Protein 2CZV (pdb70)

Solvent-accessible surface area: 27867 Å² total; per-residue (Å²): 114,66,34,86,60,89,92,36,4,1,0,0,0,46,43,102,101,0,29,84,24,0,86,114,21,2,27,60,5,0,4,5,12,109,9,82,92,128,15,68,131,104,121,1,122,119,6,90,172,102,37,40,83,9,0,0,0,0,14,97,5,104,60,73,15,0,131,51,1,17,117,135,15,134,89,29,18,8,0,0,39,7,53,49,10,179,13,4,64,34,0,1,78,67,37,2,8,0,2,3,7,1,1,46,122,55,192,34,18,0,4,2,39,35,1,0,136,18,2,65,166,76,90,1,0,0,0,0,3,0,46,32,0,13,108,19,75,55,104,79,13,2,22,20,0,52,17,1,30,32,0,0,91,1,0,59,104,62,162,0,60,15,0,1,0,0,4,0,87,62,60,23,0,0,1,37,1,51,2,0,0,0,0,0,22,6,4,35,4,113,59,99,48,0,78,18,0,0,8,119,46,0,76,73,3,40,145,139,98,103,102,46,1,0,0,0,0,49,37,102,97,0,28,99,35,0,86,129,29,2,66,56,6,0,4,3,17,104,14,84,133,144,18,68,110,102,110,0,148,122,8,100,175,95,41,39,81,6,0,0,0,0,13,86,4,122,60,33,13,0,95,41,0,21,124,120,17,89,74,15,0,0,0,0,34,9,53,61,17,176,12,3,93,56,0,0,72,72,15,0,8,0,2,4,7,1,1,44,127,53,194,34,16,0,4,5,19,34,8,0,104,31,2,54,165,81,88,1,0,0,0,0,3,0,61,34,0,5,94,22,71,56,88,76,14,1,20,19,1,55,14,1,31,30,0,0,98,0,0,70,115,48,160,0,71,14,0,0,0,0,5,0,83,72,73,25,0,0,0,58,6,58,2,0,1,0,0,0,26,6,3,36,5,110,65,93,47,0,86,20,0,0,16,97,36,0,89,70,5,25,147,88,69,124,206,161,37,116,101,27,39,82,114,18,100,46,79,29,71,33,0,0,2,27,2,51,15,128,19,106,4,76,79,111,29,0,74,80,3,2,17,116,11,0,28,69,0,8,0,1,5,15,2,2,47,4,28,1,87,15,54,86,1,21,59,135,47,38,0,0,2,0,45,0,20,96,124,85,13,19,59,0,9,0,0,4,2,10,14,19,102,26,98,67,53,65,0,0,2,44,3,35,12,46,9,25,49,56,137,118,0,29,155,103,56,0,56,166,49,64,34,184,152,90,74,36,75,104,14,32,107,107,20,115,59,90,44,97,27,0,0,2,33,3,51,18,122,21,109,4,75,112,110,27,1,70,107,3,5,28,119,10,0,33,63,0,7,0,1,5,14,2,2,50,4,33,4,89,23,60,111,2,34,48,136,48,32,0,0,0,0,60,1,25,80,117,81,12,22,57,0,8,0,1,3,1,5,13,20,98,9,98,70,53,75,0,1,4,44,3,27,10,47,13,47,62,53,154,131,0,61,130,129,50,0,52,171,44,62,33,122

Nearest PDB structures (foldseek):
  1v77-assembly1_A  TM=9.992E-01  e=1.287E-39  Pyrococcus horikoshii
  3wz0-assembly1_F  TM=9.705E-01  e=1.548E-27  Thermococcus kodakarensis KOD1
  6k0b-assembly1_C  TM=7.855E-01  e=2.022E-11  Methanocaldococcus jannaschii DSM 2661
  3qh2-assembly1_B  TM=4.804E-01  e=1.471E-01  Bacillus subtilis
  3o63-assembly1_A-2  TM=3.742E-01  e=1.664E-01  Mycobacterium tuberculosis

B-factor: mean 32.53, std 17.4, range [8.37, 101.0]

InterPro domains:
  IPR002738 RNase P subunit p30 [PF01876] (18-201)
  IPR016195 Polymerase/histidinol phosphatase-like [SSF89550] (8-208)
  IPR023539 Ribonuclease P, protein component 3, archaeal [MF_00756] (7-212)

Structure (mmCIF, N/CA/C/O backbone):
data_2CZV
#
_entry.id   2CZV
#
_cell.length_a   63.332
_cell.length_b   76.118
_cell.length_c   151.276
_cell.angle_alpha   90.00
_cell.angle_beta   90.00
_cell.angle_gamma   90.00
#
_symmetry.space_group_name_H-M   'P 21 21 21'
#
loop_
_entity.id
_entity.type
_entity.pdbx_description
1 polymer 'Ribonuclease P protein component 3'
2 polymer 'Ribonuclease P protein component 2'
3 non-polymer 'octyl beta-D-glucopyranoside'
4 non-polymer 'ACETIC ACID'
5 water water
#
loop_
_atom_site.group_PDB
_atom_site.id
_atom_site.type_symbol
_atom_site.label_atom_id
_atom_site.label_alt_id
_atom_site.label_comp_id
_atom_site.label_asym_id
_atom_site.label_entity_id
_atom_site.label_seq_id
_atom_site.pdbx_PDB_ins_code
_atom_site.Cartn_x
_atom_site.Cartn_y
_atom_site.Cartn_z
_atom_site.occupancy
_atom_site.B_iso_or_equiv
_atom_site.auth_seq_id
_atom_site.auth_comp_id
_atom_site.auth_asym_id
_atom_site.auth_atom_id
_atom_site.pdbx_PDB_model_num
ATOM 1 N N . VAL A 1 2 ? -11.693 25.611 -9.815 1.00 72.98 2 VAL A N 1
ATOM 2 C CA . VAL A 1 2 ? -12.967 25.445 -10.572 1.00 72.84 2 VAL A CA 1
ATOM 3 C C . VAL A 1 2 ? -12.717 25.638 -12.068 1.00 72.16 2 VAL A C 1
ATOM 4 O O . VAL A 1 2 ? -13.610 25.434 -12.894 1.00 71.70 2 VAL A O 1
ATOM 8 N N . GLY A 1 3 ? -11.492 26.026 -12.412 1.00 71.50 3 GLY A N 1
ATOM 9 C CA . GLY A 1 3 ? -11.151 26.238 -13.807 1.00 70.19 3 GLY A CA 1
ATOM 10 C C . GLY A 1 3 ? -9.660 26.239 -14.101 1.00 69.29 3 GLY A C 1
ATOM 11 O O . GLY A 1 3 ? -9.152 27.176 -14.720 1.00 68.62 3 GLY A O 1
ATOM 12 N N . GLY A 1 4 ? -8.956 25.196 -13.661 1.00 68.46 4 GLY A N 1
ATOM 13 C CA . GLY A 1 4 ? -7.528 25.118 -13.917 1.00 66.75 4 GLY A CA 1
ATOM 14 C C . GLY A 1 4 ? -6.690 24.383 -12.885 1.00 65.46 4 GLY A C 1
ATOM 15 O O . GLY A 1 4 ? -5.902 23.498 -13.233 1.00 66.00 4 GLY A O 1
ATOM 16 N N . GLY A 1 5 ? -6.850 24.751 -11.616 1.00 63.85 5 GLY A N 1
ATOM 17 C CA . GLY A 1 5 ? -6.086 24.121 -10.550 1.00 61.00 5 GLY A CA 1
ATOM 18 C C . GLY A 1 5 ? -6.198 22.610 -10.490 1.00 59.22 5 GLY A C 1
ATOM 19 O O . GLY A 1 5 ? -5.188 21.905 -10.463 1.00 58.29 5 GLY A O 1
ATOM 20 N N . GLY A 1 6 ? -7.429 22.109 -10.461 1.00 57.66 6 GLY A N 1
ATOM 21 C CA . GLY A 1 6 ? -7.641 20.676 -10.403 1.00 55.65 6 GLY A CA 1
ATOM 22 C C . GLY A 1 6 ? -7.640 20.019 -11.770 1.00 54.71 6 GLY A C 1
ATOM 23 O O . GLY A 1 6 ? -6.952 20.466 -12.690 1.00 54.25 6 GLY A O 1
ATOM 24 N N . VAL A 1 7 ? -8.418 18.949 -11.899 1.00 53.66 7 VAL A N 1
ATOM 25 C CA . VAL A 1 7 ? -8.527 18.204 -13.149 1.00 51.28 7 VAL A CA 1
ATOM 26 C C . VAL A 1 7 ? -9.583 18.819 -14.064 1.00 49.13 7 VAL A C 1
ATOM 27 O O . VAL A 1 7 ? -10.634 19.268 -13.599 1.00 49.15 7 VAL A O 1
ATOM 31 N N . LYS A 1 8 ? -9.305 18.839 -15.364 1.00 46.05 8 LYS A N 1
ATOM 32 C CA . LYS A 1 8 ? -10.254 19.386 -16.326 1.00 44.10 8 LYS A CA 1
ATOM 33 C C . LYS A 1 8 ? -11.495 18.499 -16.412 1.00 41.59 8 LYS A C 1
ATOM 34 O O . LYS A 1 8 ? -11.426 17.358 -16.866 1.00 40.57 8 LYS A O 1
ATOM 40 N N . PHE A 1 9 ? -12.625 19.031 -15.958 1.00 38.24 9 PHE A N 1
ATOM 41 C CA . PHE A 1 9 ? -13.883 18.299 -15.988 1.00 35.96 9 PHE A CA 1
ATOM 42 C C . PHE A 1 9 ? -14.696 18.707 -17.202 1.00 34.04 9 PHE A C 1
ATOM 43 O O . PHE A 1 9 ? -14.794 19.888 -17.526 1.00 33.67 9 PHE A O 1
ATOM 51 N N . ILE A 1 10 ? -15.277 17.725 -17.877 1.00 32.48 10 ILE A N 1
ATOM 52 C CA . ILE A 1 10 ? -16.069 18.002 -19.060 1.00 31.44 10 ILE A CA 1
ATOM 53 C C . ILE A 1 10 ? -17.475 17.434 -18.941 1.00 31.80 10 ILE A C 1
ATOM 54 O O . ILE A 1 10 ? -17.659 16.315 -18.467 1.00 32.20 10 ILE A O 1
ATOM 59 N N . GLU A 1 11 ? -18.458 18.221 -19.372 1.00 31.50 11 GLU A N 1
ATOM 60 C CA . GLU A 1 11 ? -19.858 17.806 -19.361 1.00 31.01 11 GLU A CA 1
ATOM 61 C C . GLU A 1 11 ? -20.208 17.504 -20.813 1.00 31.08 11 GLU A C 1
ATOM 62 O O . GLU A 1 11 ? -20.429 18.415 -21.611 1.00 32.55 11 GLU A O 1
ATOM 68 N N . MET A 1 12 ? -20.253 16.221 -21.152 1.00 29.71 12 MET A N 1
ATOM 69 C CA . MET A 1 12 ? -20.534 15.785 -22.515 1.00 31.09 12 MET A CA 1
ATOM 70 C C . MET A 1 12 ? -21.985 15.899 -22.967 1.00 31.66 12 MET A C 1
ATOM 71 O O . MET A 1 12 ? -22.274 15.760 -24.157 1.00 32.10 12 MET A O 1
ATOM 76 N N . ASP A 1 13 ? -22.905 16.168 -22.049 1.00 31.10 13 ASP A N 1
ATOM 77 C CA . ASP A 1 13 ? -24.298 16.204 -22.460 1.00 31.39 13 ASP A CA 1
ATOM 78 C C . ASP A 1 13 ? -25.229 17.216 -21.798 1.00 32.01 13 ASP A C 1
ATOM 79 O O . ASP A 1 13 ? -26.023 16.862 -20.930 1.00 31.33 13 ASP A O 1
ATOM 84 N N . ILE A 1 14 ? -25.130 18.475 -22.221 1.00 31.94 14 ILE A N 1
ATOM 85 C CA . ILE A 1 14 ? -25.997 19.534 -21.716 1.00 29.90 14 ILE A CA 1
ATOM 86 C C . ILE A 1 14 ? -26.949 19.836 -22.869 1.00 30.16 14 ILE A C 1
ATOM 87 O O . ILE A 1 14 ? -26.510 20.005 -24.006 1.00 29.63 14 ILE A O 1
ATOM 92 N N . ARG A 1 15 ? -28.244 19.904 -22.579 1.00 28.92 15 ARG A N 1
ATOM 93 C CA . ARG A 1 15 ? -29.244 20.137 -23.619 1.00 30.54 15 ARG A CA 1
ATOM 94 C C . ARG A 1 15 ? -30.099 21.379 -23.419 1.00 30.25 15 ARG A C 1
ATOM 95 O O . ARG A 1 15 ? -31.252 21.414 -23.851 1.00 31.62 15 ARG A O 1
ATOM 103 N N . ASP A 1 16 ? -29.548 22.391 -22.765 1.00 29.37 16 ASP A N 1
ATOM 104 C CA . ASP A 1 16 ? -30.299 23.614 -22.529 1.00 29.26 16 ASP A CA 1
ATOM 105 C C . ASP A 1 16 ? -29.377 24.815 -22.410 1.00 29.49 16 ASP A C 1
ATOM 106 O O . ASP A 1 16 ? -28.261 24.704 -21.909 1.00 27.30 16 ASP A O 1
ATOM 111 N N . LYS A 1 17 ? -29.856 25.970 -22.861 1.00 30.76 17 LYS A N 1
ATOM 112 C CA . LYS A 1 17 ? -29.052 27.180 -22.807 1.00 31.86 17 LYS A CA 1
ATOM 113 C C . LYS A 1 17 ? -28.643 27.538 -21.386 1.00 30.94 17 LYS A C 1
ATOM 114 O O . LYS A 1 17 ? -27.453 27.669 -21.093 1.00 32.34 17 LYS A O 1
ATOM 120 N N . GLU A 1 18 ? -29.622 27.708 -20.505 1.00 31.05 18 GLU A N 1
ATOM 121 C CA . GLU A 1 18 ? -29.320 28.057 -19.123 1.00 32.18 18 GLU A CA 1
ATOM 122 C C . GLU A 1 18 ? -28.501 26.970 -18.438 1.00 31.09 18 GLU A C 1
ATOM 123 O O . GLU A 1 18 ? -27.610 27.265 -17.646 1.00 30.85 18 GLU A O 1
ATOM 129 N N . ALA A 1 19 ? -28.809 25.713 -18.741 1.00 31.39 19 ALA A N 1
ATOM 130 C CA . ALA A 1 19 ? -28.067 24.603 -18.160 1.00 31.12 19 ALA A CA 1
ATOM 131 C C . ALA A 1 19 ? -26.600 24.829 -18.505 1.00 30.49 19 ALA A C 1
ATOM 132 O O . ALA A 1 19 ? -25.726 24.757 -17.643 1.00 29.70 19 ALA A O 1
ATOM 134 N N . TYR A 1 20 ? -26.350 25.119 -19.779 1.00 31.68 20 TYR A N 1
ATOM 135 C CA . TYR A 1 20 ? -25.002 25.379 -20.284 1.00 31.86 20 TYR A CA 1
ATOM 136 C C . TYR A 1 20 ? -24.291 26.462 -19.477 1.00 32.37 20 TYR A C 1
ATOM 137 O O . TYR A 1 20 ? -23.154 26.280 -19.027 1.00 31.78 20 TYR A O 1
ATOM 146 N N . GLU A 1 21 ? -24.969 27.594 -19.307 1.00 32.50 21 GLU A N 1
ATOM 147 C CA . GLU A 1 21 ? -24.422 28.725 -18.569 1.00 31.57 21 GLU A CA 1
ATOM 148 C C . GLU A 1 21 ? -24.014 28.293 -17.167 1.00 31.02 21 GLU A C 1
ATOM 149 O O . GLU A 1 21 ? -22.970 28.710 -16.654 1.00 30.18 21 GLU A O 1
ATOM 155 N N . LEU A 1 22 ? -24.838 27.457 -16.543 1.00 29.26 22 LEU A N 1
ATOM 156 C CA . LEU A 1 22 ? -24.532 26.979 -15.201 1.00 26.43 22 LEU A CA 1
ATOM 157 C C . LEU A 1 22 ? -23.392 25.972 -15.268 1.00 25.68 22 LEU A C 1
ATOM 158 O O . LEU A 1 22 ? -22.437 26.051 -14.500 1.00 25.78 22 LEU A O 1
ATOM 163 N N . ALA A 1 23 ? -23.493 25.032 -16.202 1.00 25.51 23 ALA A N 1
ATOM 164 C CA . ALA A 1 23 ? -22.466 24.012 -16.358 1.00 26.95 23 ALA A CA 1
ATOM 165 C C . ALA A 1 23 ? -21.101 24.647 -16.650 1.00 28.84 23 ALA A C 1
ATOM 166 O O . ALA A 1 23 ? -20.076 24.162 -16.172 1.00 28.47 23 ALA A O 1
ATOM 168 N N . LYS A 1 24 ? -21.090 25.738 -17.417 1.00 29.71 24 LYS A N 1
ATOM 169 C CA . LYS A 1 24 ? -19.837 26.420 -17.751 1.00 31.09 24 LYS A CA 1
ATOM 170 C C . LYS A 1 24 ? -19.152 27.025 -16.541 1.00 32.58 24 LYS A C 1
ATOM 171 O O . LYS A 1 24 ? -17.982 27.400 -16.608 1.00 35.70 24 LYS A O 1
ATOM 177 N N . GLU A 1 25 ? -19.882 27.122 -15.436 1.00 33.03 25 GLU A N 1
ATOM 178 C CA . GLU A 1 25 ? -19.335 27.674 -14.206 1.00 32.59 25 GLU A CA 1
ATOM 179 C C . GLU A 1 25 ? -18.718 26.582 -13.345 1.00 32.72 25 GLU A C 1
ATOM 180 O O . GLU A 1 25 ? -17.912 26.862 -12.461 1.00 32.78 25 GLU A O 1
ATOM 186 N N . TRP A 1 26 ? -19.108 25.337 -13.596 1.00 32.41 26 TRP A N 1
ATOM 187 C CA . TRP A 1 26 ? -18.590 24.222 -12.812 1.00 32.11 26 TRP A CA 1
ATOM 188 C C . TRP A 1 26 ? -17.691 23.267 -13.585 1.00 31.27 26 TRP A C 1
ATOM 189 O O . TRP A 1 26 ? -16.862 22.581 -12.994 1.00 34.99 26 TRP A O 1
ATOM 200 N N . PHE A 1 27 ? -17.863 23.205 -14.898 1.00 30.20 27 PHE A N 1
ATOM 201 C CA . PHE A 1 27 ? -17.046 22.326 -15.716 1.00 30.44 27 PHE A CA 1
ATOM 202 C C . PHE A 1 27 ? -16.181 23.142 -16.670 1.00 33.73 27 PHE A C 1
ATOM 203 O O . PHE A 1 27 ? -16.652 24.097 -17.290 1.00 32.63 27 PHE A O 1
ATOM 211 N N . ASP A 1 28 ? -14.913 22.760 -16.779 1.00 35.16 28 ASP A N 1
ATOM 212 C CA . ASP A 1 28 ? -13.969 23.452 -17.646 1.00 36.00 28 ASP A CA 1
ATOM 213 C C . ASP A 1 28 ? -14.442 23.491 -19.089 1.00 35.57 28 ASP A C 1
ATOM 214 O O . ASP A 1 28 ? -14.251 24.486 -19.787 1.00 35.81 28 ASP A O 1
ATOM 219 N N . GLU A 1 29 ? -15.065 22.407 -19.536 1.00 35.22 29 GLU A N 1
ATOM 220 C CA . GLU A 1 29 ? -15.563 22.328 -20.901 1.00 34.21 29 GLU A CA 1
ATOM 221 C C . GLU A 1 29 ? -16.960 21.714 -20.906 1.00 33.82 29 GLU A C 1
ATOM 222 O O . GLU A 1 29 ? -17.237 20.774 -20.158 1.00 32.54 29 GLU A O 1
ATOM 228 N N . VAL A 1 30 ? -17.834 22.243 -21.755 1.00 32.40 30 VAL A N 1
ATOM 229 C CA . VAL A 1 30 ? -19.203 21.746 -21.862 1.00 31.90 30 VAL A CA 1
ATOM 230 C C . VAL A 1 30 ? -19.601 21.453 -23.306 1.00 33.59 30 VAL A C 1
ATOM 231 O O . VAL A 1 30 ? -19.363 22.269 -24.199 1.00 33.66 30 VAL A O 1
ATOM 235 N N . VAL A 1 31 ? -20.207 20.287 -23.529 1.00 34.36 31 VAL A N 1
ATOM 236 C CA . VAL A 1 31 ? -20.669 19.891 -24.859 1.00 35.03 31 VAL A CA 1
ATOM 237 C C . VAL A 1 31 ? -22.195 19.931 -24.895 1.00 35.89 31 VAL A C 1
ATOM 238 O O . VAL A 1 31 ? -22.861 19.164 -24.195 1.00 37.64 31 VAL A O 1
ATOM 242 N N . VAL A 1 32 ? -22.748 20.820 -25.711 1.00 35.04 32 VAL A N 1
ATOM 243 C CA . VAL A 1 32 ? -24.194 20.946 -25.823 1.00 35.13 32 VAL A CA 1
ATOM 244 C C . VAL A 1 32 ? -24.746 20.064 -26.943 1.00 36.06 32 VAL A C 1
ATOM 245 O O . VAL A 1 32 ? -24.292 20.134 -28.086 1.00 35.91 32 VAL A O 1
ATOM 249 N N . SER A 1 33 ? -25.731 19.238 -26.601 1.00 35.64 33 SER A N 1
ATOM 250 C CA . SER A 1 33 ? -26.350 18.322 -27.552 1.00 37.44 33 SER A CA 1
ATOM 251 C C . SER A 1 33 ? -27.592 18.919 -28.203 1.00 39.28 33 SER A C 1
ATOM 252 O O . SER A 1 33 ? -28.445 19.482 -27.519 1.00 39.57 33 SER A O 1
ATOM 255 N N . ILE A 1 34 ? -27.693 18.793 -29.524 1.00 40.60 34 ILE A N 1
ATOM 256 C CA . ILE A 1 34 ? -28.852 19.308 -30.246 1.00 42.89 34 ILE A CA 1
ATOM 257 C C . ILE A 1 34 ? -29.706 18.114 -30.656 1.00 44.36 34 ILE A C 1
ATOM 258 O O . ILE A 1 34 ? -29.297 17.303 -31.486 1.00 45.13 34 ILE A O 1
ATOM 263 N N . LYS A 1 35 ? -30.893 18.023 -30.067 1.00 46.74 35 LYS A N 1
ATOM 264 C CA . LYS A 1 35 ? -31.822 16.921 -30.307 1.00 49.54 35 LYS A CA 1
ATOM 265 C C . LYS A 1 35 ? -32.580 16.959 -31.635 1.00 52.08 35 LYS A C 1
ATOM 266 O O . LYS A 1 35 ? -33.331 17.895 -31.914 1.00 52.01 35 LYS A O 1
ATOM 272 N N . PHE A 1 36 ? -32.386 15.918 -32.440 1.00 54.88 36 PHE A N 1
ATOM 273 C CA . PHE A 1 36 ? -33.050 15.785 -33.734 1.00 57.93 36 PHE A CA 1
ATOM 274 C C . PHE A 1 36 ? -33.736 14.427 -33.808 1.00 60.72 36 PHE A C 1
ATOM 275 O O . PHE A 1 36 ? -33.107 13.397 -33.560 1.00 61.35 36 PHE A O 1
ATOM 283 N N . ASN A 1 37 ? -35.023 14.424 -34.146 1.00 63.57 37 ASN A N 1
ATOM 284 C CA . ASN A 1 37 ? -35.783 13.181 -34.245 1.00 66.73 37 ASN A CA 1
ATOM 285 C C . ASN A 1 37 ? -36.492 12.996 -35.588 1.00 68.77 37 ASN A C 1
ATOM 286 O O . ASN A 1 37 ? -37.370 12.143 -35.727 1.00 68.59 37 ASN A O 1
ATOM 291 N N . GLU A 1 38 ? -36.101 13.802 -36.573 1.00 71.42 38 GLU A N 1
ATOM 292 C CA . GLU A 1 38 ? -36.661 13.732 -37.921 1.00 73.18 38 GLU A CA 1
ATOM 293 C C . GLU A 1 38 ? -35.522 13.890 -38.930 1.00 73.97 38 GLU A C 1
ATOM 294 O O . GLU A 1 38 ? -35.190 12.955 -39.657 1.00 73.97 38 GLU A O 1
ATOM 300 N N . GLU A 1 39 ? -34.930 15.080 -38.962 1.00 75.00 39 GLU A N 1
ATOM 301 C CA . GLU A 1 39 ? -33.810 15.379 -39.849 1.00 75.93 39 GLU A CA 1
ATOM 302 C C . GLU A 1 39 ? -32.795 16.198 -39.071 1.00 76.14 39 GLU A C 1
ATOM 303 O O . GLU A 1 39 ? -33.099 16.724 -38.000 1.00 75.89 39 GLU A O 1
ATOM 309 N N . VAL A 1 40 ? -31.589 16.309 -39.612 1.00 76.73 40 VAL A N 1
ATOM 310 C CA . VAL A 1 40 ? -30.542 17.073 -38.956 1.00 77.60 40 VAL A CA 1
ATOM 311 C C . VAL A 1 40 ? -30.505 18.488 -39.520 1.00 78.39 40 VAL A C 1
ATOM 312 O O . VAL A 1 40 ? -29.806 18.754 -40.496 1.00 78.35 40 VAL A O 1
ATOM 316 N N . ASP A 1 41 ? -31.270 19.389 -38.907 1.00 79.34 41 ASP A N 1
ATOM 317 C CA . ASP A 1 41 ? -31.327 20.783 -39.343 1.00 79.91 41 ASP A CA 1
ATOM 318 C C . ASP A 1 41 ? -29.911 21.345 -39.428 1.00 80.41 41 ASP A C 1
ATOM 319 O O . ASP A 1 41 ? -29.361 21.834 -38.442 1.00 80.68 41 ASP A O 1
ATOM 324 N N . LYS A 1 42 ? -29.332 21.272 -40.622 1.00 81.10 42 LYS A N 1
ATOM 325 C CA . LYS A 1 42 ? -27.973 21.740 -40.870 1.00 81.73 42 LYS A CA 1
ATOM 326 C C . LYS A 1 42 ? -27.777 23.210 -40.497 1.00 82.32 42 LYS A C 1
ATOM 327 O O . LYS A 1 42 ? -26.645 23.687 -40.405 1.00 82.30 42 LYS A O 1
ATOM 333 N N . GLU A 1 43 ? -28.880 23.919 -40.278 1.00 83.12 43 GLU A N 1
ATOM 334 C CA . GLU A 1 43 ? -28.825 25.334 -39.918 1.00 84.09 43 GLU A CA 1
ATOM 335 C C . GLU A 1 43 ? -28.618 25.544 -38.424 1.00 84.03 43 GLU A C 1
ATOM 336 O O . GLU A 1 43 ? -27.543 25.962 -37.990 1.00 83.95 43 GLU A O 1
ATOM 342 N N . LYS A 1 44 ? -29.657 25.263 -37.642 1.00 83.96 44 LYS A N 1
ATOM 343 C CA . LYS A 1 44 ? -29.590 25.418 -36.195 1.00 83.39 44 LYS A CA 1
ATOM 344 C C . LYS A 1 44 ? -28.361 24.697 -35.661 1.00 82.82 44 LYS A C 1
ATOM 345 O O . LYS A 1 44 ? -27.699 25.172 -34.738 1.00 82.89 44 LYS A O 1
ATOM 351 N N . LEU A 1 45 ? -28.061 23.549 -36.256 1.00 81.98 45 LEU A N 1
ATOM 352 C CA . LEU A 1 45 ? -26.913 22.746 -35.857 1.00 81.75 45 LEU A CA 1
ATOM 353 C C . LEU A 1 45 ? -25.609 23.509 -36.057 1.00 81.91 45 LEU A C 1
ATOM 354 O O . LEU A 1 45 ? -24.688 23.412 -35.246 1.00 82.28 45 LEU A O 1
ATOM 359 N N . ARG A 1 46 ? -25.540 24.269 -37.144 1.00 82.10 46 ARG A N 1
ATOM 360 C CA . ARG A 1 46 ? -24.351 25.044 -37.467 1.00 81.62 46 ARG A CA 1
ATOM 361 C C . ARG A 1 46 ? -24.266 26.333 -36.648 1.00 80.92 46 ARG A C 1
ATOM 362 O O . ARG A 1 46 ? -23.177 26.758 -36.260 1.00 80.75 46 ARG A O 1
ATOM 370 N N . GLU A 1 47 ? -25.414 26.950 -36.381 1.00 80.25 47 GLU A N 1
ATOM 371 C CA . GLU A 1 47 ? -25.442 28.178 -35.593 1.00 79.76 47 GLU A CA 1
ATOM 372 C C . GLU A 1 47 ? -25.222 27.869 -34.118 1.00 79.52 47 GLU A C 1
ATOM 373 O O . GLU A 1 47 ? -24.509 28.594 -33.419 1.00 79.21 47 GLU A O 1
ATOM 379 N N . ALA A 1 48 ? -25.846 26.793 -33.648 1.00 78.84 48 ALA A N 1
ATOM 380 C CA . ALA A 1 48 ? -25.713 26.381 -32.258 1.00 77.83 48 ALA A CA 1
ATOM 381 C C . ALA A 1 48 ? -24.245 26.109 -31.974 1.00 77.02 48 ALA A C 1
ATOM 382 O O . ALA A 1 48 ? -23.752 26.370 -30.877 1.00 76.42 48 ALA A O 1
ATOM 384 N N . ARG A 1 49 ? -23.549 25.592 -32.981 1.00 76.56 49 ARG A N 1
ATOM 385 C CA . ARG A 1 49 ? -22.135 25.276 -32.852 1.00 75.92 49 ARG A CA 1
ATOM 386 C C . ARG A 1 49 ? -21.289 26.531 -32.662 1.00 74.79 49 ARG A C 1
ATOM 387 O O . ARG A 1 49 ? -20.181 26.464 -32.132 1.00 74.65 49 ARG A O 1
ATOM 395 N N . LYS A 1 50 ? -21.814 27.674 -33.092 1.00 73.60 50 LYS A N 1
ATOM 396 C CA . LYS A 1 50 ? -21.085 28.928 -32.961 1.00 72.26 50 LYS A CA 1
ATOM 397 C C . LYS A 1 50 ? -21.484 29.715 -31.719 1.00 70.28 50 LYS A C 1
ATOM 398 O O . LYS A 1 50 ? -20.817 30.682 -31.354 1.00 70.68 50 LYS A O 1
ATOM 404 N N . GLU A 1 51 ? -22.568 29.301 -31.070 1.00 68.12 51 GLU A N 1
ATOM 405 C CA . GLU A 1 51 ? -23.030 29.981 -29.862 1.00 65.13 51 GLU A CA 1
ATOM 406 C C . GLU A 1 51 ? -22.514 29.306 -28.596 1.00 62.11 51 GLU A C 1
ATOM 407 O O . GLU A 1 51 ? -22.345 29.953 -27.563 1.00 61.87 51 GLU A O 1
ATOM 413 N N . TYR A 1 52 ? -22.266 28.003 -28.681 1.00 58.62 52 TYR A N 1
ATOM 414 C CA . TYR A 1 52 ? -21.779 27.244 -27.536 1.00 54.78 52 TYR A CA 1
ATOM 415 C C . TYR A 1 52 ? -20.333 26.810 -27.728 1.00 54.03 52 TYR A C 1
ATOM 416 O O . TYR A 1 52 ? -19.558 26.756 -26.774 1.00 53.79 52 TYR A O 1
ATOM 425 N N . GLY A 1 53 ? -19.974 26.508 -28.970 1.00 53.39 53 GLY A N 1
ATOM 426 C CA . GLY A 1 53 ? -18.626 26.059 -29.260 1.00 52.72 53 GLY A CA 1
ATOM 427 C C . GLY A 1 53 ? -18.670 24.573 -29.549 1.00 51.86 53 GLY A C 1
ATOM 428 O O . GLY A 1 53 ? -18.932 24.163 -30.679 1.00 52.29 53 GLY A O 1
ATOM 429 N N . LYS A 1 54 ? -18.421 23.760 -28.528 1.00 51.04 54 LYS A N 1
ATOM 430 C CA . LYS A 1 54 ? -18.460 22.314 -28.696 1.00 50.49 54 LYS A CA 1
ATOM 431 C C . LYS A 1 54 ? -19.919 21.867 -28.695 1.00 49.34 54 LYS A C 1
ATOM 432 O O . LYS A 1 54 ? -20.631 22.049 -27.707 1.00 48.70 54 LYS A O 1
ATOM 438 N N . VAL A 1 55 ? -20.361 21.296 -29.810 1.00 47.38 55 VAL A N 1
ATOM 439 C CA . VAL A 1 55 ? -21.736 20.833 -29.946 1.00 47.77 55 VAL A CA 1
ATOM 440 C C . VAL A 1 55 ? -21.773 19.416 -30.505 1.00 47.64 55 VAL A C 1
ATOM 441 O O . VAL A 1 55 ? -20.810 18.959 -31.118 1.00 48.89 55 VAL A O 1
ATOM 445 N N . ALA A 1 56 ? -22.885 18.722 -30.287 1.00 47.12 56 ALA A N 1
ATOM 446 C CA . ALA A 1 56 ? -23.042 17.359 -30.774 1.00 46.15 56 ALA A CA 1
ATOM 447 C C . ALA A 1 56 ? -24.480 17.098 -31.201 1.00 46.38 56 ALA A C 1
ATOM 448 O O . ALA A 1 56 ? -25.418 17.656 -30.631 1.00 46.43 56 ALA A O 1
ATOM 450 N N . ILE A 1 57 ? -24.650 16.250 -32.210 1.00 46.48 57 ILE A N 1
ATOM 451 C CA . ILE A 1 57 ? -25.981 15.917 -32.698 1.00 48.24 57 ILE A CA 1
ATOM 452 C C . ILE A 1 57 ? -26.564 14.766 -31.885 1.00 49.20 57 ILE A C 1
ATOM 453 O O . ILE A 1 57 ? -25.983 13.682 -31.818 1.00 49.42 57 ILE A O 1
ATOM 458 N N . LEU A 1 58 ? -27.715 15.008 -31.270 1.00 49.44 58 LEU A N 1
ATOM 459 C CA . LEU A 1 58 ? -28.379 13.993 -30.467 1.00 49.98 58 LEU A CA 1
ATOM 460 C C . LEU A 1 58 ? -29.614 13.454 -31.179 1.00 50.69 58 LEU A C 1
ATOM 461 O O . LEU A 1 58 ? -30.591 14.175 -31.388 1.00 51.62 58 LEU A O 1
ATOM 466 N N . LEU A 1 59 ? -29.565 12.179 -31.547 1.00 50.96 59 LEU A N 1
ATOM 467 C CA . LEU A 1 59 ? -30.682 11.542 -32.225 1.00 51.76 59 LEU A CA 1
ATOM 468 C C . LEU A 1 59 ? -31.464 10.678 -31.242 1.00 53.03 59 LEU A C 1
ATOM 469 O O . LEU A 1 59 ? -30.915 9.747 -30.658 1.00 53.26 59 LEU A O 1
ATOM 474 N N . SER A 1 60 ? -32.743 10.993 -31.057 1.00 54.48 60 SER A N 1
ATOM 475 C CA . SER A 1 60 ? -33.591 10.236 -30.141 1.00 56.87 60 SER A CA 1
ATOM 476 C C . SER A 1 60 ? -34.562 9.344 -30.906 1.00 58.52 60 SER A C 1
ATOM 477 O O . SER A 1 60 ? -35.349 9.825 -31.723 1.00 59.36 60 SER A O 1
ATOM 480 N N . ASN A 1 61 ? -34.511 8.044 -30.623 1.00 60.48 61 ASN A N 1
ATOM 481 C CA . ASN A 1 61 ? -35.356 7.067 -31.303 1.00 61.89 61 ASN A CA 1
ATOM 482 C C . ASN A 1 61 ? -35.300 7.309 -32.806 1.00 62.71 61 ASN A C 1
ATOM 483 O O . ASN A 1 61 ? -36.329 7.464 -33.463 1.00 63.02 61 ASN A O 1
ATOM 488 N N . PRO A 1 62 ? -34.080 7.347 -33.366 1.00 63.15 62 PRO A N 1
ATOM 489 C CA . PRO A 1 62 ? -33.843 7.573 -34.793 1.00 63.81 62 PRO A CA 1
ATOM 490 C C . PRO A 1 62 ? -34.172 6.343 -35.622 1.00 64.56 62 PRO A C 1
ATOM 491 O O . PRO A 1 62 ? -34.251 5.230 -35.099 1.00 64.66 62 PRO A O 1
ATOM 495 N N . LYS A 1 63 ? -34.360 6.556 -36.920 1.00 64.94 63 LYS A N 1
ATOM 496 C CA . LYS A 1 63 ? -34.642 5.466 -37.839 1.00 64.77 63 LYS A CA 1
ATOM 497 C C . LYS A 1 63 ? -33.260 5.049 -38.327 1.00 64.59 63 LYS A C 1
ATOM 498 O O . LYS A 1 63 ? -32.389 5.896 -38.522 1.00 64.91 63 LYS A O 1
ATOM 504 N N . PRO A 1 64 ? -33.029 3.743 -38.518 1.00 64.58 64 PRO A N 1
ATOM 505 C CA . PRO A 1 64 ? -31.711 3.305 -38.986 1.00 64.77 64 PRO A CA 1
ATOM 506 C C . PRO A 1 64 ? -31.217 4.151 -40.161 1.00 65.12 64 PRO A C 1
ATOM 507 O O . PRO A 1 64 ? -30.020 4.400 -40.304 1.00 65.02 64 PRO A O 1
ATOM 511 N N . SER A 1 65 ? -32.156 4.597 -40.990 1.00 65.40 65 SER A N 1
ATOM 512 C CA . SER A 1 65 ? -31.839 5.416 -42.155 1.00 65.71 65 SER A CA 1
ATOM 513 C C . SER A 1 65 ? -31.299 6.788 -41.757 1.00 65.87 65 SER A C 1
ATOM 514 O O . SER A 1 65 ? -30.318 7.268 -42.328 1.00 66.56 65 SER A O 1
ATOM 517 N N . LEU A 1 66 ? -31.943 7.412 -40.776 1.00 65.84 66 LEU A N 1
ATOM 518 C CA . LEU A 1 66 ? -31.534 8.729 -40.300 1.00 65.88 66 LEU A CA 1
ATOM 519 C C . LEU A 1 66 ? -30.116 8.682 -39.733 1.00 65.86 66 LEU A C 1
ATOM 520 O O . LEU A 1 66 ? -29.355 9.643 -39.858 1.00 65.17 66 LEU A O 1
ATOM 525 N N . VAL A 1 67 ? -29.764 7.560 -39.115 1.00 66.75 67 VAL A N 1
ATOM 526 C CA . VAL A 1 67 ? -28.437 7.401 -38.533 1.00 67.90 67 VAL A CA 1
ATOM 527 C C . VAL A 1 67 ? -27.367 7.342 -39.616 1.00 68.84 67 VAL A C 1
ATOM 528 O O . VAL A 1 67 ? -26.352 8.036 -39.538 1.00 69.02 67 VAL A O 1
ATOM 532 N N . ARG A 1 68 ? -27.599 6.509 -40.625 1.00 70.49 68 ARG A N 1
ATOM 533 C CA . ARG A 1 68 ? -26.660 6.356 -41.732 1.00 71.38 68 ARG A CA 1
ATOM 534 C C . ARG A 1 68 ? -26.365 7.706 -42.381 1.00 70.89 68 ARG A C 1
ATOM 535 O O . ARG A 1 68 ? -25.209 8.055 -42.627 1.00 70.28 68 ARG A O 1
ATOM 543 N N . ASP A 1 69 ? -27.422 8.462 -42.650 1.00 70.57 69 ASP A N 1
ATOM 544 C CA . ASP A 1 69 ? -27.297 9.770 -43.278 1.00 70.73 69 ASP A CA 1
ATOM 545 C C . ASP A 1 69 ? -26.450 10.741 -42.456 1.00 70.28 69 ASP A C 1
ATOM 546 O O . ASP A 1 69 ? -25.641 11.490 -43.004 1.00 69.86 69 ASP A O 1
ATOM 551 N N . THR A 1 70 ? -26.635 10.715 -41.139 1.00 70.06 70 THR A N 1
ATOM 552 C CA . THR A 1 70 ? -25.912 11.607 -40.239 1.00 69.45 70 THR A CA 1
ATOM 553 C C . THR A 1 70 ? -24.436 11.260 -40.067 1.00 69.59 70 THR A C 1
ATOM 554 O O . THR A 1 70 ? -23.581 12.142 -40.089 1.00 68.83 70 THR A O 1
ATOM 558 N N . VAL A 1 71 ? -24.138 9.978 -39.890 1.00 70.63 71 VAL A N 1
ATOM 559 C CA . VAL A 1 71 ? -22.758 9.544 -39.698 1.00 72.10 71 VAL A CA 1
ATOM 560 C C . VAL A 1 71 ? -21.855 9.923 -40.868 1.00 72.87 71 VAL A C 1
ATOM 561 O O . VAL A 1 71 ? -20.630 9.926 -40.742 1.00 72.88 71 VAL A O 1
ATOM 565 N N . GLN A 1 72 ? -22.464 10.245 -42.003 1.00 73.75 72 GLN A N 1
ATOM 566 C CA . GLN A 1 72 ? -21.706 10.623 -43.189 1.00 75.00 72 GLN A CA 1
ATOM 567 C C . GLN A 1 72 ? -21.649 12.136 -43.353 1.00 74.86 72 GLN A C 1
ATOM 568 O O . GLN A 1 72 ? -20.591 12.749 -43.209 1.00 75.20 72 GLN A O 1
ATOM 574 N N . LYS A 1 73 ? -22.800 12.727 -43.651 1.00 74.56 73 LYS A N 1
ATOM 575 C CA . LYS A 1 73 ? -22.903 14.165 -43.862 1.00 74.18 73 LYS A CA 1
ATOM 576 C C . LYS A 1 73 ? -22.315 15.033 -42.752 1.00 73.25 73 LYS A C 1
ATOM 577 O O . LYS A 1 73 ? -21.995 16.198 -42.984 1.00 73.50 73 LYS A O 1
ATOM 583 N N . PHE A 1 74 ? -22.167 14.480 -41.552 1.00 72.07 74 PHE A N 1
ATOM 584 C CA . PHE A 1 74 ? -21.620 15.256 -40.443 1.00 70.68 74 PHE A CA 1
ATOM 585 C C . PHE A 1 74 ? -20.483 14.540 -39.728 1.00 70.04 74 PHE A C 1
ATOM 586 O O . PHE A 1 74 ? -20.533 14.349 -38.515 1.00 70.16 74 PHE A O 1
ATOM 594 N N . LYS A 1 75 ? -19.456 14.153 -40.475 1.00 69.20 75 LYS A N 1
ATOM 595 C CA . LYS A 1 75 ? -18.316 13.456 -39.889 1.00 68.74 75 LYS A CA 1
ATOM 596 C C . LYS A 1 75 ? -17.466 14.385 -39.019 1.00 67.72 75 LYS A C 1
ATOM 597 O O . LYS A 1 75 ? -16.478 13.957 -38.423 1.00 68.08 75 LYS A O 1
ATOM 603 N N . SER A 1 76 ? -17.857 15.654 -38.943 1.00 66.06 76 SER A N 1
ATOM 604 C CA . SER A 1 76 ? -17.124 16.630 -38.141 1.00 64.18 76 SER A CA 1
ATOM 605 C C . SER A 1 76 ? -17.815 16.903 -36.807 1.00 63.00 76 SER A C 1
ATOM 606 O O . SER A 1 76 ? -17.255 17.566 -35.932 1.00 62.49 76 SER A O 1
ATOM 609 N N . TYR A 1 77 ? -19.034 16.392 -36.661 1.00 61.35 77 TYR A N 1
ATOM 610 C CA . TYR A 1 77 ? -19.806 16.571 -35.434 1.00 60.11 77 TYR A CA 1
ATOM 611 C C . TYR A 1 77 ? -19.850 15.294 -34.600 1.00 57.61 77 TYR A C 1
ATOM 612 O O . TYR A 1 77 ? -19.700 14.191 -35.125 1.00 56.94 77 TYR A O 1
ATOM 621 N N . LEU A 1 78 ? -20.057 15.451 -33.296 1.00 54.91 78 LEU A N 1
ATOM 622 C CA . LEU A 1 78 ? -20.173 14.301 -32.410 1.00 51.04 78 LEU A CA 1
ATOM 623 C C . LEU A 1 78 ? -21.621 13.849 -32.548 1.00 48.93 78 LEU A C 1
ATOM 624 O O . LEU A 1 78 ? -22.538 14.667 -32.489 1.00 48.14 78 LEU A O 1
ATOM 629 N N . ILE A 1 79 ? -21.829 12.554 -32.749 1.00 46.94 79 ILE A N 1
ATOM 630 C CA . ILE A 1 79 ? -23.182 12.036 -32.894 1.00 45.67 79 ILE A CA 1
ATOM 631 C C . ILE A 1 79 ? -23.559 11.147 -31.708 1.00 44.18 79 ILE A C 1
ATOM 632 O O . ILE A 1 79 ? -22.887 10.155 -31.419 1.00 43.90 79 ILE A O 1
ATOM 637 N N . TYR A 1 80 ? -24.631 11.527 -31.018 1.00 41.50 80 TYR A N 1
ATOM 638 C CA . TYR A 1 80 ? -25.122 10.783 -29.864 1.00 39.34 80 TYR A CA 1
ATOM 639 C C . TYR A 1 80 ? -26.425 10.097 -30.249 1.00 39.92 80 TYR A C 1
ATOM 640 O O . TYR A 1 80 ? -27.202 10.627 -31.049 1.00 39.40 80 TYR A O 1
ATOM 649 N N . VAL A 1 81 ? -26.673 8.928 -29.669 1.00 40.19 81 VAL A N 1
ATOM 650 C CA . VAL A 1 81 ? -27.892 8.192 -29.970 1.00 41.55 81 VAL A CA 1
ATOM 651 C C . VAL A 1 81 ? -28.683 7.827 -28.715 1.00 42.99 81 VAL A C 1
ATOM 652 O O . VAL A 1 81 ? -28.142 7.278 -27.758 1.00 43.67 81 VAL A O 1
ATOM 656 N N . GLU A 1 82 ? -29.972 8.142 -28.737 1.00 44.29 82 GLU A N 1
ATOM 657 C CA . GLU A 1 82 ? -30.866 7.846 -27.629 1.00 45.85 82 GLU A CA 1
ATOM 658 C C . GLU A 1 82 ? -31.953 6.896 -28.095 1.00 45.78 82 GLU A C 1
ATOM 659 O O . GLU A 1 82 ? -32.912 7.315 -28.739 1.00 46.06 82 GLU A O 1
ATOM 665 N N . SER A 1 83 ? -31.810 5.618 -27.769 1.00 45.84 83 SER A N 1
ATOM 666 C CA . SER A 1 83 ? -32.804 4.642 -28.178 1.00 46.62 83 SER A CA 1
ATOM 667 C C . SER A 1 83 ? -32.973 3.514 -27.173 1.00 46.39 83 SER A C 1
ATOM 668 O O . SER A 1 83 ? -32.019 3.092 -26.524 1.00 45.47 83 SER A O 1
ATOM 671 N N . ASN A 1 84 ? -34.207 3.042 -27.050 1.00 47.77 84 ASN A N 1
ATOM 672 C CA . ASN A 1 84 ? -34.534 1.944 -26.156 1.00 50.02 84 ASN A CA 1
ATOM 673 C C . ASN A 1 84 ? -34.844 0.759 -27.061 1.00 51.80 84 ASN A C 1
ATOM 674 O O . ASN A 1 84 ? -35.490 -0.211 -26.658 1.00 52.89 84 ASN A O 1
ATOM 679 N N . ASP A 1 85 ? -34.367 0.865 -28.297 1.00 53.09 85 ASP A N 1
ATOM 680 C 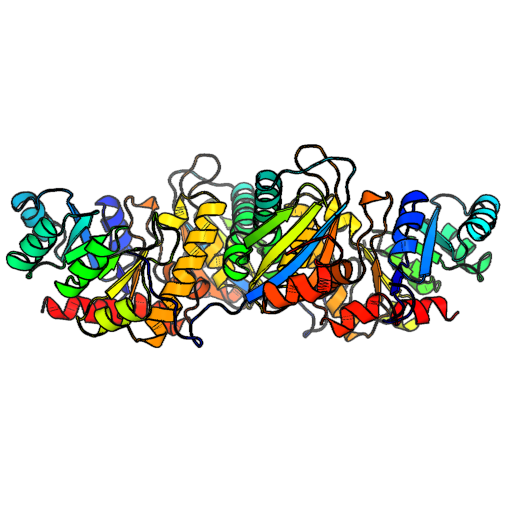CA . ASP A 1 85 ? -34.553 -0.159 -29.317 1.00 53.94 85 ASP A CA 1
ATOM 681 C C . ASP A 1 85 ? -33.196 -0.805 -29.599 1.00 53.68 85 ASP A C 1
ATOM 682 O O . ASP A 1 85 ? -32.299 -0.167 -30.148 1.00 53.21 85 ASP A O 1
ATOM 687 N N . LEU A 1 86 ? -33.050 -2.069 -29.215 1.00 53.57 86 LEU A N 1
ATOM 688 C CA . LEU A 1 86 ? -31.800 -2.795 -29.414 1.00 53.43 86 LEU A CA 1
ATOM 689 C C . LEU A 1 86 ? -31.384 -2.837 -30.876 1.00 53.45 86 LEU A C 1
ATOM 690 O O . LEU A 1 86 ? -30.196 -2.842 -31.192 1.00 52.26 86 LEU A O 1
ATOM 695 N N . ARG A 1 87 ? -32.369 -2.872 -31.764 1.00 53.84 87 ARG A N 1
ATOM 696 C CA . ARG A 1 87 ? -32.106 -2.914 -33.194 1.00 55.17 87 ARG A CA 1
ATOM 697 C C . ARG A 1 87 ? -31.484 -1.587 -33.621 1.00 55.20 87 ARG A C 1
ATOM 698 O O . ARG A 1 87 ? -30.504 -1.561 -34.367 1.00 55.86 87 ARG A O 1
ATOM 706 N N . VAL A 1 88 ? -32.049 -0.487 -33.133 1.00 54.41 88 VAL A N 1
ATOM 707 C CA . VAL A 1 88 ? -31.529 0.838 -33.449 1.00 53.19 88 VAL A CA 1
ATOM 708 C C . VAL A 1 88 ? -30.210 1.043 -32.711 1.00 52.36 88 VAL A C 1
ATOM 709 O O . VAL A 1 88 ? -29.309 1.715 -33.211 1.00 51.96 88 VAL A O 1
ATOM 713 N N . ILE A 1 89 ? -30.105 0.460 -31.518 1.00 51.97 89 ILE A N 1
ATOM 714 C CA . ILE A 1 89 ? -28.892 0.563 -30.713 1.00 51.97 89 ILE A CA 1
ATOM 715 C C . ILE A 1 89 ? -27.776 -0.198 -31.411 1.00 52.22 89 ILE A C 1
ATOM 716 O O . ILE A 1 89 ? -26.645 0.278 -31.499 1.00 50.99 89 ILE A O 1
ATOM 721 N N . ARG A 1 90 ? -28.108 -1.389 -31.901 1.00 53.88 90 ARG A N 1
ATOM 722 C CA . ARG A 1 90 ? -27.148 -2.235 -32.605 1.00 56.17 90 ARG A CA 1
ATOM 723 C C . ARG A 1 90 ? -26.576 -1.485 -33.804 1.00 56.51 90 ARG A C 1
ATOM 724 O O . ARG A 1 90 ? -25.364 -1.280 -33.912 1.00 55.42 90 ARG A O 1
ATOM 732 N N . TYR A 1 91 ? -27.469 -1.077 -34.698 1.00 57.71 91 TYR A N 1
ATOM 733 C CA . TYR A 1 91 ? -27.084 -0.361 -35.906 1.00 59.00 91 TYR A CA 1
ATOM 734 C C . TYR A 1 91 ? -26.228 0.863 -35.597 1.00 57.89 91 TYR A C 1
ATOM 735 O O . TYR A 1 91 ? -25.170 1.051 -36.194 1.00 57.84 91 TYR A O 1
ATOM 744 N N . SER A 1 92 ? -26.684 1.690 -34.661 1.00 56.61 92 SER A N 1
ATOM 745 C CA . SER A 1 92 ? -25.944 2.890 -34.293 1.00 55.26 92 SER A CA 1
ATOM 746 C C . SER A 1 92 ? -24.506 2.562 -33.920 1.00 54.20 92 SER A C 1
ATOM 747 O O . SER A 1 92 ? -23.591 3.311 -34.255 1.00 54.03 92 SER A O 1
ATOM 750 N N . ILE A 1 93 ? -24.309 1.442 -33.228 1.00 53.37 93 ILE A N 1
ATOM 751 C CA . ILE A 1 93 ? -22.973 1.027 -32.811 1.00 52.44 93 ILE A CA 1
ATOM 752 C C . ILE A 1 93 ? -22.135 0.641 -34.022 1.00 52.64 93 ILE A C 1
ATOM 753 O O . ILE A 1 93 ? -20.958 0.991 -34.118 1.00 50.20 93 ILE A O 1
ATOM 758 N N . GLU A 1 94 ? -22.756 -0.092 -34.940 1.00 53.39 94 GLU A N 1
ATOM 759 C CA . GLU A 1 94 ? -22.081 -0.550 -36.150 1.00 54.72 94 GLU A CA 1
ATOM 760 C C . GLU A 1 94 ? -21.674 0.612 -37.054 1.00 55.11 94 GLU A C 1
ATOM 761 O O . GLU A 1 94 ? -20.637 0.555 -37.716 1.00 56.16 94 GLU A O 1
ATOM 767 N N . LYS A 1 95 ? -22.487 1.666 -37.071 1.00 54.94 95 LYS A N 1
ATOM 768 C CA . LYS A 1 95 ? -22.217 2.837 -37.903 1.00 54.93 95 LYS A CA 1
ATOM 769 C C . LYS A 1 95 ? -21.153 3.786 -37.356 1.00 53.80 95 LYS A C 1
ATOM 770 O O . LYS A 1 95 ? -20.889 4.834 -37.944 1.00 54.65 95 LYS A O 1
ATOM 776 N N . GLY A 1 96 ? -20.551 3.418 -36.229 1.00 52.48 96 GLY A N 1
ATOM 777 C CA . GLY A 1 96 ? -19.505 4.236 -35.639 1.00 49.70 96 GLY A CA 1
ATOM 778 C C . GLY A 1 96 ? -19.894 5.544 -34.970 1.00 48.66 96 GLY A C 1
ATOM 779 O O . GLY A 1 96 ? -19.069 6.458 -34.905 1.00 47.95 96 GLY A O 1
ATOM 780 N N . VAL A 1 97 ? -21.126 5.657 -34.475 1.00 47.03 97 VAL A N 1
ATOM 781 C CA . VAL A 1 97 ? -21.541 6.888 -33.798 1.00 44.80 97 VAL A CA 1
ATOM 782 C C . VAL A 1 97 ? -20.628 7.099 -32.593 1.00 42.75 97 VAL A C 1
ATOM 783 O O . VAL A 1 97 ? -19.954 6.169 -32.154 1.00 42.60 97 VAL A O 1
ATOM 787 N N . ASP A 1 98 ? -20.604 8.313 -32.056 1.00 40.64 98 ASP A N 1
ATOM 788 C CA . ASP A 1 98 ? -19.736 8.614 -30.920 1.00 38.89 98 ASP A CA 1
ATOM 789 C C . ASP A 1 98 ? -20.182 8.061 -29.562 1.00 37.48 98 ASP A C 1
ATOM 790 O O . ASP A 1 98 ? -19.349 7.759 -28.709 1.00 35.69 98 ASP A O 1
ATOM 795 N N . ALA A 1 99 ? -21.485 7.933 -29.349 1.00 36.20 99 ALA A N 1
ATOM 796 C CA . ALA A 1 99 ? -21.946 7.413 -28.072 1.00 35.73 99 ALA A CA 1
ATOM 797 C C . ALA A 1 99 ? -23.416 7.049 -28.028 1.00 35.19 99 ALA A C 1
ATOM 798 O O . ALA A 1 99 ? -24.238 7.578 -28.784 1.00 34.41 99 ALA A O 1
ATOM 800 N N . ILE A 1 100 ? -23.721 6.119 -27.130 1.00 34.30 100 ILE A N 1
ATOM 801 C CA . ILE A 1 100 ? -25.075 5.650 -26.892 1.00 34.13 100 ILE A CA 1
ATOM 802 C C . ILE A 1 100 ? -25.397 6.212 -25.504 1.00 33.70 100 ILE A C 1
ATOM 803 O O . ILE A 1 100 ? -24.652 5.981 -24.553 1.00 33.42 100 ILE A O 1
ATOM 808 N N . ILE A 1 101 ? -26.492 6.957 -25.390 1.00 33.12 101 ILE A N 1
ATOM 809 C CA . ILE A 1 101 ? -26.850 7.563 -24.115 1.00 31.23 101 ILE A CA 1
ATOM 810 C C . ILE A 1 101 ? -27.956 6.839 -23.359 1.00 29.69 101 ILE A C 1
ATOM 811 O O . ILE A 1 101 ? -29.095 6.759 -23.823 1.00 30.70 101 ILE A O 1
ATOM 816 N N . SER A 1 102 ? -27.603 6.322 -22.185 1.00 29.09 102 SER A N 1
ATOM 817 C CA . SER A 1 102 ? -28.544 5.623 -21.314 1.00 26.15 102 SER A CA 1
ATOM 818 C C . SER A 1 102 ? -29.544 4.746 -22.060 1.00 26.66 102 SER A C 1
ATOM 819 O O . SER A 1 102 ? -30.749 5.011 -22.048 1.00 25.26 102 SER A O 1
ATOM 822 N N . PRO A 1 103 ? -29.059 3.682 -22.720 1.00 25.41 103 PRO A N 1
ATOM 823 C CA . PRO A 1 103 ? -29.958 2.790 -23.458 1.00 26.33 103 PRO A CA 1
ATOM 824 C C . PRO A 1 103 ? -31.015 2.118 -22.577 1.00 26.56 103 PRO A C 1
ATOM 825 O O . PRO A 1 103 ? -32.037 1.652 -23.074 1.00 27.01 103 PRO A O 1
ATOM 829 N N . TRP A 1 104 ? -30.771 2.087 -21.267 1.00 26.78 104 TRP A N 1
ATOM 830 C CA . TRP A 1 104 ? -31.703 1.470 -20.320 1.00 25.37 104 TRP A CA 1
ATOM 831 C C . TRP A 1 104 ? -32.996 2.253 -20.097 1.00 26.59 104 TRP A C 1
ATOM 832 O O . TRP A 1 104 ? -33.969 1.708 -19.579 1.00 27.10 104 TRP A O 1
ATOM 843 N N . VAL A 1 105 ? -33.024 3.525 -20.477 1.00 27.74 105 VAL A N 1
ATOM 844 C CA . VAL A 1 105 ? -34.243 4.307 -20.286 1.00 31.08 105 VAL A CA 1
ATOM 845 C C . VAL A 1 105 ? -35.364 3.729 -21.142 1.00 33.66 105 VAL A C 1
ATOM 846 O O . VAL A 1 105 ? -35.194 3.500 -22.336 1.00 35.39 105 VAL A O 1
ATOM 850 N N . ASN A 1 106 ? -36.509 3.487 -20.515 1.00 36.31 106 ASN A N 1
ATOM 851 C CA . ASN A 1 106 ? -37.665 2.922 -21.199 1.00 39.60 106 ASN A CA 1
ATOM 852 C C . ASN A 1 106 ? -37.417 1.492 -21.678 1.00 40.71 106 ASN A C 1
ATOM 853 O O . ASN A 1 106 ? -37.856 1.095 -22.759 1.00 42.75 106 ASN A O 1
ATOM 858 N N . ARG A 1 107 ? -36.695 0.735 -20.859 1.00 39.52 107 ARG A N 1
ATOM 859 C CA . ARG A 1 107 ? -36.394 -0.666 -21.125 1.00 38.93 107 ARG A CA 1
ATOM 860 C C . ARG A 1 107 ? -36.475 -1.389 -19.787 1.00 38.47 107 ARG A C 1
ATOM 861 O O . ARG A 1 107 ? -36.674 -0.759 -18.748 1.00 38.53 107 ARG A O 1
ATOM 869 N N . LYS A 1 108 ? -36.332 -2.708 -19.811 1.00 37.06 108 LYS A N 1
ATOM 870 C CA . LYS A 1 108 ? -36.383 -3.487 -18.585 1.00 35.88 108 LYS A CA 1
ATOM 871 C C . LYS A 1 108 ? -35.093 -4.274 -18.428 1.00 35.31 108 LYS A C 1
ATOM 872 O O . LYS A 1 108 ? -35.069 -5.337 -17.812 1.00 34.21 108 LYS A O 1
ATOM 878 N N . ASP A 1 109 ? -34.021 -3.729 -18.996 1.00 32.37 109 ASP A N 1
ATOM 879 C CA . ASP A 1 109 ? -32.698 -4.331 -18.931 1.00 31.33 109 ASP A CA 1
ATOM 880 C C . ASP A 1 109 ? -31.684 -3.218 -19.149 1.00 29.07 109 ASP A C 1
ATOM 881 O O . ASP A 1 109 ? -32.055 -2.106 -19.509 1.00 29.46 109 ASP A O 1
ATOM 886 N N . PRO A 1 110 ? -30.393 -3.494 -18.924 1.00 30.42 110 PRO A N 1
ATOM 887 C CA . PRO A 1 110 ? -29.346 -2.485 -19.103 1.00 30.22 110 PRO A CA 1
ATOM 888 C C . PRO A 1 110 ? -29.314 -1.878 -20.503 1.00 31.91 110 PRO A C 1
ATOM 889 O O . PRO A 1 110 ? -28.618 -0.887 -20.738 1.00 29.06 110 PRO A O 1
ATOM 893 N N . GLY A 1 111 ? -30.063 -2.480 -21.423 1.00 34.05 111 GLY A N 1
ATOM 894 C CA . GLY A 1 111 ? -30.089 -2.000 -22.793 1.00 37.46 111 GLY A CA 1
ATOM 895 C C . GLY A 1 111 ? -28.750 -2.267 -23.449 1.00 39.06 111 GLY A C 1
ATOM 896 O O . GLY A 1 111 ? -28.401 -1.655 -24.458 1.00 41.57 111 GLY A O 1
ATOM 897 N N . ILE A 1 112 ? -27.998 -3.198 -22.870 1.00 40.19 112 ILE A N 1
ATOM 898 C CA . ILE A 1 112 ? -26.680 -3.549 -23.379 1.00 40.89 112 ILE A CA 1
ATOM 899 C C . ILE A 1 112 ? -26.152 -4.825 -22.726 1.00 41.97 112 ILE A C 1
ATOM 900 O O . ILE A 1 112 ? -26.151 -4.952 -21.500 1.00 41.95 112 ILE A O 1
ATOM 905 N N . ASP A 1 113 ? -25.713 -5.774 -23.547 1.00 41.92 113 ASP A N 1
ATOM 906 C CA . ASP A 1 113 ? -25.168 -7.025 -23.032 1.00 42.65 113 ASP A CA 1
ATOM 907 C C . ASP A 1 113 ? -23.675 -7.083 -23.332 1.00 42.78 113 ASP A C 1
ATOM 908 O O . ASP A 1 113 ? -23.092 -6.098 -23.788 1.00 42.84 113 ASP A O 1
ATOM 913 N N . HIS A 1 114 ? -23.059 -8.237 -23.089 1.00 42.44 114 HIS A N 1
ATOM 914 C CA . HIS A 1 114 ? -21.626 -8.391 -23.313 1.00 42.56 114 HIS A CA 1
ATOM 915 C C . HIS A 1 114 ? -21.195 -8.369 -24.781 1.00 43.26 114 HIS A C 1
ATOM 916 O O . HIS A 1 114 ? -20.062 -7.999 -25.087 1.00 42.79 114 HIS A O 1
ATOM 923 N N . VAL A 1 115 ? -22.085 -8.750 -25.691 1.00 42.77 115 VAL A N 1
ATOM 924 C CA . VAL A 1 115 ? -21.722 -8.740 -27.101 1.00 44.49 115 VAL A CA 1
ATOM 925 C C . VAL A 1 115 ? -21.724 -7.313 -27.650 1.00 44.38 115 VAL A C 1
ATO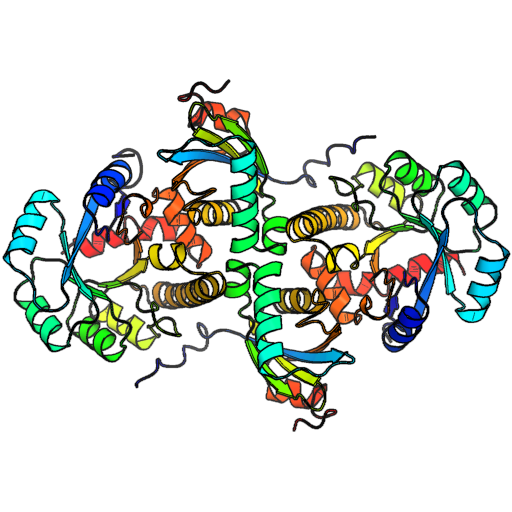M 926 O O . VAL A 1 115 ? -20.825 -6.936 -28.401 1.00 43.76 115 VAL A O 1
ATOM 930 N N . LEU A 1 116 ? -22.721 -6.517 -27.266 1.00 43.70 116 LEU A N 1
ATOM 931 C CA . LEU A 1 116 ? -22.797 -5.129 -27.718 1.00 43.03 116 LEU A CA 1
ATOM 932 C C . LEU A 1 116 ? -21.680 -4.350 -27.047 1.00 43.04 116 LEU A C 1
ATOM 933 O O . LEU A 1 116 ? -21.154 -3.393 -27.604 1.00 43.50 116 LEU A O 1
ATOM 938 N N . ALA A 1 117 ? -21.324 -4.774 -25.840 1.00 43.45 117 ALA A N 1
ATOM 939 C CA . ALA A 1 117 ? -20.262 -4.132 -25.084 1.00 43.95 117 ALA A CA 1
ATOM 940 C C . ALA A 1 117 ? -18.938 -4.252 -25.829 1.00 45.61 117 ALA A C 1
ATOM 941 O O . ALA A 1 117 ? -18.128 -3.325 -25.825 1.00 46.03 117 ALA A O 1
ATOM 943 N N . LYS A 1 118 ? -18.712 -5.396 -26.467 1.00 46.87 118 LYS A N 1
ATOM 944 C CA . LYS A 1 118 ? -17.473 -5.594 -27.211 1.00 47.16 118 LYS A CA 1
ATOM 945 C C . LYS A 1 118 ? -17.583 -4.908 -28.570 1.00 46.26 118 LYS A C 1
ATOM 946 O O . LYS A 1 118 ? -16.601 -4.378 -29.084 1.00 46.32 118 LYS A O 1
ATOM 952 N N . LEU A 1 119 ? -18.783 -4.916 -29.143 1.00 46.32 119 LEU A N 1
ATOM 953 C CA . LEU A 1 119 ? -19.023 -4.274 -30.432 1.00 46.67 119 LEU A CA 1
ATOM 954 C C . LEU A 1 119 ? -18.761 -2.773 -30.306 1.00 47.61 119 LEU A C 1
ATOM 955 O O . LEU A 1 119 ? -18.230 -2.148 -31.224 1.00 46.54 119 LEU A O 1
ATOM 960 N N . MET A 1 120 ? -19.147 -2.198 -29.169 1.00 47.57 120 MET A N 1
ATOM 961 C CA . MET A 1 120 ? -18.928 -0.777 -28.922 1.00 47.87 120 MET A CA 1
ATOM 962 C C . MET A 1 120 ? -17.432 -0.511 -28.908 1.00 48.22 120 MET A C 1
ATOM 963 O O . MET A 1 120 ? -16.956 0.446 -29.516 1.00 47.37 120 MET A O 1
ATOM 968 N N . VAL A 1 121 ? -16.697 -1.363 -28.199 1.00 48.98 121 VAL A N 1
ATOM 969 C CA . VAL A 1 121 ? -15.249 -1.227 -28.097 1.00 51.27 121 VAL A CA 1
ATOM 970 C C . VAL A 1 121 ? -14.592 -1.347 -29.467 1.00 51.79 121 VAL A C 1
ATOM 971 O O . VAL A 1 121 ? -13.578 -0.708 -29.734 1.00 51.99 121 VAL A O 1
ATOM 975 N N . LYS A 1 122 ? -15.178 -2.169 -30.331 1.00 52.70 122 LYS A N 1
ATOM 976 C CA . LYS A 1 122 ? -14.636 -2.386 -31.668 1.00 53.35 122 LYS A CA 1
ATOM 977 C C . LYS A 1 122 ? -14.932 -1.226 -32.615 1.00 53.03 122 LYS A C 1
ATOM 978 O O . LYS A 1 122 ? -14.155 -0.953 -33.529 1.00 53.36 122 LYS A O 1
ATOM 984 N N . LYS A 1 123 ? -16.056 -0.549 -32.398 1.00 52.41 123 LYS A N 1
ATOM 985 C CA . LYS A 1 123 ? -16.443 0.583 -33.235 1.00 51.54 123 LYS A CA 1
ATOM 986 C C . LYS A 1 123 ? -16.084 1.891 -32.536 1.00 51.08 123 LYS A C 1
ATOM 987 O O . LYS A 1 123 ? -16.390 2.975 -33.035 1.00 51.49 123 LYS A O 1
ATOM 993 N N . ASN A 1 124 ? -15.442 1.779 -31.376 1.00 50.11 124 ASN A N 1
ATOM 994 C CA . ASN A 1 124 ? -15.036 2.941 -30.588 1.00 49.36 124 ASN A CA 1
ATOM 995 C C . ASN A 1 124 ? -16.201 3.760 -30.020 1.00 48.32 124 ASN A C 1
ATOM 996 O O . ASN A 1 124 ? -16.014 4.912 -29.629 1.00 48.85 124 ASN A O 1
ATOM 1001 N N . VAL A 1 125 ? -17.393 3.167 -29.971 1.00 46.18 125 VAL A N 1
ATOM 1002 C CA . VAL A 1 125 ? -18.579 3.850 -29.451 1.00 44.48 125 VAL A CA 1
ATOM 1003 C C . VAL A 1 125 ? -18.570 3.880 -27.923 1.00 44.22 125 VAL A C 1
ATOM 1004 O O . VAL A 1 125 ? -18.282 2.870 -27.278 1.00 44.11 125 VAL A O 1
ATOM 1008 N N . ALA A 1 126 ? -18.898 5.034 -27.343 1.00 41.94 126 ALA A N 1
ATOM 1009 C CA . ALA A 1 126 ? -18.905 5.176 -25.888 1.00 38.57 126 ALA A CA 1
ATOM 1010 C C . ALA A 1 126 ? -20.297 5.033 -25.270 1.00 36.34 126 ALA A C 1
ATOM 1011 O O . ALA A 1 126 ? -21.312 5.097 -25.968 1.00 35.15 126 ALA A O 1
ATOM 1013 N N . LEU A 1 127 ? -20.332 4.834 -23.952 1.00 34.60 127 LEU A N 1
ATOM 1014 C CA . LEU A 1 127 ? -21.598 4.683 -23.235 1.00 31.47 127 LEU A CA 1
ATOM 1015 C C . LEU A 1 127 ? -21.806 5.818 -22.242 1.00 27.50 127 LEU A C 1
ATOM 1016 O O . LEU A 1 127 ? -20.987 6.034 -21.355 1.00 25.78 127 LEU A O 1
ATOM 1021 N N . GLY A 1 128 ? -22.911 6.539 -22.395 1.00 26.74 128 GLY A N 1
ATOM 1022 C CA . GLY A 1 128 ? -23.196 7.646 -21.497 1.00 26.21 128 GLY A CA 1
ATOM 1023 C C . GLY A 1 128 ? -24.161 7.284 -20.379 1.00 23.52 128 GLY A C 1
ATOM 1024 O O . GLY A 1 128 ? -25.205 6.679 -20.628 1.00 25.52 128 GLY A O 1
ATOM 1025 N N . PHE A 1 129 ? -23.800 7.641 -19.148 1.00 23.52 129 PHE A N 1
ATOM 1026 C CA . PHE A 1 129 ? -24.634 7.376 -17.970 1.00 23.18 129 PHE A CA 1
ATOM 1027 C C . PHE A 1 129 ? -25.267 8.698 -17.524 1.00 20.90 129 PHE A C 1
ATOM 1028 O O . PHE A 1 129 ? -24.593 9.545 -16.948 1.00 21.26 129 PHE A O 1
ATOM 1036 N N . SER A 1 130 ? -26.562 8.857 -17.770 1.00 21.79 130 SER A N 1
ATOM 1037 C CA . SER A 1 130 ? -27.263 10.090 -17.419 1.00 20.70 130 SER A CA 1
ATOM 1038 C C . SER A 1 130 ? -27.855 10.127 -16.008 1.00 20.01 130 SER A C 1
ATOM 1039 O O . SER A 1 130 ? -28.423 9.150 -15.532 1.00 16.52 130 SER A O 1
ATOM 1042 N N . LEU A 1 131 ? -27.732 11.275 -15.354 1.00 19.06 131 LEU A N 1
ATOM 1043 C CA . LEU A 1 131 ? -28.291 11.447 -14.021 1.00 19.25 131 LEU A CA 1
ATOM 1044 C C . LEU A 1 131 ? -29.780 11.776 -14.113 1.00 18.39 131 LEU A C 1
ATOM 1045 O O . LEU A 1 131 ? -30.575 11.329 -13.285 1.00 18.48 131 LEU A O 1
ATOM 1050 N N . ARG A 1 132 ? -30.154 12.556 -15.126 1.00 19.30 132 ARG A N 1
ATOM 1051 C CA . ARG A 1 132 ? -31.535 13.011 -15.262 1.00 19.79 132 ARG A CA 1
ATOM 1052 C C . ARG A 1 132 ? -32.654 11.995 -15.081 1.00 18.17 132 ARG A C 1
ATOM 1053 O O . ARG A 1 132 ? -33.599 12.254 -14.341 1.00 18.13 132 ARG A O 1
ATOM 1061 N N . PRO A 1 133 ? -32.586 10.843 -15.771 1.00 18.38 133 PRO A N 1
ATOM 1062 C CA . PRO A 1 133 ? -33.658 9.854 -15.600 1.00 18.85 133 PRO A CA 1
ATOM 1063 C C . PRO A 1 133 ? -33.890 9.538 -14.116 1.00 18.01 133 PRO A C 1
ATOM 1064 O O . PRO A 1 133 ? -35.026 9.371 -13.674 1.00 16.75 133 PRO A O 1
ATOM 1068 N N . LEU A 1 134 ? -32.804 9.480 -13.353 1.00 16.86 134 LEU A N 1
ATOM 1069 C CA . LEU A 1 134 ? -32.882 9.189 -11.921 1.00 19.91 134 LEU A CA 1
ATOM 1070 C C . LEU A 1 134 ? -33.584 10.286 -11.140 1.00 19.38 134 LEU A C 1
ATOM 1071 O O . LEU A 1 134 ? -34.378 10.012 -10.249 1.00 18.66 134 LEU A O 1
ATOM 1076 N N . LEU A 1 135 ? -33.284 11.535 -11.470 1.00 20.36 135 LEU A N 1
ATOM 1077 C CA . LEU A 1 135 ? -33.887 12.653 -10.763 1.00 23.86 135 LEU A CA 1
ATOM 1078 C C . LEU A 1 135 ? -35.403 12.632 -10.699 1.00 24.19 135 LEU A C 1
ATOM 1079 O O . LEU A 1 135 ? -35.977 12.676 -9.608 1.00 24.79 135 LEU A O 1
ATOM 1084 N N . TYR A 1 136 ? -36.042 12.549 -11.865 1.00 25.26 136 TYR A N 1
ATOM 1085 C CA . TYR A 1 136 ? -37.499 12.596 -11.958 1.00 27.29 136 TYR A CA 1
ATOM 1086 C C . TYR A 1 136 ? -38.268 11.289 -11.769 1.00 26.42 136 TYR A C 1
ATOM 1087 O O . TYR A 1 136 ? -39.500 11.282 -11.848 1.00 27.37 136 TYR A O 1
ATOM 1096 N N . SER A 1 137 ? -37.562 10.194 -11.514 1.00 23.98 137 SER A N 1
ATOM 1097 C CA . SER A 1 137 ? -38.213 8.899 -11.339 1.00 20.75 137 SER A CA 1
ATOM 1098 C C . SER A 1 137 ? -38.784 8.670 -9.947 1.00 18.52 137 SER A C 1
ATOM 1099 O O . SER A 1 137 ? -38.263 9.194 -8.961 1.00 17.80 137 SER A O 1
ATOM 1102 N N . ASN A 1 138 ? -39.858 7.887 -9.862 1.00 18.49 138 ASN A N 1
ATOM 1103 C CA . ASN A 1 138 ? -40.433 7.573 -8.562 1.00 15.53 138 ASN A CA 1
ATOM 1104 C C . ASN A 1 138 ? -39.527 6.489 -7.949 1.00 14.96 138 ASN A C 1
ATOM 1105 O O . ASN A 1 138 ? -38.636 5.981 -8.627 1.00 12.65 138 ASN A O 1
ATOM 1110 N N . PRO A 1 139 ? -39.732 6.129 -6.668 1.00 15.05 139 PRO A N 1
ATOM 1111 C CA . PRO A 1 139 ? -38.914 5.114 -5.988 1.00 16.27 139 PRO A CA 1
ATOM 1112 C C . PRO A 1 139 ? -38.686 3.808 -6.746 1.00 16.57 139 PRO A C 1
ATOM 1113 O O . PRO A 1 139 ? -37.555 3.335 -6.856 1.00 14.85 139 PRO A O 1
ATOM 1117 N N . TYR A 1 140 ? -39.770 3.221 -7.242 1.00 17.44 140 TYR A N 1
ATOM 1118 C CA . TYR A 1 140 ? -39.704 1.973 -7.989 1.00 18.41 140 TYR A CA 1
ATOM 1119 C C . TYR A 1 140 ? -38.848 2.144 -9.243 1.00 17.46 140 TYR A C 1
ATOM 1120 O O . TYR A 1 140 ? -37.974 1.326 -9.534 1.00 14.37 140 TYR A O 1
ATOM 1129 N N . GLU A 1 141 ? -39.103 3.216 -9.983 1.00 17.94 141 GLU A N 1
ATOM 1130 C CA . GLU A 1 141 ? -38.352 3.500 -11.206 1.00 18.52 141 GLU A CA 1
ATOM 1131 C C . GLU A 1 141 ? -36.861 3.727 -10.924 1.00 16.97 141 GLU A C 1
ATOM 1132 O O . GLU A 1 141 ? -36.005 3.218 -11.650 1.00 16.75 141 GLU A O 1
ATOM 1138 N N . ARG A 1 142 ? -36.552 4.487 -9.875 1.00 14.64 142 ARG A N 1
ATOM 1139 C CA . ARG A 1 142 ? -35.157 4.766 -9.524 1.00 15.85 142 ARG A CA 1
ATOM 1140 C C . ARG A 1 142 ? -34.397 3.504 -9.139 1.00 14.36 142 ARG A C 1
ATOM 1141 O O . ARG A 1 142 ? -33.228 3.360 -9.487 1.00 13.43 142 ARG A O 1
ATOM 1149 N N . ALA A 1 143 ? -35.057 2.592 -8.428 1.00 11.81 143 ALA A N 1
ATOM 1150 C CA . ALA A 1 143 ? -34.413 1.340 -8.037 1.00 13.19 143 ALA A CA 1
ATOM 1151 C C . ALA A 1 143 ? -34.052 0.542 -9.296 1.00 15.05 143 ALA A C 1
ATOM 1152 O O . ALA A 1 143 ? -32.940 0.022 -9.416 1.00 14.58 143 ALA A O 1
ATOM 1154 N N . ASN A 1 144 ? -34.991 0.454 -10.237 1.00 15.74 144 ASN A N 1
ATOM 1155 C CA . ASN A 1 144 ? -34.749 -0.283 -11.478 1.00 17.82 144 ASN A CA 1
ATOM 1156 C C . ASN A 1 144 ? -33.628 0.355 -12.295 1.00 16.16 144 ASN A C 1
ATOM 1157 O O . ASN A 1 144 ? -32.755 -0.340 -12.818 1.00 14.92 144 ASN A O 1
ATOM 1162 N N . LEU A 1 145 ? -33.644 1.678 -12.393 1.00 15.22 145 LEU A N 1
ATOM 1163 C CA . LEU A 1 145 ? -32.610 2.383 -13.139 1.00 14.36 145 LEU A CA 1
ATOM 1164 C C . LEU A 1 145 ? -31.238 2.133 -12.539 1.00 14.25 145 LEU A C 1
ATOM 1165 O O . LEU A 1 145 ? -30.281 1.889 -13.267 1.00 14.05 145 LEU A O 1
ATOM 1170 N N . LEU A 1 146 ? -31.138 2.205 -11.212 1.00 12.73 146 LEU A N 1
ATOM 1171 C CA . LEU A 1 146 ? -29.868 1.970 -10.541 1.00 14.87 146 LEU A CA 1
ATOM 1172 C C . LEU A 1 146 ? -29.365 0.552 -10.778 1.00 15.59 146 LEU A C 1
ATOM 1173 O O . LEU A 1 146 ? -28.167 0.342 -10.947 1.00 17.66 146 LEU A O 1
ATOM 1178 N N . ARG A 1 147 ? -30.273 -0.419 -10.792 1.00 16.95 147 ARG A N 1
ATOM 1179 C CA . ARG A 1 147 ? -29.865 -1.804 -11.009 1.00 18.94 147 ARG A CA 1
ATOM 1180 C C . ARG A 1 147 ? -29.309 -1.978 -12.423 1.00 18.57 147 ARG A C 1
ATOM 1181 O O . ARG A 1 147 ? -28.274 -2.608 -12.620 1.00 18.84 147 ARG A O 1
ATOM 1189 N N . PHE A 1 148 ? -30.006 -1.417 -13.402 1.00 18.05 148 PHE A N 1
ATOM 1190 C CA . PHE A 1 148 ? -29.577 -1.492 -14.794 1.00 20.43 148 PHE A CA 1
ATOM 1191 C C . PHE A 1 148 ? -28.241 -0.791 -15.001 1.00 20.28 148 PHE A C 1
ATOM 1192 O O . PHE A 1 148 ? -27.362 -1.309 -15.691 1.00 20.55 148 PHE A O 1
ATOM 1200 N N . MET A 1 149 ? -28.091 0.391 -14.405 1.00 19.64 149 MET A N 1
ATOM 1201 C CA . MET A 1 149 ? -26.847 1.146 -14.515 1.00 18.13 149 MET A CA 1
ATOM 1202 C C . MET A 1 149 ? -25.685 0.404 -13.845 1.00 20.89 149 MET A C 1
ATOM 1203 O O . MET A 1 149 ? -24.550 0.442 -14.334 1.00 19.34 149 MET A O 1
ATOM 1208 N N . MET A 1 150 ? -25.961 -0.264 -12.725 1.00 20.32 150 MET A N 1
ATOM 1209 C CA . MET A 1 150 ? -24.917 -1.017 -12.027 1.00 20.79 150 MET A CA 1
ATOM 1210 C C . MET A 1 150 ? -24.384 -2.130 -12.932 1.00 20.38 150 MET A C 1
ATOM 1211 O O . MET A 1 150 ? -23.178 -2.373 -12.993 1.00 20.43 150 MET A O 1
ATOM 1216 N N . LYS A 1 151 ? -25.293 -2.798 -13.633 1.00 23.91 151 LYS A N 1
ATOM 1217 C CA . LYS A 1 151 ? -24.922 -3.874 -14.542 1.00 27.44 151 LYS A CA 1
ATOM 1218 C C . LYS A 1 151 ? -24.155 -3.273 -15.720 1.00 28.33 151 LYS A C 1
ATOM 1219 O O . LYS A 1 151 ? -23.085 -3.766 -16.098 1.00 27.09 151 LYS A O 1
ATOM 1225 N N . ALA A 1 152 ? -24.707 -2.202 -16.290 1.00 27.16 152 ALA A N 1
ATOM 1226 C CA . ALA A 1 152 ? -24.072 -1.515 -17.413 1.00 26.01 152 ALA A CA 1
ATOM 1227 C C . ALA A 1 152 ? -22.627 -1.183 -17.070 1.00 26.95 152 ALA A C 1
ATOM 1228 O O . ALA A 1 152 ? -21.724 -1.361 -17.894 1.00 28.84 152 ALA A O 1
ATOM 1230 N N . TRP A 1 153 ? -22.406 -0.697 -15.852 1.00 26.86 153 TRP A N 1
ATOM 1231 C CA . TRP A 1 153 ? -21.062 -0.349 -15.412 1.00 28.56 153 TRP A CA 1
ATOM 1232 C C . TRP A 1 153 ? -20.135 -1.562 -15.390 1.00 31.09 153 TRP A C 1
ATOM 1233 O O . TRP A 1 153 ? -18.963 -1.460 -15.758 1.00 31.07 153 TRP A O 1
ATOM 1244 N N . LYS A 1 154 ? -20.652 -2.701 -14.941 1.00 32.80 154 LYS A N 1
ATOM 1245 C CA . LYS A 1 154 ? -19.850 -3.915 -14.885 1.00 33.78 154 LYS A CA 1
ATOM 1246 C C . LYS A 1 154 ? -19.373 -4.312 -16.275 1.00 32.67 154 LYS A C 1
ATOM 1247 O O . LYS A 1 154 ? -18.196 -4.608 -16.463 1.00 33.70 154 LYS A O 1
ATOM 1253 N N . LEU A 1 155 ? -20.289 -4.307 -17.241 1.00 31.90 155 LEU A N 1
ATOM 1254 C CA . LEU A 1 155 ? -19.967 -4.656 -18.623 1.00 33.43 155 LEU A CA 1
ATOM 1255 C C . LEU A 1 155 ? -18.942 -3.682 -19.207 1.00 35.01 155 LEU A C 1
ATOM 1256 O O . LEU A 1 155 ? -17.978 -4.087 -19.863 1.00 36.56 155 LEU A O 1
ATOM 1261 N N . VAL A 1 156 ? -19.165 -2.395 -18.961 1.00 33.89 156 VAL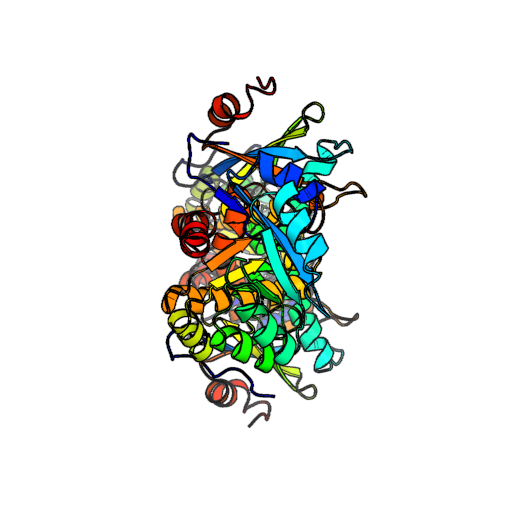 A N 1
ATOM 1262 C CA . VAL A 1 156 ? -18.291 -1.334 -19.440 1.00 33.36 156 VAL A CA 1
ATOM 1263 C C . VAL A 1 156 ? -16.893 -1.400 -18.834 1.00 34.57 156 VAL A C 1
ATOM 1264 O O . VAL A 1 156 ? -15.900 -1.245 -19.542 1.00 33.33 156 VAL A O 1
ATOM 1268 N N . GLU A 1 157 ? -16.814 -1.627 -17.528 1.00 35.86 157 GLU A N 1
ATOM 1269 C CA . GLU A 1 157 ? -15.525 -1.712 -16.847 1.00 37.95 157 GLU A CA 1
ATOM 1270 C C . GLU A 1 157 ? -14.719 -2.938 -17.275 1.00 40.04 157 GLU A C 1
ATOM 1271 O O . GLU A 1 157 ? -13.499 -2.868 -17.425 1.00 39.90 157 GLU A O 1
ATOM 1277 N N . LYS A 1 158 ? -15.407 -4.059 -17.466 1.00 42.77 158 LYS A N 1
ATOM 1278 C CA . LYS A 1 158 ? -14.755 -5.300 -17.866 1.00 45.00 158 LYS A CA 1
ATOM 1279 C C . LYS A 1 158 ? -14.190 -5.223 -19.278 1.00 46.00 158 LYS A C 1
ATOM 1280 O O . LYS A 1 158 ? -13.002 -5.452 -19.496 1.00 46.54 158 LYS A O 1
ATOM 1286 N N . TYR A 1 159 ? -15.054 -4.898 -20.230 1.00 46.87 159 TYR A N 1
ATOM 1287 C CA . TYR A 1 159 ? -14.661 -4.804 -21.626 1.00 47.50 159 TYR A CA 1
ATOM 1288 C C . TYR A 1 159 ? -14.028 -3.461 -21.975 1.00 47.13 159 TYR A C 1
ATOM 1289 O O . TYR A 1 159 ? -13.891 -3.108 -23.146 1.00 47.42 159 TYR A O 1
ATOM 1298 N N . LYS A 1 160 ? -13.634 -2.723 -20.944 1.00 47.07 160 LYS A N 1
ATOM 1299 C CA . LYS A 1 160 ? -12.998 -1.422 -21.113 1.00 47.65 160 LYS A CA 1
ATOM 1300 C C . LYS A 1 160 ? -13.684 -0.512 -22.128 1.00 46.35 160 LYS A C 1
ATOM 1301 O O . LYS A 1 160 ? -13.018 0.119 -22.950 1.00 47.33 160 LYS A O 1
ATOM 1307 N N . VAL A 1 161 ? -15.010 -0.443 -22.075 1.00 44.30 161 VAL A N 1
ATOM 1308 C CA . VAL A 1 161 ? -15.762 0.416 -22.984 1.00 42.21 161 VAL A CA 1
ATOM 1309 C C . VAL A 1 161 ? -15.632 1.851 -22.491 1.00 41.05 161 VAL A C 1
ATOM 1310 O O . VAL A 1 161 ? -15.724 2.108 -21.291 1.00 43.22 161 VAL A O 1
ATOM 1314 N N . ARG A 1 162 ? -15.393 2.784 -23.404 1.00 39.07 162 ARG A N 1
ATOM 1315 C CA . ARG A 1 162 ? -15.274 4.181 -23.011 1.00 37.41 162 ARG A CA 1
ATOM 1316 C C . ARG A 1 162 ? -16.618 4.612 -22.438 1.00 32.78 162 ARG A C 1
ATOM 1317 O O . ARG A 1 162 ? -17.666 4.305 -23.006 1.00 32.28 162 ARG A O 1
ATOM 1325 N N . ARG A 1 163 ? -16.583 5.305 -21.305 1.00 30.94 163 ARG A N 1
ATOM 1326 C CA . ARG A 1 163 ? -17.811 5.748 -20.654 1.00 29.18 163 ARG A CA 1
ATOM 1327 C C . ARG A 1 163 ? -17.659 7.113 -19.997 1.00 26.61 163 ARG A C 1
ATOM 1328 O O . ARG A 1 163 ? -16.551 7.577 -19.758 1.00 25.81 163 ARG A O 1
ATOM 1336 N N . PHE A 1 164 ? -18.789 7.746 -19.700 1.00 26.15 164 PHE A N 1
ATOM 1337 C CA . PHE A 1 164 ? -18.778 9.048 -19.046 1.00 24.70 164 PHE A CA 1
ATOM 1338 C C . PHE A 1 164 ? -20.101 9.302 -18.332 1.00 23.80 164 PHE A C 1
ATOM 1339 O O . PHE A 1 164 ? -21.148 8.809 -18.753 1.00 22.65 164 PHE A O 1
ATOM 1347 N N . LEU A 1 165 ? -20.036 10.048 -17.234 1.00 23.18 165 LEU A N 1
ATOM 1348 C CA . LEU A 1 165 ? -21.225 10.405 -16.466 1.00 23.48 165 LEU A CA 1
ATOM 1349 C C . LEU A 1 165 ? -21.642 11.781 -16.961 1.00 23.59 165 LEU A C 1
ATOM 1350 O O . LEU A 1 165 ? -20.785 12.604 -17.275 1.00 23.74 165 LEU A O 1
ATOM 1355 N N . THR A 1 166 ? -22.946 12.032 -17.031 1.00 22.33 166 THR A N 1
ATOM 1356 C CA . THR A 1 166 ? -23.436 13.339 -17.452 1.00 21.53 166 THR A CA 1
ATOM 1357 C C . THR A 1 166 ? -24.788 13.625 -16.823 1.00 21.77 166 THR A C 1
ATOM 1358 O O . THR A 1 166 ? -25.499 12.705 -16.410 1.00 23.18 166 THR A O 1
ATOM 1362 N N . SER A 1 167 ? -25.138 14.903 -16.747 1.00 21.44 167 SER A N 1
ATOM 1363 C CA . SER A 1 167 ? -26.415 15.303 -16.180 1.00 21.15 167 SER A CA 1
ATOM 1364 C C . SER A 1 167 ? -27.495 15.217 -17.248 1.00 22.40 167 SER A C 1
ATOM 1365 O O . SER A 1 167 ? -28.682 15.083 -16.934 1.00 24.03 167 SER A O 1
ATOM 1368 N N . SER A 1 168 ? -27.080 15.282 -18.513 1.00 22.24 168 SER A N 1
ATOM 1369 C CA . SER A 1 168 ? -28.028 15.275 -19.622 1.00 22.09 168 SER A CA 1
ATOM 1370 C C . SER A 1 168 ? -29.100 16.313 -19.275 1.00 22.34 168 SER A C 1
ATOM 1371 O O . SER A 1 168 ? -30.286 16.126 -19.542 1.00 23.10 168 SER A O 1
ATOM 1374 N N . ALA A 1 169 ? -28.649 17.406 -18.667 1.00 21.45 169 ALA A N 1
ATOM 1375 C CA . ALA A 1 169 ? -29.514 18.493 -18.232 1.00 21.23 169 ALA A CA 1
ATOM 1376 C C . ALA A 1 169 ? -30.350 19.094 -19.354 1.00 23.83 169 ALA A C 1
ATOM 1377 O O . ALA A 1 169 ? -29.853 19.355 -20.448 1.00 25.41 169 ALA A O 1
ATOM 1379 N N . GLN A 1 170 ? -31.628 19.306 -19.062 1.00 24.85 170 GLN A N 1
ATOM 1380 C CA . GLN A 1 170 ? -32.570 19.882 -20.015 1.00 25.84 170 GLN A CA 1
ATOM 1381 C C . GLN A 1 170 ? -33.061 21.182 -19.409 1.00 25.96 170 GLN A C 1
ATOM 1382 O O . GLN A 1 170 ? -33.866 21.904 -19.997 1.00 28.30 170 GLN A O 1
ATOM 1388 N N . GLU A 1 171 ? -32.548 21.472 -18.223 1.00 26.10 171 GLU A N 1
ATOM 1389 C CA . GLU A 1 171 ? -32.929 22.654 -17.482 1.00 27.26 171 GLU A CA 1
ATOM 1390 C C . GLU A 1 171 ? -31.817 22.978 -16.499 1.00 25.96 171 GLU A C 1
ATOM 1391 O O . GLU A 1 171 ? -31.065 22.097 -16.076 1.00 25.47 171 GLU A O 1
ATOM 1397 N N . LYS A 1 172 ? -31.719 24.249 -16.142 1.00 25.19 172 LYS A N 1
ATOM 1398 C CA . LYS A 1 172 ? -30.719 24.722 -15.196 1.00 23.95 172 LYS A CA 1
ATOM 1399 C C . LYS A 1 172 ? -30.657 23.831 -13.952 1.00 22.35 172 LYS A C 1
ATOM 1400 O O . LYS A 1 172 ? -29.581 23.447 -13.488 1.00 20.47 172 LYS A O 1
ATOM 1406 N N . TRP A 1 173 ? -31.831 23.503 -13.428 1.00 20.44 173 TRP A N 1
ATOM 1407 C CA . TRP A 1 173 ? -31.948 22.697 -12.223 1.00 20.46 173 TRP A CA 1
ATOM 1408 C C . TRP A 1 173 ? -31.455 21.254 -12.319 1.00 17.49 173 TRP A C 1
ATOM 1409 O O . TRP A 1 173 ? -31.328 20.586 -11.294 1.00 19.65 173 TRP A O 1
ATOM 1420 N N . ASP A 1 174 ? -31.171 20.778 -13.530 1.00 20.61 174 ASP A N 1
ATOM 1421 C CA . ASP A 1 174 ? -30.699 19.398 -13.713 1.00 19.75 174 ASP A CA 1
ATOM 1422 C C . ASP A 1 174 ? -29.191 19.256 -13.576 1.00 18.93 174 ASP A C 1
ATOM 1423 O O . ASP A 1 174 ? -28.683 18.153 -13.407 1.00 19.16 174 ASP A O 1
ATOM 1428 N N . VAL A 1 175 ? -28.476 20.371 -13.658 1.00 19.04 175 VAL A N 1
ATOM 1429 C CA . VAL A 1 175 ? -27.020 20.356 -13.572 1.00 18.26 175 VAL A CA 1
ATOM 1430 C C . VAL A 1 175 ? -26.498 20.076 -12.165 1.00 19.17 175 VAL A C 1
ATOM 1431 O O . VAL A 1 175 ? -27.100 20.485 -11.180 1.00 18.25 175 VAL A O 1
ATOM 1435 N N . ARG A 1 176 ? -25.373 19.372 -12.081 1.00 17.40 176 ARG A N 1
ATOM 1436 C CA . ARG A 1 176 ? -24.756 19.066 -10.794 1.00 17.12 176 ARG A CA 1
ATOM 1437 C C . ARG A 1 176 ? -23.251 19.337 -10.831 1.00 18.70 176 ARG A C 1
ATOM 1438 O O . ARG A 1 176 ? -22.613 19.198 -11.875 1.00 18.50 176 ARG A O 1
ATOM 1446 N N . TYR A 1 177 ? -22.702 19.732 -9.687 1.00 20.89 177 TYR A N 1
ATOM 1447 C CA . TYR A 1 177 ? -21.274 20.024 -9.550 1.00 23.82 177 TYR A CA 1
ATOM 1448 C C . TYR A 1 177 ? -20.486 18.736 -9.823 1.00 24.45 177 TYR A C 1
ATOM 1449 O O . TYR A 1 177 ? -20.962 17.640 -9.521 1.00 23.36 177 TYR A O 1
ATOM 1458 N N . PRO A 1 178 ? -19.269 18.853 -10.387 1.00 24.85 178 PRO A N 1
ATOM 1459 C CA . PRO A 1 178 ? -18.419 17.696 -10.702 1.00 25.02 178 PRO A CA 1
ATOM 1460 C C . PRO A 1 178 ? -18.270 16.642 -9.608 1.00 22.87 178 PRO A C 1
ATOM 1461 O O . PRO A 1 178 ? -18.550 15.464 -9.828 1.00 23.59 178 PRO A O 1
ATOM 1465 N N . ARG A 1 179 ? -17.826 17.066 -8.432 1.00 21.60 179 ARG A N 1
ATOM 1466 C CA . ARG A 1 179 ? -17.616 16.138 -7.336 1.00 21.76 179 ARG A CA 1
ATOM 1467 C C . ARG A 1 179 ? -18.892 15.436 -6.861 1.00 20.49 179 ARG A C 1
ATOM 1468 O O . ARG A 1 179 ? -18.828 14.338 -6.308 1.00 20.78 179 ARG A O 1
ATOM 1476 N N . ASP A 1 180 ? -20.043 16.067 -7.068 1.00 19.49 180 ASP A N 1
ATOM 1477 C CA . ASP A 1 180 ? -21.316 15.468 -6.674 1.00 19.30 180 ASP A CA 1
ATOM 1478 C C . ASP A 1 180 ? -21.742 14.458 -7.736 1.00 18.87 180 ASP A C 1
ATOM 1479 O O . ASP A 1 180 ? -22.158 13.346 -7.413 1.00 19.36 180 ASP A O 1
ATOM 1484 N N . LEU A 1 181 ? -21.618 14.851 -9.002 1.00 17.13 181 LEU A N 1
ATOM 1485 C CA . LEU A 1 181 ? -21.971 13.987 -10.126 1.00 17.67 181 LEU A CA 1
ATOM 1486 C C . LEU A 1 181 ? -21.172 12.694 -10.026 1.00 16.98 181 LEU A C 1
ATOM 1487 O O . LEU A 1 181 ? -21.628 11.624 -10.430 1.00 19.32 181 LEU A O 1
ATOM 1492 N N . ILE A 1 182 ? -19.972 12.810 -9.473 1.00 18.54 182 ILE A N 1
ATOM 1493 C CA . ILE A 1 182 ? -19.078 11.673 -9.291 1.00 18.85 182 ILE A CA 1
ATOM 1494 C C . ILE A 1 182 ? -19.690 10.598 -8.370 1.00 18.58 182 ILE A C 1
ATOM 1495 O O . ILE A 1 182 ? -19.467 9.403 -8.573 1.00 17.62 182 ILE A O 1
ATOM 1500 N N . SER A 1 183 ? -20.469 11.021 -7.374 1.00 16.97 183 SER A N 1
ATOM 1501 C CA . SER A 1 183 ? -21.081 10.067 -6.438 1.00 16.63 183 SER A CA 1
ATOM 1502 C C . SER A 1 183 ? -22.019 9.102 -7.146 1.00 16.73 183 SER A C 1
ATOM 1503 O O . SER A 1 183 ? -22.246 7.985 -6.666 1.00 16.64 183 SER A O 1
ATOM 1506 N N . LEU A 1 184 ? -22.576 9.531 -8.279 1.00 15.70 184 LEU A N 1
ATOM 1507 C CA . LEU A 1 184 ? -23.459 8.665 -9.053 1.00 15.47 184 LEU A CA 1
ATOM 1508 C C . LEU A 1 184 ? -22.640 7.475 -9.538 1.00 16.37 184 LEU A C 1
ATOM 1509 O O . LEU A 1 184 ? -23.086 6.332 -9.468 1.00 15.71 184 LEU A O 1
ATOM 1514 N N . GLY A 1 185 ? -21.439 7.753 -10.036 1.00 16.53 185 GLY A N 1
ATOM 1515 C CA . GLY A 1 185 ? -20.578 6.683 -10.508 1.00 16.72 185 GLY A CA 1
ATOM 1516 C C . GLY A 1 185 ? -20.159 5.771 -9.364 1.00 16.58 185 GLY A C 1
ATOM 1517 O O . GLY A 1 185 ? -20.138 4.550 -9.507 1.00 17.69 185 GLY A O 1
ATOM 1518 N N . VAL A 1 186 ? -19.825 6.354 -8.222 1.00 16.51 186 VAL A N 1
ATOM 1519 C CA . VAL A 1 186 ? -19.423 5.539 -7.084 1.00 18.87 186 VAL A CA 1
ATOM 1520 C C . VAL A 1 186 ? -20.579 4.622 -6.702 1.00 18.54 186 VAL A C 1
ATOM 1521 O O . VAL A 1 186 ? -20.427 3.405 -6.667 1.00 18.73 186 VAL A O 1
ATOM 1525 N N . VAL A 1 187 ? -21.747 5.206 -6.458 1.00 17.92 187 VAL A N 1
ATOM 1526 C CA . VAL A 1 187 ? -22.904 4.414 -6.060 1.00 17.74 187 VAL A CA 1
ATOM 1527 C C . VAL A 1 187 ? -23.250 3.267 -7.001 1.00 17.76 187 VAL A C 1
ATOM 1528 O O . VAL A 1 187 ? -23.740 2.229 -6.546 1.00 18.05 187 VAL A O 1
ATOM 1532 N N . ILE A 1 188 ? -23.003 3.417 -8.302 1.00 17.32 188 ILE A N 1
ATOM 1533 C CA . ILE A 1 188 ? -23.324 2.315 -9.202 1.00 17.57 188 ILE A CA 1
ATOM 1534 C C . ILE A 1 188 ? -22.176 1.312 -9.340 1.00 18.37 188 ILE A C 1
ATOM 1535 O O . ILE A 1 188 ? -22.302 0.337 -10.073 1.00 18.77 188 ILE A O 1
ATOM 1540 N N . GLY A 1 189 ? -21.066 1.544 -8.637 1.00 20.05 189 GLY A N 1
ATOM 1541 C CA . GLY A 1 189 ? -19.958 0.600 -8.704 1.00 21.81 189 GLY A CA 1
ATOM 1542 C C . GLY A 1 189 ? -18.549 1.139 -8.920 1.00 24.50 189 GLY A C 1
ATOM 1543 O O . GLY A 1 189 ? -17.567 0.461 -8.602 1.00 23.43 189 GLY A O 1
ATOM 1544 N N . MET A 1 190 ? -18.435 2.352 -9.446 1.00 23.47 190 MET A N 1
ATOM 1545 C CA . MET A 1 190 ? -17.122 2.945 -9.710 1.00 24.93 190 MET A CA 1
ATOM 1546 C C . MET A 1 190 ? -16.345 3.340 -8.474 1.00 25.61 190 MET A C 1
ATOM 1547 O O . MET A 1 190 ? -16.927 3.750 -7.467 1.00 25.45 190 MET A O 1
ATOM 1552 N N . GLU A 1 191 ? -15.022 3.213 -8.551 1.00 25.75 191 GLU A N 1
ATOM 1553 C CA . GLU A 1 191 ? -14.162 3.648 -7.461 1.00 26.24 191 GLU A CA 1
ATOM 1554 C C . GLU A 1 191 ? -14.056 5.143 -7.738 1.00 25.18 191 GLU A C 1
ATOM 1555 O O . GLU A 1 191 ? -14.175 5.566 -8.886 1.00 25.92 191 GLU A O 1
ATOM 1561 N N . ILE A 1 192 ? -13.842 5.945 -6.707 1.00 24.23 192 ILE A N 1
ATOM 1562 C CA . ILE A 1 192 ? -13.746 7.387 -6.897 1.00 28.34 192 ILE A CA 1
ATOM 1563 C C . ILE A 1 192 ? -12.846 7.770 -8.077 1.00 29.91 192 ILE A C 1
ATOM 1564 O O . ILE A 1 192 ? -13.237 8.580 -8.922 1.00 30.19 192 ILE A O 1
ATOM 1569 N N . PRO A 1 193 ? -11.639 7.180 -8.163 1.00 31.70 193 PRO A N 1
ATOM 1570 C CA . PRO A 1 193 ? -10.728 7.501 -9.270 1.00 31.98 193 PRO A CA 1
ATOM 1571 C C . PRO A 1 193 ? -11.319 7.226 -10.653 1.00 31.21 193 PRO A C 1
ATOM 1572 O O . PRO A 1 193 ? -11.034 7.951 -11.607 1.00 32.35 193 PRO A O 1
ATOM 1576 N N . GLN A 1 194 ? -12.141 6.185 -10.759 1.00 30.86 194 GLN A N 1
ATOM 1577 C CA . GLN A 1 194 ? -12.771 5.832 -12.031 1.00 29.07 194 GLN A CA 1
ATOM 1578 C C . GLN A 1 194 ? -13.925 6.793 -12.347 1.00 29.04 194 GLN A C 1
ATOM 1579 O O . GLN A 1 194 ? -14.137 7.175 -13.501 1.00 27.04 194 GLN A O 1
ATOM 1585 N N . ALA A 1 195 ? -14.681 7.167 -11.322 1.00 28.38 195 ALA A N 1
ATOM 1586 C CA . ALA A 1 195 ? -15.787 8.096 -11.516 1.00 29.28 195 ALA A CA 1
ATOM 1587 C C . ALA A 1 195 ? -15.226 9.410 -12.070 1.00 29.17 195 ALA A C 1
ATOM 1588 O O . ALA A 1 195 ? -15.749 9.961 -13.039 1.00 29.29 195 ALA A O 1
ATOM 1590 N N . LYS A 1 196 ? -14.156 9.905 -11.459 1.00 30.51 196 LYS A N 1
ATOM 1591 C CA . LYS A 1 196 ? -13.537 11.149 -11.916 1.00 33.34 196 LYS A CA 1
ATOM 1592 C C . LYS A 1 196 ? -13.109 11.029 -13.372 1.00 33.10 196 LYS A C 1
ATOM 1593 O O . LYS A 1 196 ? -13.305 11.949 -14.168 1.00 33.45 196 LYS A O 1
ATOM 1599 N N . ALA A 1 197 ? -12.535 9.884 -13.718 1.00 32.56 197 ALA A N 1
ATOM 1600 C CA . ALA A 1 197 ? -12.077 9.635 -15.076 1.00 31.22 197 ALA A CA 1
ATOM 1601 C C . ALA A 1 197 ? -13.222 9.685 -16.085 1.00 31.28 197 ALA A C 1
ATOM 1602 O O . ALA A 1 197 ? -13.019 10.053 -17.246 1.00 29.76 197 ALA A O 1
ATOM 1604 N N . SER A 1 198 ? -14.424 9.319 -15.646 1.00 28.99 198 SER A N 1
ATOM 1605 C CA . SER A 1 198 ? -15.577 9.314 -16.537 1.00 29.27 198 SER A CA 1
ATOM 1606 C C . SER A 1 198 ? -16.048 10.716 -16.908 1.00 28.02 198 SER A C 1
ATOM 1607 O O . SER A 1 198 ? -16.856 10.878 -17.819 1.00 27.86 198 SER A O 1
ATOM 1610 N N . ILE A 1 199 ? -15.553 11.729 -16.203 1.00 28.20 199 ILE A N 1
ATOM 1611 C CA . ILE A 1 199 ? -15.932 13.106 -16.514 1.00 29.45 199 ILE A CA 1
ATOM 1612 C C . ILE A 1 199 ? -14.701 13.975 -16.774 1.00 31.31 199 ILE A C 1
ATOM 1613 O O . ILE A 1 199 ? -14.693 15.173 -16.478 1.00 29.56 199 ILE A O 1
ATOM 1618 N N . SER A 1 200 ? -13.658 13.362 -17.327 1.00 33.76 200 SER A N 1
ATOM 1619 C CA . SER A 1 200 ? -12.427 14.081 -17.643 1.00 36.69 200 SER A CA 1
ATOM 1620 C C . SER A 1 200 ? -11.627 13.333 -18.702 1.00 38.16 200 SER A C 1
ATOM 1621 O O . SER A 1 200 ? -11.641 13.705 -19.872 1.00 39.61 200 SER A O 1
ATOM 1624 N N . MET A 1 201 ? -10.946 12.271 -18.284 1.00 40.62 201 MET A N 1
ATOM 1625 C CA . MET A 1 201 ? -10.131 11.463 -19.185 1.00 41.46 201 MET A CA 1
ATOM 1626 C C . MET A 1 201 ? -10.922 10.893 -20.359 1.00 41.14 201 MET A C 1
ATOM 1627 O O . MET A 1 201 ? -10.579 11.126 -21.519 1.00 39.72 201 MET A O 1
ATOM 1632 N N . TYR A 1 202 ? -11.980 10.144 -20.071 1.00 39.17 202 TYR A N 1
ATOM 1633 C CA . TYR A 1 202 ? -12.764 9.563 -21.147 1.00 40.04 202 TYR A CA 1
ATOM 1634 C C . TYR A 1 202 ? -13.383 10.592 -22.086 1.00 40.09 202 TYR A C 1
ATOM 1635 O O . TYR A 1 202 ? -13.380 10.402 -23.301 1.00 39.42 202 TYR A O 1
ATOM 1644 N N . PRO A 1 203 ? -13.939 11.686 -21.544 1.00 39.72 203 PRO A N 1
ATOM 1645 C CA . PRO A 1 203 ? -14.518 12.674 -22.458 1.00 39.94 203 PRO A CA 1
ATOM 1646 C C . PRO A 1 203 ? -13.453 13.139 -23.462 1.00 41.09 203 PRO A C 1
ATOM 1647 O O . PRO A 1 203 ? -13.748 13.347 -24.641 1.00 40.05 203 PRO A O 1
ATOM 1651 N N . GLU A 1 204 ? -12.219 13.283 -22.981 1.00 40.89 204 GLU A N 1
ATOM 1652 C CA . GLU A 1 204 ? -11.092 13.699 -23.817 1.00 44.19 204 GLU A CA 1
ATOM 1653 C C . GLU A 1 204 ? -11.006 12.798 -25.046 1.00 44.90 204 GLU A C 1
ATOM 1654 O O . GLU A 1 204 ? -11.054 13.265 -26.181 1.00 44.53 204 GLU A O 1
ATOM 1660 N N . ILE A 1 205 ? -10.866 11.499 -24.797 1.00 45.93 205 ILE A N 1
ATOM 1661 C CA . ILE A 1 205 ? -10.762 10.504 -25.853 1.00 46.82 205 ILE A CA 1
ATOM 1662 C C . ILE A 1 205 ? -11.887 10.655 -26.868 1.00 47.82 205 ILE A C 1
ATOM 1663 O O . ILE A 1 205 ? -11.657 10.600 -28.077 1.00 47.94 205 ILE A O 1
ATOM 1668 N N . ILE A 1 206 ? -13.105 10.838 -26.372 1.00 48.33 206 ILE A N 1
ATOM 1669 C CA . ILE A 1 206 ? -14.260 10.990 -27.244 1.00 50.30 206 ILE A CA 1
ATOM 1670 C C . ILE A 1 206 ? -14.086 12.217 -28.135 1.00 51.69 206 ILE A C 1
ATOM 1671 O O . ILE A 1 206 ? -14.418 12.184 -29.318 1.00 51.54 206 ILE A O 1
ATOM 1676 N N . LEU A 1 207 ? -13.557 13.292 -27.554 1.00 53.12 207 LEU A N 1
ATOM 1677 C CA . LEU A 1 207 ? -13.334 14.541 -28.277 1.00 55.23 207 LEU A CA 1
ATOM 1678 C C . LEU A 1 207 ? -12.006 14.529 -29.038 1.00 57.34 207 LEU A C 1
ATOM 1679 O O . LEU A 1 207 ? -11.718 15.446 -29.809 1.00 57.78 207 LEU A O 1
ATOM 1684 N N . LYS A 1 208 ? -11.202 13.493 -28.812 1.00 59.02 208 LYS A N 1
ATOM 1685 C CA . LYS A 1 208 ? -9.899 13.351 -29.463 1.00 60.78 208 LYS A CA 1
ATOM 1686 C C . LYS A 1 208 ? -10.013 13.473 -30.980 1.00 61.13 208 LYS A C 1
ATOM 1687 O O . LYS A 1 208 ? -9.139 14.040 -31.635 1.00 61.08 208 LYS A O 1
ATOM 1693 N N . ARG A 1 209 ? -11.094 12.935 -31.534 1.00 62.07 209 ARG A N 1
ATOM 1694 C CA . ARG A 1 209 ? -11.328 12.988 -32.970 1.00 62.80 209 ARG A CA 1
ATOM 1695 C C . ARG A 1 209 ? -11.623 14.421 -33.407 1.00 63.37 209 ARG A C 1
ATOM 1696 O O . ARG A 1 209 ? -11.444 15.342 -32.580 1.00 63.75 209 ARG A O 1
ATOM 1704 N N . GLY B 1 6 ? -29.155 -30.888 20.424 1.00 54.24 6 GLY B N 1
ATOM 1705 C CA . GLY B 1 6 ? -29.304 -30.510 18.986 1.00 53.76 6 GLY B CA 1
ATOM 1706 C C . GLY B 1 6 ? -29.738 -29.068 18.797 1.00 52.89 6 GLY B C 1
ATOM 1707 O O . GLY B 1 6 ? -30.867 -28.805 18.374 1.00 54.65 6 GLY B O 1
ATOM 1708 N N . VAL B 1 7 ? -28.835 -28.140 19.108 1.00 51.10 7 VAL B N 1
ATOM 1709 C CA . VAL B 1 7 ? -29.082 -26.701 18.991 1.00 47.67 7 VAL B CA 1
ATOM 1710 C C . VAL B 1 7 ? -30.477 -26.264 19.436 1.00 44.72 7 VAL B C 1
ATOM 1711 O O . VAL B 1 7 ? -31.436 -26.300 18.662 1.00 45.47 7 VAL B O 1
ATOM 1715 N N . LYS B 1 8 ? -30.581 -25.844 20.693 1.00 40.70 8 LYS B N 1
ATOM 1716 C CA . LYS B 1 8 ? -31.854 -25.394 21.243 1.00 36.84 8 LYS B CA 1
ATOM 1717 C C . LYS B 1 8 ? -31.989 -23.879 21.096 1.00 33.78 8 LYS B C 1
ATOM 1718 O O . LYS B 1 8 ? -31.072 -23.132 21.433 1.00 31.50 8 LYS B O 1
ATOM 1724 N N . PHE B 1 9 ? -33.129 -23.428 20.582 1.00 30.31 9 PHE B N 1
ATOM 1725 C CA . PHE B 1 9 ? -33.369 -22.001 20.417 1.00 28.50 9 PHE B CA 1
ATOM 1726 C C . PHE B 1 9 ? -34.314 -21.523 21.496 1.00 26.76 9 PHE B C 1
ATOM 1727 O O . PHE B 1 9 ? -35.287 -22.203 21.832 1.00 26.89 9 PHE B O 1
ATOM 1735 N N . ILE B 1 10 ? -34.031 -20.344 22.033 1.00 23.14 10 ILE B N 1
ATOM 1736 C CA . ILE B 1 10 ? -34.829 -19.811 23.121 1.00 22.30 10 ILE B CA 1
ATOM 1737 C C . ILE B 1 10 ? -35.323 -18.383 22.921 1.00 23.76 10 ILE B C 1
ATOM 1738 O O . ILE B 1 10 ? -34.554 -17.499 22.543 1.00 25.74 10 ILE B O 1
ATOM 1743 N N . GLU B 1 11 ? -36.612 -18.167 23.175 1.00 22.66 11 GLU B N 1
ATOM 1744 C CA . GLU B 1 11 ? -37.211 -16.837 23.077 1.00 21.50 11 GLU B CA 1
ATOM 1745 C C . GLU B 1 11 ? -37.244 -16.336 24.525 1.00 22.20 11 GLU B C 1
ATOM 1746 O O . GLU B 1 11 ? -38.046 -16.811 25.336 1.00 22.21 11 GLU B O 1
ATOM 1752 N N . MET B 1 12 ? -36.366 -15.391 24.844 1.00 19.98 12 MET B N 1
ATOM 1753 C CA . MET B 1 12 ? -36.255 -14.854 26.199 1.00 20.43 12 MET B CA 1
ATOM 1754 C C . MET B 1 12 ? -37.302 -13.830 26.624 1.00 21.03 12 MET B C 1
ATOM 1755 O O . MET B 1 12 ? -37.367 -13.465 27.799 1.00 18.73 12 MET B O 1
ATOM 1760 N N . ASP B 1 13 ? -38.138 -13.374 25.699 1.00 21.84 13 ASP B N 1
ATOM 1761 C CA . ASP B 1 13 ? -39.097 -1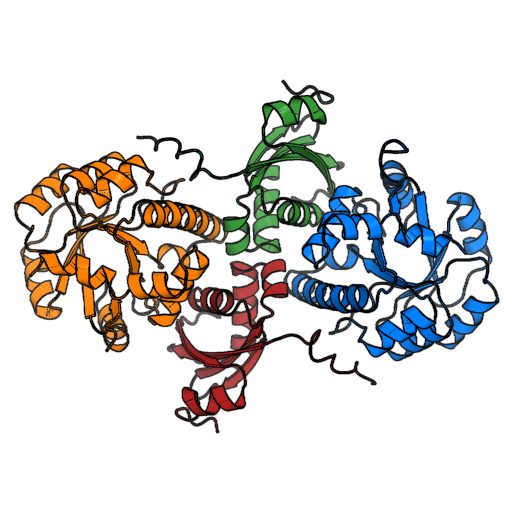2.346 26.068 1.00 22.11 13 ASP B CA 1
ATOM 1762 C C . ASP B 1 13 ? -40.406 -12.324 25.268 1.00 23.93 13 ASP B C 1
ATOM 1763 O O . ASP B 1 13 ? -40.547 -11.576 24.296 1.00 24.42 13 ASP B O 1
ATOM 1768 N N . ILE B 1 14 ? -41.356 -13.157 25.688 1.00 24.07 14 ILE B N 1
ATOM 1769 C CA . ILE B 1 14 ? -42.679 -13.230 25.068 1.00 24.05 14 ILE B CA 1
ATOM 1770 C C . ILE B 1 14 ? -43.650 -12.700 26.117 1.00 24.75 14 ILE B C 1
ATOM 1771 O O . ILE B 1 14 ? -43.678 -13.188 27.248 1.00 25.77 14 ILE B O 1
ATOM 1776 N N . ARG B 1 15 ? -44.445 -11.705 25.747 1.00 25.16 15 ARG B N 1
ATOM 1777 C CA . ARG B 1 15 ? -45.352 -11.080 26.700 1.00 25.66 15 ARG B CA 1
ATOM 1778 C C . ARG B 1 15 ? -46.839 -11.262 26.447 1.00 26.61 15 ARG B C 1
ATOM 1779 O O . ARG B 1 15 ? -47.642 -10.448 26.898 1.00 27.07 15 ARG B O 1
ATOM 1787 N N . ASP B 1 16 ? -47.213 -12.327 25.751 1.00 27.06 16 ASP B N 1
ATOM 1788 C CA . ASP B 1 16 ? -48.620 -12.552 25.448 1.00 27.29 16 ASP B CA 1
ATOM 1789 C C . ASP B 1 16 ? -48.967 -14.031 25.298 1.00 27.18 16 ASP B C 1
ATOM 1790 O O . ASP B 1 16 ? -48.190 -14.815 24.754 1.00 28.37 16 ASP B O 1
ATOM 1795 N N . LYS B 1 17 ? -50.154 -14.398 25.773 1.00 27.89 17 LYS B N 1
ATOM 1796 C CA . LYS B 1 17 ? -50.630 -15.777 25.714 1.00 27.60 17 LYS B CA 1
ATOM 1797 C C . LYS B 1 17 ? -50.557 -16.391 24.319 1.00 26.62 17 LYS B C 1
ATOM 1798 O O . LYS B 1 17 ? -49.895 -17.411 24.117 1.00 26.60 17 LYS B O 1
ATOM 1804 N N . GLU B 1 18 ? -51.247 -15.776 23.364 1.00 26.58 18 GLU B N 1
ATOM 1805 C CA . GLU B 1 18 ? -51.262 -16.261 21.986 1.00 27.82 18 GLU B CA 1
ATOM 1806 C C . GLU B 1 18 ? -49.840 -16.284 21.430 1.00 26.02 18 GLU B C 1
ATOM 1807 O O . GLU B 1 18 ? -49.432 -17.240 20.769 1.00 25.59 18 GLU B O 1
ATOM 1813 N N . ALA B 1 19 ? -49.095 -15.220 21.701 1.00 23.94 19 ALA B N 1
ATOM 1814 C CA . ALA B 1 19 ? -47.717 -15.120 21.249 1.00 22.82 19 ALA B CA 1
ATOM 1815 C C . ALA B 1 19 ? -46.947 -16.331 21.772 1.00 23.06 19 ALA B C 1
ATOM 1816 O O . ALA B 1 19 ? -46.185 -16.963 21.036 1.00 21.96 19 ALA B O 1
ATOM 1818 N N . TYR B 1 20 ? -47.160 -16.656 23.045 1.00 23.59 20 TYR B N 1
ATOM 1819 C CA . TYR B 1 20 ? -46.494 -17.803 23.658 1.00 26.38 20 TYR B CA 1
ATOM 1820 C C . TYR B 1 20 ? -46.765 -19.075 22.859 1.00 24.49 20 TYR B C 1
ATOM 1821 O O . TYR B 1 20 ? -45.843 -19.827 22.544 1.00 25.49 20 TYR B O 1
ATOM 1830 N N . GLU B 1 21 ? -48.035 -19.307 22.534 1.00 25.77 21 GLU B N 1
ATOM 1831 C CA . GLU B 1 21 ? -48.434 -20.490 21.771 1.00 24.87 21 GLU B CA 1
ATOM 1832 C C . GLU B 1 21 ? -47.680 -20.573 20.448 1.00 23.07 21 GLU B C 1
ATOM 1833 O O . GLU B 1 21 ? -47.220 -21.643 20.045 1.00 20.34 21 GLU B O 1
ATOM 1839 N N . LEU B 1 22 ? -47.564 -19.440 19.762 1.00 21.65 22 LEU B N 1
ATOM 1840 C CA . LEU B 1 22 ? -46.853 -19.422 18.494 1.00 20.47 22 LEU B CA 1
ATOM 1841 C C . LEU B 1 22 ? -45.359 -19.608 18.718 1.00 18.02 22 LEU B C 1
ATOM 1842 O O . LEU B 1 22 ? -44.707 -20.378 18.012 1.00 18.66 22 LEU B O 1
ATOM 1847 N N . ALA B 1 23 ? -44.819 -18.900 19.703 1.00 18.73 23 ALA B N 1
ATOM 1848 C CA . ALA B 1 23 ? -43.396 -18.995 20.002 1.00 18.70 23 ALA B CA 1
ATOM 1849 C C . ALA B 1 23 ? -42.993 -20.434 20.315 1.00 20.67 23 ALA B C 1
ATOM 1850 O O . ALA B 1 23 ? -41.959 -20.914 19.845 1.00 20.08 23 ALA B O 1
ATOM 1852 N N . LYS B 1 24 ? -43.820 -21.124 21.096 1.00 23.12 24 LYS B N 1
ATOM 1853 C CA . LYS B 1 24 ? -43.539 -22.506 21.484 1.00 24.23 24 LYS B CA 1
ATOM 1854 C C . LYS B 1 24 ? -43.466 -23.462 20.308 1.00 24.95 24 LYS B C 1
ATOM 1855 O O . LYS B 1 24 ? -42.899 -24.549 20.420 1.00 24.50 24 LYS B O 1
ATOM 1861 N N . GLU B 1 25 ? -44.046 -23.063 19.180 1.00 25.08 25 GLU B N 1
ATOM 1862 C CA . GLU B 1 25 ? -44.020 -23.896 17.987 1.00 24.63 25 GLU B CA 1
ATOM 1863 C C . GLU B 1 25 ? -42.699 -23.724 17.239 1.00 23.62 25 GLU B C 1
ATOM 1864 O O . GLU B 1 25 ? -42.284 -24.608 16.492 1.00 23.26 25 GLU B O 1
ATOM 1870 N N . TRP B 1 26 ? -42.034 -22.591 17.462 1.00 21.86 26 TRP B N 1
ATOM 1871 C CA . TRP B 1 26 ? -40.777 -22.286 16.786 1.00 22.14 26 TRP B CA 1
ATOM 1872 C C . TRP B 1 26 ? -39.519 -22.292 17.657 1.00 21.81 26 TRP B C 1
ATOM 1873 O O . TRP B 1 26 ? -38.410 -22.478 17.151 1.00 22.25 26 TRP B O 1
ATOM 1884 N N . PHE B 1 27 ? -39.684 -22.067 18.953 1.00 21.44 27 PHE B N 1
ATOM 1885 C CA . PHE B 1 27 ? -38.550 -22.054 19.870 1.00 21.72 27 PHE B CA 1
ATOM 1886 C C . PHE B 1 27 ? -38.669 -23.170 20.895 1.00 23.95 27 PHE B C 1
ATOM 1887 O O . PHE B 1 27 ? -39.739 -23.387 21.456 1.00 24.93 27 PHE B O 1
ATOM 1895 N N . ASP B 1 28 ? -37.559 -23.857 21.148 1.00 26.04 28 ASP B N 1
ATOM 1896 C CA . ASP B 1 28 ? -37.529 -24.955 22.106 1.00 27.26 28 ASP B CA 1
ATOM 1897 C C . ASP B 1 28 ? -37.966 -24.494 23.491 1.00 27.78 28 ASP B C 1
ATOM 1898 O O . ASP B 1 28 ? -38.703 -25.197 24.184 1.00 27.39 28 ASP B O 1
ATOM 1903 N N . GLU B 1 29 ? -37.508 -23.314 23.895 1.00 27.40 29 GLU B N 1
ATOM 1904 C CA . GLU B 1 29 ? -37.879 -22.762 25.192 1.00 27.30 29 GLU B CA 1
ATOM 1905 C C . GLU B 1 29 ? -38.356 -21.332 25.019 1.00 25.79 29 GLU B C 1
ATOM 1906 O O . GLU B 1 29 ? -37.841 -20.592 24.182 1.00 26.45 29 GLU B O 1
ATOM 1912 N N . VAL B 1 30 ? -39.346 -20.954 25.813 1.00 23.29 30 VAL B N 1
ATOM 1913 C CA . VAL B 1 30 ? -39.906 -19.613 25.765 1.00 23.20 30 VAL B CA 1
ATOM 1914 C C . VAL B 1 30 ? -40.069 -19.077 27.172 1.00 23.99 30 VAL B C 1
ATOM 1915 O O . VAL B 1 30 ? -40.593 -19.768 28.048 1.00 24.06 30 VAL B O 1
ATOM 1919 N N . VAL B 1 31 ? -39.614 -17.848 27.385 1.00 23.24 31 VAL B N 1
ATOM 1920 C CA . VAL B 1 31 ? -39.734 -17.199 28.679 1.00 24.85 31 VAL B CA 1
ATOM 1921 C C . VAL B 1 31 ? -40.845 -16.165 28.558 1.00 26.06 31 VAL B C 1
ATOM 1922 O O . VAL B 1 31 ? -40.805 -15.300 27.680 1.00 25.48 31 VAL B O 1
ATOM 1926 N N . VAL B 1 32 ? -41.848 -16.268 29.423 1.00 25.51 32 VAL B N 1
ATOM 1927 C CA . VAL B 1 32 ? -42.952 -15.321 29.395 1.00 27.31 32 VAL B CA 1
ATOM 1928 C C . VAL B 1 32 ? -42.654 -14.206 30.378 1.00 26.93 32 VAL B C 1
ATOM 1929 O O . VAL B 1 32 ? -42.441 -14.453 31.566 1.00 26.94 32 VAL B O 1
ATOM 1933 N N . SER B 1 33 ? -42.627 -12.979 29.876 1.00 27.80 33 SER B N 1
ATOM 1934 C CA . SER B 1 33 ? -42.355 -11.825 30.719 1.00 27.81 33 SER B CA 1
ATOM 1935 C C . SER B 1 33 ? -43.654 -11.205 31.217 1.00 28.97 33 SER B C 1
ATOM 1936 O O . SER B 1 33 ? -44.507 -10.816 30.420 1.00 28.67 33 SER B O 1
ATOM 1939 N N . ILE B 1 34 ? -43.799 -11.117 32.537 1.00 29.82 34 ILE B N 1
ATOM 1940 C CA . ILE B 1 34 ? -44.986 -10.526 33.141 1.00 31.23 34 ILE B CA 1
ATOM 1941 C C . ILE B 1 34 ? -44.640 -9.099 33.552 1.00 32.84 34 ILE B C 1
ATOM 1942 O O . ILE B 1 34 ? -43.856 -8.878 34.474 1.00 34.03 34 ILE B O 1
ATOM 1947 N N . LYS B 1 35 ? -45.229 -8.135 32.855 1.00 35.27 35 LYS B N 1
ATOM 1948 C CA . LYS B 1 35 ? -44.975 -6.723 33.102 1.00 37.81 35 LYS B CA 1
ATOM 1949 C C . LYS B 1 35 ? -45.625 -6.163 34.363 1.00 39.87 35 LYS B C 1
ATOM 1950 O O . LYS B 1 35 ? -46.739 -6.542 34.726 1.00 40.39 35 LYS B O 1
ATOM 1956 N N . PHE B 1 36 ? -44.911 -5.251 35.019 1.00 41.65 36 PHE B N 1
ATOM 1957 C CA . PHE B 1 36 ? -45.384 -4.593 36.234 1.00 43.77 36 PHE B CA 1
ATOM 1958 C C . PHE B 1 36 ? -44.884 -3.155 36.249 1.00 46.25 36 PHE B C 1
ATOM 1959 O O . PHE B 1 36 ? -43.757 -2.877 35.840 1.00 47.17 36 PHE B O 1
ATOM 1967 N N . ASN B 1 37 ? -45.725 -2.242 36.719 1.00 48.49 37 ASN B N 1
ATOM 1968 C CA . ASN B 1 37 ? -45.360 -0.833 36.766 1.00 51.37 37 ASN B CA 1
ATOM 1969 C C . ASN B 1 37 ? -45.034 -0.338 38.173 1.00 53.05 37 ASN B C 1
ATOM 1970 O O . ASN B 1 37 ? -43.957 0.212 38.407 1.00 53.43 37 ASN B O 1
ATOM 1975 N N . GLU B 1 38 ? -45.963 -0.540 39.104 1.00 54.15 38 GLU B N 1
ATOM 1976 C CA . GLU B 1 38 ? -45.785 -0.089 40.481 1.00 55.20 38 GLU B CA 1
ATOM 1977 C C . GLU B 1 38 ? -45.477 -1.206 41.474 1.00 55.05 38 GLU B C 1
ATOM 1978 O O . GLU B 1 38 ? -44.544 -1.096 42.267 1.00 54.73 38 GLU B O 1
ATOM 1984 N N . GLU B 1 39 ? -46.271 -2.273 41.436 1.00 55.35 39 GLU B N 1
ATOM 1985 C CA . GLU B 1 39 ? -46.088 -3.402 42.347 1.00 55.70 39 GLU B CA 1
ATOM 1986 C C . GLU B 1 39 ? -46.050 -4.730 41.609 1.00 55.27 39 GLU B C 1
ATOM 1987 O O . GLU B 1 39 ? -46.591 -4.854 40.512 1.00 54.96 39 GLU B O 1
ATOM 1993 N N . VAL B 1 40 ? -45.424 -5.724 42.232 1.00 55.48 40 VAL B N 1
ATOM 1994 C CA . VAL B 1 40 ? -45.323 -7.056 41.652 1.00 56.55 40 VAL B CA 1
ATOM 1995 C C . VAL B 1 40 ? -46.426 -7.950 42.213 1.00 58.05 40 VAL B C 1
ATOM 1996 O O . VAL B 1 40 ? -46.284 -8.519 43.295 1.00 58.54 40 VAL B O 1
ATOM 2000 N N . ASP B 1 41 ? -47.525 -8.066 41.474 1.00 59.69 41 ASP B N 1
ATOM 2001 C CA . ASP B 1 41 ? -48.650 -8.893 41.898 1.00 61.51 41 ASP B CA 1
ATOM 2002 C C . ASP B 1 41 ? -48.163 -10.314 42.165 1.00 62.49 41 ASP B C 1
ATOM 2003 O O . ASP B 1 41 ? -48.001 -11.111 41.239 1.00 62.43 41 ASP B O 1
ATOM 2008 N N . LYS B 1 42 ? -47.929 -10.625 43.436 1.00 63.36 42 LYS B N 1
ATOM 2009 C CA . LYS B 1 42 ? -47.445 -11.944 43.827 1.00 64.40 42 LYS B CA 1
ATOM 2010 C C . LYS B 1 42 ? -48.383 -13.063 43.376 1.00 64.11 42 LYS B C 1
ATOM 2011 O O . LYS B 1 42 ? -47.936 -14.163 43.043 1.00 63.43 42 LYS B O 1
ATOM 2017 N N . GLU B 1 43 ? -49.683 -12.779 43.366 1.00 63.91 43 GLU B N 1
ATOM 2018 C CA . GLU B 1 43 ? -50.675 -13.769 42.955 1.00 63.87 43 GLU B CA 1
ATOM 2019 C C . GLU B 1 43 ? -50.579 -14.010 41.454 1.00 63.05 43 GLU B C 1
ATOM 2020 O O . GLU B 1 43 ? -50.495 -15.150 40.997 1.00 63.04 43 GLU B O 1
ATOM 2026 N N . LYS B 1 44 ? -50.591 -12.921 40.694 1.00 62.16 44 LYS B N 1
ATOM 2027 C CA . LYS B 1 44 ? -50.505 -12.990 39.243 1.00 61.22 44 LYS B CA 1
ATOM 2028 C C . LYS B 1 44 ? -49.226 -13.722 38.843 1.00 60.85 44 LYS B C 1
ATOM 2029 O O . LYS B 1 44 ? -49.256 -14.679 38.067 1.00 60.56 44 LYS B O 1
ATOM 2035 N N . LEU B 1 45 ? -48.104 -13.272 39.393 1.00 60.50 45 LEU B N 1
ATOM 2036 C CA . LEU B 1 45 ? -46.806 -13.867 39.102 1.00 60.80 45 LEU B CA 1
ATOM 2037 C C . LEU B 1 45 ? -46.771 -15.352 39.443 1.00 61.16 45 LEU B C 1
ATOM 2038 O O . LEU B 1 45 ? -46.170 -16.151 38.727 1.00 60.83 45 LEU B O 1
ATOM 2043 N N . ARG B 1 46 ? -47.419 -15.713 40.544 1.00 62.23 46 ARG B N 1
ATOM 2044 C CA . ARG B 1 46 ? -47.457 -17.097 40.996 1.00 62.65 46 ARG B CA 1
ATOM 2045 C C . ARG B 1 46 ? -48.193 -17.986 39.995 1.00 61.87 46 ARG B C 1
ATOM 2046 O O . ARG B 1 46 ? -47.708 -19.056 39.624 1.00 60.98 46 ARG B O 1
ATOM 2054 N N . GLU B 1 47 ? -49.362 -17.532 39.556 1.00 61.56 47 GLU B N 1
ATOM 2055 C CA . GLU B 1 47 ? -50.171 -18.285 38.605 1.00 61.51 47 GLU B CA 1
ATOM 2056 C C . GLU B 1 47 ? -49.502 -18.367 37.236 1.00 60.72 47 GLU B C 1
ATOM 2057 O O . GLU B 1 47 ? -49.714 -19.320 36.486 1.00 60.56 47 GLU B O 1
ATOM 2063 N N . ALA B 1 48 ? -48.690 -17.364 36.918 1.00 59.99 48 ALA B N 1
ATOM 2064 C CA . ALA B 1 48 ? -47.987 -17.324 35.642 1.00 58.67 48 ALA B CA 1
ATOM 2065 C C . ALA B 1 48 ? -47.021 -18.495 35.523 1.00 57.91 48 ALA B C 1
ATOM 2066 O O . ALA B 1 48 ? -47.018 -19.205 34.521 1.00 57.50 48 ALA B O 1
ATOM 2068 N N . ARG B 1 49 ? -46.204 -18.691 36.552 1.00 57.45 49 ARG B N 1
ATOM 2069 C CA . ARG B 1 49 ? -45.232 -19.776 36.558 1.00 57.90 49 ARG B CA 1
ATOM 2070 C C . ARG B 1 49 ? -45.888 -21.140 36.375 1.00 57.75 49 ARG B C 1
ATOM 2071 O O . ARG B 1 49 ? -45.292 -22.052 35.799 1.00 57.47 49 ARG B O 1
ATOM 2079 N N . LYS B 1 50 ? -47.116 -21.279 36.862 1.00 56.98 50 LYS B N 1
ATOM 2080 C CA . LYS B 1 50 ? -47.823 -22.548 36.754 1.00 56.70 50 LYS B CA 1
ATOM 2081 C C . LYS B 1 50 ? -48.274 -22.834 35.325 1.00 55.37 50 LYS B C 1
ATOM 2082 O O . LYS B 1 50 ? -48.106 -23.947 34.826 1.00 55.25 50 LYS B O 1
ATOM 2088 N N . GLU B 1 51 ? -48.837 -21.821 34.673 1.00 53.75 51 GLU B N 1
ATOM 2089 C CA . GLU B 1 51 ? -49.336 -21.949 33.304 1.00 52.83 51 GLU B CA 1
ATOM 2090 C C . GLU B 1 51 ? -48.241 -22.050 32.235 1.00 51.29 51 GLU B C 1
ATOM 2091 O O . GLU B 1 51 ? -48.398 -22.768 31.246 1.00 50.30 51 GLU B O 1
ATOM 2097 N N . TYR B 1 52 ? -47.135 -21.338 32.434 1.00 48.93 52 TYR B N 1
ATOM 2098 C CA . TYR B 1 52 ? -46.046 -21.347 31.460 1.00 46.52 52 TYR B CA 1
ATOM 2099 C C . TYR B 1 52 ? -44.802 -22.103 31.917 1.00 45.54 52 TYR B C 1
ATOM 2100 O O . TYR B 1 52 ? -44.185 -22.828 31.136 1.00 46.12 52 TYR B O 1
ATOM 2109 N N . GLY B 1 53 ? -44.431 -21.928 33.179 1.00 45.41 53 GLY B N 1
ATOM 2110 C CA . GLY B 1 53 ? -43.249 -22.594 33.695 1.00 44.47 53 GLY B CA 1
ATOM 2111 C C . GLY B 1 53 ? -42.123 -21.596 33.882 1.00 42.88 53 GLY B C 1
ATOM 2112 O O . GLY B 1 53 ? -41.783 -21.236 35.008 1.00 43.46 53 GLY B O 1
ATOM 2113 N N . LYS B 1 54 ? -41.545 -21.147 32.773 1.00 40.70 54 LYS B N 1
ATOM 2114 C CA . LYS B 1 54 ? -40.459 -20.174 32.823 1.00 38.53 54 LYS B CA 1
ATOM 2115 C C . LYS B 1 54 ? -41.038 -18.774 32.670 1.00 37.45 54 LYS B C 1
ATOM 2116 O O . LYS B 1 54 ? -41.522 -18.400 31.603 1.00 36.53 54 LYS B O 1
ATOM 2122 N N . VAL B 1 55 ? -40.997 -18.003 33.748 1.00 36.51 55 VAL B N 1
ATOM 2123 C CA . VAL B 1 55 ? -41.534 -16.655 33.724 1.00 36.38 55 VAL B CA 1
ATOM 2124 C C . VAL B 1 55 ? -40.506 -15.651 34.223 1.00 36.59 55 VAL B C 1
ATOM 2125 O O . VAL B 1 55 ? -39.679 -15.963 35.080 1.00 37.02 55 VAL B O 1
ATOM 2129 N N . ALA B 1 56 ? -40.560 -14.444 33.675 1.00 35.58 56 ALA B N 1
ATOM 2130 C CA . ALA B 1 56 ? -39.647 -13.388 34.073 1.00 33.47 56 ALA B CA 1
ATOM 2131 C C . ALA B 1 56 ? -40.465 -12.201 34.555 1.00 33.51 56 ALA B C 1
ATOM 2132 O O . ALA B 1 56 ? -41.551 -11.932 34.037 1.00 29.64 56 ALA B O 1
ATOM 2134 N N . ILE B 1 57 ? -39.950 -11.505 35.562 1.00 32.61 57 ILE B N 1
ATOM 2135 C CA . ILE B 1 57 ? -40.630 -10.335 36.097 1.00 34.43 57 ILE B CA 1
ATOM 2136 C C . ILE B 1 57 ? -40.127 -9.134 35.315 1.00 33.61 57 ILE B C 1
ATOM 2137 O O . ILE B 1 57 ? -38.944 -8.803 35.369 1.00 36.00 57 ILE B O 1
ATOM 2142 N N . LEU B 1 58 ? -41.022 -8.481 34.587 1.00 34.23 58 LEU B N 1
ATOM 2143 C CA . LEU B 1 58 ? -40.633 -7.333 33.783 1.00 33.33 58 LEU B CA 1
ATOM 2144 C C . LEU B 1 58 ? -41.036 -6.003 34.401 1.00 34.04 58 LEU B C 1
ATOM 2145 O O . LEU B 1 58 ? -42.220 -5.660 34.463 1.00 33.78 58 LEU B O 1
ATOM 2150 N N . LEU B 1 59 ? -40.037 -5.257 34.856 1.00 33.42 59 LEU B N 1
ATOM 2151 C CA . LEU B 1 59 ? -40.272 -3.953 35.450 1.00 33.35 59 LEU B CA 1
ATOM 2152 C C . LEU B 1 59 ? -40.191 -2.918 34.331 1.00 35.03 59 LEU B C 1
ATOM 2153 O O . LEU B 1 59 ? -39.139 -2.737 33.713 1.00 33.69 59 LEU B O 1
ATOM 2158 N N . SER B 1 60 ? -41.314 -2.254 34.071 1.00 35.29 60 SER B N 1
ATOM 2159 C CA . SER B 1 60 ? -41.408 -1.249 33.019 1.00 36.83 60 SER B CA 1
ATOM 2160 C C . SER B 1 60 ? -41.233 0.170 33.557 1.00 38.16 60 SER B C 1
ATOM 2161 O O . SER B 1 60 ? -42.152 0.742 34.140 1.00 39.72 60 SER B O 1
ATOM 2164 N N . ASN B 1 61 ? -40.054 0.738 33.332 1.00 39.94 61 ASN B N 1
ATOM 2165 C CA . ASN B 1 61 ? -39.739 2.076 33.814 1.00 40.96 61 ASN B CA 1
ATOM 2166 C C . ASN B 1 61 ? -40.058 2.156 35.299 1.00 41.49 61 ASN B C 1
ATOM 2167 O O . ASN B 1 61 ? -40.852 2.989 35.741 1.00 41.87 61 ASN B O 1
ATOM 2172 N N . PRO B 1 62 ? -39.436 1.276 36.093 1.00 40.79 62 PRO B N 1
ATOM 2173 C CA . PRO B 1 62 ? -39.658 1.251 37.534 1.00 41.70 62 PRO B CA 1
ATOM 2174 C C . PRO B 1 62 ? -38.831 2.314 38.239 1.00 42.17 62 PRO B C 1
ATOM 2175 O O . PRO B 1 62 ? -37.907 2.889 37.659 1.00 41.10 62 PRO B O 1
ATOM 2179 N N . LYS B 1 63 ? -39.182 2.576 39.492 1.00 43.98 63 LYS B N 1
ATOM 2180 C CA . LYS B 1 63 ? -38.447 3.531 40.304 1.00 44.62 63 LYS B CA 1
ATOM 2181 C C . LYS B 1 63 ? -37.456 2.653 41.065 1.00 44.29 63 LYS B C 1
ATOM 2182 O O . LYS B 1 63 ? -37.753 1.496 41.366 1.00 43.87 63 LYS B O 1
ATOM 2188 N N . PRO B 1 64 ? -36.260 3.179 41.367 1.00 43.36 64 PRO B N 1
ATOM 2189 C CA . PRO B 1 64 ? -35.244 2.410 42.091 1.00 43.43 64 PRO B CA 1
ATOM 2190 C C . PRO B 1 64 ? -35.770 1.518 43.222 1.00 43.64 64 PRO B C 1
ATOM 2191 O O . PRO B 1 64 ? -35.357 0.365 43.350 1.00 43.52 64 PRO B O 1
ATOM 2195 N N . SER B 1 65 ? -36.682 2.045 44.032 1.00 43.16 65 SER B N 1
ATOM 2196 C CA . SER B 1 65 ? -37.235 1.284 45.150 1.00 43.33 65 SER B CA 1
ATOM 2197 C C . SER B 1 65 ? -37.873 -0.030 44.713 1.00 42.43 65 SER B C 1
ATOM 2198 O O . SER B 1 65 ? -37.654 -1.073 45.334 1.00 41.41 65 SER B O 1
ATOM 2201 N N . LEU B 1 66 ? -38.670 0.023 43.651 1.00 42.51 66 LEU B N 1
ATOM 2202 C CA . LEU B 1 66 ? -39.333 -1.169 43.139 1.00 42.46 66 LEU B CA 1
ATOM 2203 C C . LEU B 1 66 ? -38.301 -2.173 42.643 1.00 42.83 66 LEU B C 1
ATOM 2204 O O . LEU B 1 66 ? -38.496 -3.381 42.759 1.00 44.38 66 LEU B O 1
ATOM 2209 N N . VAL B 1 67 ? -37.203 -1.665 42.091 1.00 43.18 67 VAL B N 1
ATOM 2210 C CA . VAL B 1 67 ? -36.129 -2.517 41.589 1.00 42.90 67 VAL B CA 1
ATOM 2211 C C . VAL B 1 67 ? -35.438 -3.225 42.751 1.00 42.92 67 VAL B C 1
ATOM 2212 O O . VAL B 1 67 ? -35.319 -4.449 42.767 1.00 40.80 67 VAL B O 1
ATOM 2216 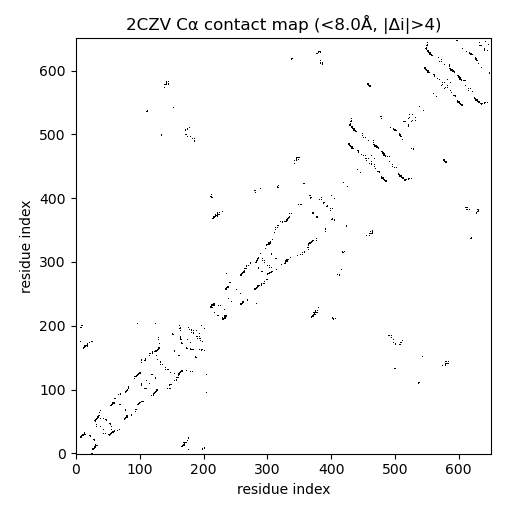N N . ARG B 1 68 ? -34.975 -2.443 43.720 1.00 44.51 68 ARG B N 1
ATOM 2217 C CA . ARG B 1 68 ? -34.308 -3.002 44.888 1.00 45.66 68 ARG B CA 1
ATOM 2218 C C . ARG B 1 68 ? -35.229 -3.995 45.586 1.00 45.00 68 ARG B C 1
ATOM 2219 O O . ARG B 1 68 ? -34.814 -5.098 45.939 1.00 45.23 68 ARG B O 1
ATOM 2227 N N . ASP B 1 69 ? -36.485 -3.601 45.771 1.00 45.07 69 ASP B N 1
ATOM 2228 C CA . ASP B 1 69 ? -37.465 -4.457 46.427 1.00 46.18 69 ASP B CA 1
ATOM 2229 C C . ASP B 1 69 ? -37.668 -5.759 45.661 1.00 46.68 69 ASP B C 1
ATOM 2230 O O . ASP B 1 69 ? -37.714 -6.837 46.255 1.00 45.73 69 ASP B O 1
ATOM 2235 N N . THR B 1 70 ? -37.780 -5.655 44.338 1.00 46.46 70 THR B N 1
ATOM 2236 C CA . THR B 1 70 ? -37.988 -6.826 43.495 1.00 45.74 70 THR B CA 1
ATOM 2237 C C . THR B 1 70 ? -36.818 -7.802 43.538 1.00 45.77 70 THR B C 1
ATOM 2238 O O . THR B 1 70 ? -37.016 -9.003 43.706 1.00 46.34 70 THR B O 1
ATOM 2242 N N . VAL B 1 71 ? -35.602 -7.293 43.382 1.00 46.94 71 VAL B N 1
ATOM 2243 C CA . VAL B 1 71 ? -34.423 -8.152 43.407 1.00 49.19 71 VAL B CA 1
ATOM 2244 C C . VAL B 1 71 ? -34.191 -8.693 44.814 1.00 50.70 71 VAL B C 1
ATOM 2245 O O . VAL B 1 71 ? -33.507 -9.702 45.002 1.00 50.80 71 VAL B O 1
ATOM 2249 N N . GLN B 1 72 ? -34.784 -8.023 45.797 1.00 52.52 72 GLN B N 1
ATOM 2250 C CA . GLN B 1 72 ? -34.639 -8.410 47.195 1.00 53.59 72 GLN B CA 1
ATOM 2251 C C . GLN B 1 72 ? -35.433 -9.668 47.541 1.00 53.40 72 GLN B C 1
ATOM 2252 O O . GLN B 1 72 ? -34.869 -10.640 48.039 1.00 52.91 72 GLN B O 1
ATOM 2258 N N . LYS B 1 73 ? -36.736 -9.658 47.266 1.00 53.61 73 LYS B N 1
ATOM 2259 C CA . LYS B 1 73 ? -37.579 -10.809 47.581 1.00 54.27 73 LYS B CA 1
ATOM 2260 C C . LYS B 1 73 ? -38.079 -11.636 46.395 1.00 54.04 73 LYS B C 1
ATOM 2261 O O . LYS B 1 73 ? -39.011 -12.426 46.546 1.00 53.75 73 LYS B O 1
ATOM 2267 N N . PHE B 1 74 ? -37.471 -11.469 45.224 1.00 53.42 74 PHE B N 1
ATOM 2268 C CA . PHE B 1 74 ? -37.891 -12.230 44.050 1.00 52.37 74 PHE B CA 1
ATOM 2269 C C . PHE B 1 74 ? -36.732 -12.735 43.200 1.00 52.99 74 PHE B C 1
ATOM 2270 O O . PHE B 1 74 ? -36.931 -13.125 42.052 1.00 53.95 74 PHE B O 1
ATOM 2278 N N . LYS B 1 75 ? -35.528 -12.732 43.759 1.00 53.25 75 LYS B N 1
ATOM 2279 C CA . LYS B 1 75 ? -34.351 -13.190 43.028 1.00 53.23 75 LYS B CA 1
ATOM 2280 C C . LYS B 1 75 ? -34.575 -14.542 42.362 1.00 52.63 75 LYS B C 1
ATOM 2281 O O . LYS B 1 75 ? -33.963 -14.838 41.336 1.00 52.97 75 LYS B O 1
ATOM 2287 N N . SER B 1 76 ? -35.455 -15.357 42.941 1.00 51.27 76 SER B N 1
ATOM 2288 C CA . SER B 1 76 ? -35.750 -16.680 42.392 1.00 50.42 76 SER B CA 1
ATOM 2289 C C . SER B 1 76 ? -36.356 -16.589 40.988 1.00 49.00 76 SER B C 1
ATOM 2290 O O . SER B 1 76 ? -36.339 -17.559 40.228 1.00 48.08 76 SER B O 1
ATOM 2293 N N . TYR B 1 77 ? -36.894 -15.419 40.656 1.00 47.49 77 TYR B N 1
ATOM 2294 C CA . TYR B 1 77 ? -37.493 -15.186 39.346 1.00 45.45 77 TYR B CA 1
ATOM 2295 C C . TYR B 1 77 ? -36.547 -14.379 38.469 1.00 42.83 77 TYR B C 1
ATOM 2296 O O . TYR B 1 77 ? -35.801 -13.536 38.969 1.00 41.59 77 TYR B O 1
ATOM 2305 N N . LEU B 1 78 ? -36.565 -14.639 37.165 1.00 40.20 78 LEU B N 1
ATOM 2306 C CA . LEU B 1 78 ? -35.730 -13.864 36.258 1.00 36.64 78 LEU B CA 1
ATOM 2307 C C . LEU B 1 78 ? -36.271 -12.453 36.387 1.00 34.65 78 LEU B C 1
ATOM 2308 O O . LEU B 1 78 ? -37.486 -12.261 36.499 1.00 33.47 78 LEU B O 1
ATOM 2313 N N . ILE B 1 79 ? -35.381 -11.468 36.389 1.00 32.59 79 ILE B N 1
ATOM 2314 C CA . ILE B 1 79 ? -35.811 -10.086 36.505 1.00 30.90 79 ILE B CA 1
ATOM 2315 C C . ILE B 1 79 ? -35.345 -9.249 35.312 1.00 30.27 79 ILE B C 1
ATOM 2316 O O . ILE B 1 79 ? -34.147 -9.152 35.031 1.00 30.37 79 ILE B O 1
ATOM 2321 N N . TYR B 1 80 ? -36.310 -8.661 34.610 1.00 29.42 80 TYR B N 1
ATOM 2322 C CA . TYR B 1 80 ? -36.037 -7.827 33.445 1.00 29.27 80 TYR B CA 1
ATOM 2323 C C . TYR B 1 80 ? -36.402 -6.385 33.753 1.00 29.84 80 TYR B C 1
ATOM 2324 O O . TYR B 1 80 ? -37.374 -6.117 34.461 1.00 31.01 80 TYR B O 1
ATOM 2333 N N . VAL B 1 81 ? -35.628 -5.458 33.206 1.00 29.88 81 VAL B N 1
ATOM 2334 C CA . VAL B 1 81 ? -35.898 -4.048 33.402 1.00 29.21 81 VAL B CA 1
ATOM 2335 C C . VAL B 1 81 ? -35.864 -3.331 32.064 1.00 30.20 81 VAL B C 1
ATOM 2336 O O . VAL B 1 81 ? -34.903 -3.452 31.299 1.00 29.62 81 VAL B O 1
ATOM 2340 N N . GLU B 1 82 ? -36.931 -2.601 31.772 1.00 29.84 82 GLU B N 1
ATOM 2341 C CA . GLU B 1 82 ? -36.993 -1.831 30.547 1.00 31.54 82 GLU B CA 1
ATOM 2342 C C . GLU B 1 82 ? -37.325 -0.401 30.950 1.00 32.62 82 GLU B C 1
ATOM 2343 O O . GLU B 1 82 ? -38.351 -0.147 31.581 1.00 34.56 82 GLU B O 1
ATOM 2349 N N . SER B 1 83 ? -36.435 0.524 30.615 1.00 32.77 83 SER B N 1
ATOM 2350 C CA . SER B 1 83 ? -36.640 1.933 30.921 1.00 33.56 83 SER B CA 1
ATOM 2351 C C . SER B 1 83 ? -35.705 2.778 30.074 1.00 33.78 83 SER B C 1
ATOM 2352 O O . SER B 1 83 ? -34.700 2.286 29.558 1.00 31.69 83 SER B O 1
ATOM 2355 N N . ASN B 1 84 ? -36.042 4.054 29.935 1.00 34.70 84 ASN B N 1
ATOM 2356 C CA . ASN B 1 84 ? -35.227 4.968 29.153 1.00 35.51 84 ASN B CA 1
ATOM 2357 C C . ASN B 1 84 ? -34.511 5.963 30.071 1.00 35.88 84 ASN B C 1
ATOM 2358 O O . ASN B 1 84 ? -34.067 7.021 29.623 1.00 34.60 84 ASN B O 1
ATOM 2363 N N . ASP B 1 85 ? -34.393 5.610 31.351 1.00 35.22 85 ASP B N 1
ATOM 2364 C CA . ASP B 1 85 ? -33.739 6.472 32.338 1.00 35.38 85 ASP B CA 1
ATOM 2365 C C . ASP B 1 85 ? -32.381 5.913 32.752 1.00 34.72 85 ASP B C 1
ATOM 2366 O O . ASP B 1 85 ? -32.307 4.846 33.364 1.00 35.28 85 ASP B O 1
ATOM 2371 N N . LEU B 1 86 ? -31.311 6.638 32.433 1.00 34.68 86 LEU B N 1
ATOM 2372 C CA . LEU B 1 86 ? -29.960 6.190 32.772 1.00 35.27 86 LEU B CA 1
ATOM 2373 C C . LEU B 1 86 ? -29.804 5.818 34.243 1.00 36.03 86 LEU B C 1
ATOM 2374 O O . LEU B 1 86 ? -29.177 4.809 34.575 1.00 35.21 86 LEU B O 1
ATOM 2379 N N . ARG B 1 87 ? -30.371 6.635 35.124 1.00 36.80 87 ARG B N 1
ATOM 2380 C CA . ARG B 1 87 ? -30.284 6.372 36.553 1.00 38.10 87 ARG B CA 1
ATOM 2381 C C . ARG B 1 87 ? -30.816 4.981 36.875 1.00 36.07 87 ARG B C 1
ATOM 2382 O O . ARG B 1 87 ? -30.123 4.175 37.496 1.00 34.74 87 ARG B O 1
ATOM 2390 N N . VAL B 1 88 ? -32.042 4.701 36.437 1.00 35.42 88 VAL B N 1
ATOM 2391 C CA . VAL B 1 88 ? -32.662 3.402 36.678 1.00 34.37 88 VAL B CA 1
ATOM 2392 C C . VAL B 1 88 ? -31.866 2.299 35.991 1.00 33.89 88 VAL B C 1
ATOM 2393 O O . VAL B 1 88 ? -31.691 1.210 36.540 1.00 32.24 88 VAL B O 1
ATOM 2397 N N . ILE B 1 89 ? -31.382 2.586 34.788 1.00 35.11 89 ILE B N 1
ATOM 2398 C CA . ILE B 1 89 ? -30.607 1.607 34.039 1.00 34.92 89 ILE B CA 1
ATOM 2399 C C . ILE B 1 89 ? -29.367 1.207 34.831 1.00 34.31 89 ILE B C 1
ATOM 2400 O O . ILE B 1 89 ? -29.127 0.020 35.060 1.00 33.89 89 ILE B O 1
ATOM 2405 N N . ARG B 1 90 ? -28.585 2.196 35.256 1.00 34.32 90 ARG B N 1
ATOM 2406 C CA . ARG B 1 90 ? -27.377 1.915 36.022 1.00 35.53 90 ARG B CA 1
ATOM 2407 C C . ARG B 1 90 ? -27.709 1.191 37.325 1.00 35.47 90 ARG B C 1
ATOM 2408 O O . ARG B 1 90 ? -27.106 0.169 37.649 1.00 35.01 90 ARG B O 1
ATOM 2416 N N . TYR B 1 91 ? -28.678 1.718 38.063 1.00 36.14 91 TYR B N 1
ATOM 2417 C CA . TYR B 1 91 ? -29.074 1.116 39.331 1.00 37.72 91 TYR B CA 1
ATOM 2418 C C . TYR B 1 91 ? -29.532 -0.326 39.152 1.00 37.12 91 TYR B C 1
ATOM 2419 O O . TYR B 1 91 ? -29.175 -1.199 39.947 1.00 37.26 91 TYR B O 1
ATOM 2428 N N . SER B 1 92 ? -30.322 -0.575 38.106 1.00 35.50 92 SER B N 1
ATOM 2429 C CA . SER B 1 92 ? -30.822 -1.918 37.838 1.00 33.84 92 SER B CA 1
ATOM 2430 C C . SER B 1 92 ? -29.662 -2.872 37.591 1.00 33.04 92 SER B C 1
ATOM 2431 O O . SER B 1 92 ? -29.692 -4.024 38.023 1.00 32.56 92 SER B O 1
ATOM 2434 N N . ILE B 1 93 ? -28.638 -2.383 36.899 1.00 32.47 93 ILE B N 1
ATOM 2435 C CA . ILE B 1 93 ? -27.460 -3.188 36.609 1.00 34.21 93 ILE B CA 1
ATOM 2436 C C . ILE B 1 93 ? -26.687 -3.446 37.904 1.00 35.33 93 ILE B C 1
ATOM 2437 O O . ILE B 1 93 ? -26.233 -4.563 38.158 1.00 34.72 93 ILE B O 1
ATOM 2442 N N . GLU B 1 94 ? -26.537 -2.404 38.717 1.00 36.71 94 GLU B N 1
ATOM 2443 C CA . GLU B 1 94 ? -25.833 -2.531 39.987 1.00 37.99 94 GLU B CA 1
ATOM 2444 C C . GLU B 1 94 ? -26.573 -3.505 40.899 1.00 38.94 94 GLU B C 1
ATOM 2445 O O . GLU B 1 94 ? -25.949 -4.271 41.636 1.00 39.03 94 GLU B O 1
ATOM 2451 N N . LYS B 1 95 ? -27.903 -3.480 40.833 1.00 39.49 95 LYS B N 1
ATOM 2452 C CA . LYS B 1 95 ? -28.734 -4.368 41.644 1.00 40.03 95 LYS B CA 1
ATOM 2453 C C . LYS B 1 95 ? -28.625 -5.818 41.179 1.00 38.73 95 LYS B C 1
ATOM 2454 O O . LYS B 1 95 ? -29.015 -6.737 41.896 1.00 37.62 95 LYS B O 1
ATOM 2460 N N . GLY B 1 96 ? -28.113 -6.019 39.969 1.00 38.20 96 GLY B N 1
ATOM 2461 C CA . GLY B 1 96 ? -27.949 -7.368 39.455 1.00 37.67 96 GLY B CA 1
ATOM 2462 C C . GLY B 1 96 ? -29.134 -8.027 38.765 1.00 36.53 96 GLY B C 1
ATOM 2463 O O . GLY B 1 96 ? -29.270 -9.249 38.824 1.00 37.52 96 GLY B O 1
ATOM 2464 N N . VAL B 1 97 ? -29.994 -7.245 38.115 1.00 36.59 97 VAL B N 1
ATOM 2465 C CA . VAL B 1 97 ? -31.131 -7.827 37.405 1.00 34.52 97 VAL B CA 1
ATOM 2466 C C . VAL B 1 97 ? -30.541 -8.714 36.312 1.00 34.77 97 VAL B C 1
ATOM 2467 O O . VAL B 1 97 ? -29.363 -8.581 35.972 1.00 35.47 97 VAL B O 1
ATOM 2471 N N . ASP B 1 98 ? -31.342 -9.619 35.760 1.00 31.93 98 ASP B N 1
ATOM 2472 C CA . ASP B 1 98 ? -30.825 -10.508 34.730 1.00 30.51 98 ASP B CA 1
ATOM 2473 C C . ASP B 1 98 ? -30.651 -9.855 33.367 1.00 28.81 98 ASP B C 1
ATOM 2474 O O . ASP B 1 98 ? -29.803 -10.274 32.578 1.00 29.19 98 ASP B O 1
ATOM 2479 N N . ALA B 1 99 ? -31.435 -8.824 33.084 1.00 27.97 99 ALA B N 1
ATOM 2480 C CA . ALA B 1 99 ? -31.302 -8.174 31.797 1.00 28.05 99 ALA B CA 1
ATOM 2481 C C . ALA B 1 99 ? -31.919 -6.788 31.712 1.00 28.03 99 ALA B C 1
ATOM 2482 O O . ALA B 1 99 ? -32.859 -6.452 32.432 1.00 27.32 99 ALA B O 1
ATOM 2484 N N . ILE B 1 100 ? -31.342 -5.987 30.823 1.00 26.34 100 ILE B N 1
ATOM 2485 C CA . ILE B 1 100 ? -31.804 -4.643 30.535 1.00 24.66 100 ILE B CA 1
ATOM 2486 C C . ILE B 1 100 ? -32.309 -4.785 29.093 1.00 24.40 100 ILE B C 1
ATOM 2487 O O . ILE B 1 100 ? -31.549 -5.172 28.201 1.00 25.84 100 ILE B O 1
ATOM 2492 N N . ILE B 1 101 ? -33.580 -4.483 28.862 1.00 24.82 101 ILE B N 1
ATOM 2493 C CA . ILE B 1 101 ? -34.143 -4.638 27.527 1.00 24.37 101 ILE B CA 1
ATOM 2494 C C . ILE B 1 101 ? -34.370 -3.358 26.734 1.00 23.31 101 ILE B C 1
ATOM 2495 O O . ILE B 1 101 ? -35.091 -2.457 27.164 1.00 23.52 101 ILE B O 1
ATOM 2500 N N . SER B 1 102 ? -33.739 -3.309 25.563 1.00 22.65 102 SER B N 1
ATOM 2501 C CA . SER B 1 102 ? -33.827 -2.186 24.632 1.00 21.87 102 SER B CA 1
ATOM 2502 C C . SER B 1 102 ? -33.854 -0.795 25.270 1.00 21.47 102 SER B C 1
ATOM 2503 O O . SER B 1 102 ? -34.820 -0.047 25.115 1.00 20.73 102 SER B O 1
ATOM 2506 N N . PRO B 1 103 ? -32.772 -0.424 25.976 1.00 22.84 103 PRO B N 1
ATOM 2507 C CA . PRO B 1 103 ? -32.639 0.874 26.654 1.00 23.92 103 PRO B CA 1
ATOM 2508 C C . PRO B 1 103 ? -32.735 2.055 25.690 1.00 24.79 103 PRO B C 1
ATOM 2509 O O . PRO B 1 103 ? -33.065 3.173 26.093 1.00 25.30 103 PRO B O 1
ATOM 2513 N N . TRP B 1 104 ? -32.432 1.799 24.419 1.00 23.50 104 TRP B N 1
ATOM 2514 C CA . TRP B 1 104 ? -32.464 2.834 23.388 1.00 22.99 104 TRP B CA 1
ATOM 2515 C C . TRP B 1 104 ? -33.863 3.316 23.049 1.00 23.61 104 TRP B C 1
ATOM 2516 O O . TRP B 1 104 ? -34.028 4.404 22.513 1.00 24.91 104 TRP B O 1
ATOM 2527 N N . VAL B 1 105 ? -34.874 2.514 23.359 1.00 26.68 105 VAL B N 1
ATOM 2528 C CA . VAL B 1 105 ? -36.244 2.914 23.070 1.00 27.45 105 VAL B CA 1
ATOM 2529 C C . VAL B 1 105 ? -36.547 4.208 23.825 1.00 29.82 105 VAL B C 1
ATOM 2530 O O . VAL B 1 105 ? -36.298 4.307 25.028 1.00 30.52 105 VAL B O 1
ATOM 2534 N N . ASN B 1 106 ? -37.060 5.200 23.105 1.00 31.33 106 ASN B N 1
ATOM 2535 C CA . ASN B 1 106 ? -37.421 6.491 23.686 1.00 33.49 106 ASN B CA 1
ATOM 2536 C C . ASN B 1 106 ? -36.247 7.390 24.069 1.00 33.48 106 ASN B C 1
ATOM 2537 O O . ASN B 1 106 ? -36.435 8.413 24.725 1.00 34.31 106 ASN B O 1
ATOM 2542 N N . ARG B 1 107 ? -35.041 7.009 23.664 1.00 31.23 107 ARG B N 1
ATOM 2543 C CA . ARG B 1 107 ? -33.864 7.815 23.949 1.00 30.90 107 ARG B CA 1
ATOM 2544 C C . ARG B 1 107 ? -33.261 8.270 22.623 1.00 31.70 107 ARG B C 1
ATOM 2545 O O . ARG B 1 107 ? -33.653 7.790 21.558 1.00 30.70 107 ARG B O 1
ATOM 2553 N N . LYS B 1 108 ? -32.322 9.208 22.693 1.00 31.08 108 LYS B N 1
ATOM 2554 C CA . LYS B 1 108 ? -31.655 9.707 21.503 1.00 30.80 108 LYS B CA 1
ATOM 2555 C C . LYS B 1 108 ? -30.241 9.138 21.473 1.00 31.02 108 LYS B C 1
ATOM 2556 O O . LYS B 1 108 ? -29.345 9.703 20.849 1.00 30.21 108 LYS B O 1
ATOM 2562 N N . ASP B 1 109 ? -30.049 8.017 22.165 1.00 29.83 109 ASP B N 1
ATOM 2563 C CA . ASP B 1 109 ? -28.757 7.342 22.206 1.00 28.44 109 ASP B CA 1
ATOM 2564 C C . ASP B 1 109 ? -28.978 5.862 22.495 1.00 26.57 109 ASP B C 1
ATOM 2565 O O . ASP B 1 109 ? -30.100 5.441 22.757 1.00 26.34 109 ASP B O 1
ATOM 2570 N N . PRO B 1 110 ? -27.914 5.050 22.435 1.00 26.15 110 PRO B N 1
ATOM 2571 C CA . PRO B 1 110 ? -28.043 3.611 22.694 1.00 26.00 110 PRO B CA 1
ATOM 2572 C C . PRO B 1 110 ? -28.500 3.256 24.113 1.00 26.21 110 PRO B C 1
ATOM 2573 O O . PRO B 1 110 ? -28.909 2.125 24.375 1.00 24.85 110 PRO B O 1
ATOM 2577 N N . GLY B 1 111 ? -28.435 4.223 25.023 1.00 27.27 111 GLY B N 1
ATOM 2578 C CA . GLY B 1 111 ? -28.835 3.967 26.397 1.00 25.69 111 GLY B CA 1
ATOM 2579 C C . GLY B 1 111 ? -27.771 3.164 27.124 1.00 26.60 111 GLY B C 1
ATOM 2580 O O . GLY B 1 111 ? -27.990 2.656 28.223 1.00 27.61 111 GLY B O 1
ATOM 2581 N N . ILE B 1 112 ? -26.602 3.059 26.504 1.00 26.42 112 ILE B N 1
ATOM 2582 C CA . ILE B 1 112 ? -25.496 2.307 27.072 1.00 25.37 112 ILE B CA 1
ATOM 2583 C C . ILE B 1 112 ? -24.167 2.817 26.513 1.00 25.10 112 ILE B C 1
ATOM 2584 O O . ILE B 1 112 ? -24.105 3.258 25.368 1.00 24.22 112 ILE B O 1
ATOM 2589 N N . ASP B 1 113 ? -23.118 2.770 27.330 1.00 23.96 113 ASP B N 1
ATOM 2590 C CA . ASP B 1 113 ? -21.785 3.194 26.907 1.00 25.68 113 ASP B CA 1
ATOM 2591 C C . ASP B 1 113 ? -20.753 2.165 27.365 1.00 25.09 113 ASP B C 1
ATOM 2592 O O . ASP B 1 113 ? -21.114 1.106 27.876 1.00 25.85 113 ASP B O 1
ATOM 2597 N N . HIS B 1 114 ? -19.473 2.463 27.181 1.00 24.44 114 HIS B N 1
ATOM 2598 C CA .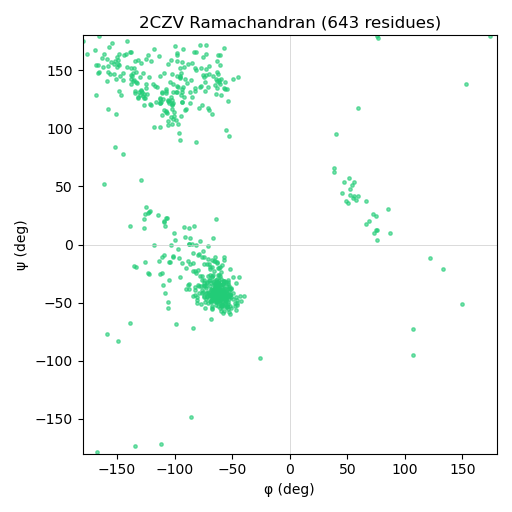 HIS B 1 114 ? -18.438 1.517 27.579 1.00 25.92 114 HIS B CA 1
ATOM 2599 C C . HIS B 1 114 ? -18.401 1.319 29.092 1.00 25.60 114 HIS B C 1
ATOM 2600 O O . HIS B 1 114 ? -18.084 0.233 29.569 1.00 26.65 114 HIS B O 1
ATOM 2607 N N . VAL B 1 115 ? -18.742 2.358 29.846 1.00 27.02 115 VAL B N 1
ATOM 2608 C CA . VAL B 1 115 ? -18.748 2.248 31.300 1.00 28.37 115 VAL B CA 1
ATOM 2609 C C . VAL B 1 115 ? -19.860 1.293 31.738 1.00 28.07 115 VAL B C 1
ATOM 2610 O O . VAL B 1 115 ? -19.610 0.339 32.476 1.00 28.09 115 VAL B O 1
ATOM 2614 N N . LEU B 1 116 ? -21.083 1.538 31.274 1.00 26.63 116 LEU B N 1
ATOM 2615 C CA . LEU B 1 116 ? -22.202 0.672 31.627 1.00 27.70 116 LEU B CA 1
ATOM 2616 C C . LEU B 1 116 ? -22.004 -0.755 31.104 1.00 27.35 116 LEU B C 1
ATOM 2617 O O . LEU B 1 116 ? -22.338 -1.723 31.790 1.00 27.62 116 LEU B O 1
ATOM 2622 N N . ALA B 1 117 ? -21.453 -0.889 29.899 1.00 27.33 117 ALA B N 1
ATOM 2623 C CA . ALA B 1 117 ? -21.206 -2.215 29.325 1.00 27.26 117 ALA B CA 1
ATOM 2624 C C . ALA B 1 117 ? -20.249 -2.988 30.234 1.00 27.59 117 ALA B C 1
ATOM 2625 O O . ALA B 1 117 ? -20.434 -4.178 30.487 1.00 25.90 117 ALA B O 1
ATOM 2627 N N . LYS B 1 118 ? -19.218 -2.302 30.715 1.00 28.66 118 LYS B N 1
ATOM 2628 C CA . LYS B 1 118 ? -18.248 -2.919 31.613 1.00 29.67 118 LYS B CA 1
ATOM 2629 C C . LYS B 1 118 ? -18.948 -3.347 32.900 1.00 27.82 118 LYS B C 1
ATOM 2630 O O . LYS B 1 118 ? -18.695 -4.433 33.422 1.00 28.84 118 LYS B O 1
ATOM 2636 N N . LEU B 1 119 ? -19.837 -2.498 33.404 1.00 27.79 119 LEU B N 1
ATOM 2637 C CA . LEU B 1 119 ? -20.570 -2.806 34.627 1.00 27.92 119 LEU B CA 1
ATOM 2638 C C . LEU B 1 119 ? -21.488 -4.019 34.429 1.00 28.81 119 LEU B C 1
ATOM 2639 O O . LEU B 1 119 ? -21.677 -4.819 35.347 1.00 27.53 119 LEU B O 1
ATOM 2644 N N . MET B 1 120 ? -22.050 -4.157 33.229 1.00 28.39 120 MET B N 1
ATOM 2645 C CA . MET B 1 120 ? -22.936 -5.277 32.934 1.00 27.62 120 MET B CA 1
ATOM 2646 C C . MET B 1 120 ? -22.199 -6.611 32.939 1.00 28.34 120 MET B C 1
ATOM 2647 O O . MET B 1 120 ? -22.722 -7.612 33.434 1.00 27.89 120 MET B O 1
ATOM 2652 N N . VAL B 1 121 ? -20.990 -6.643 32.386 1.00 27.93 121 VAL B N 1
ATOM 2653 C CA . VAL B 1 121 ? -20.230 -7.890 32.371 1.00 30.12 121 VAL B CA 1
ATOM 2654 C C . VAL B 1 121 ? -19.791 -8.268 33.784 1.00 30.78 121 VAL B C 1
ATOM 2655 O O . VAL B 1 121 ? -19.660 -9.451 34.112 1.00 29.72 121 VAL B O 1
ATOM 2659 N N . LYS B 1 122 ? -19.574 -7.260 34.621 1.00 31.44 122 LYS B N 1
ATOM 2660 C CA . LYS B 1 122 ? -19.156 -7.499 35.995 1.00 33.30 122 LYS B CA 1
ATOM 2661 C C . LYS B 1 122 ? -20.327 -8.004 36.841 1.00 33.39 122 LYS B C 1
ATOM 2662 O O . LYS B 1 122 ? -20.186 -8.964 37.600 1.00 33.32 122 LYS B O 1
ATOM 2668 N N . LYS B 1 123 ? -21.483 -7.360 36.696 1.00 32.89 123 LYS B N 1
ATOM 2669 C CA . LYS B 1 123 ? -22.676 -7.739 37.450 1.00 34.02 123 LYS B CA 1
ATOM 2670 C C . LYS B 1 123 ? -23.522 -8.827 36.770 1.00 33.40 123 LYS B C 1
ATOM 2671 O O . LYS B 1 123 ? -24.668 -9.064 37.159 1.00 33.49 123 LYS B O 1
ATOM 2677 N N . ASN B 1 124 ? -22.953 -9.491 35.768 1.00 32.57 124 ASN B N 1
ATOM 2678 C CA . ASN B 1 124 ? -23.655 -10.549 35.038 1.00 33.88 124 ASN B CA 1
ATOM 2679 C C . ASN B 1 124 ? -25.026 -10.131 34.514 1.00 32.61 124 ASN B C 1
ATOM 2680 O O . ASN B 1 124 ? -26.007 -10.857 34.683 1.00 33.39 124 ASN B O 1
ATOM 2685 N N . VAL B 1 125 ? -25.098 -8.969 33.878 1.00 29.96 125 VAL B N 1
ATOM 2686 C CA . VAL B 1 125 ? -26.365 -8.490 33.344 1.00 28.73 125 VAL B CA 1
ATOM 2687 C C . VAL B 1 125 ? -26.333 -8.510 31.815 1.00 28.87 125 VAL B C 1
ATOM 2688 O O . VAL B 1 125 ? -25.395 -8.006 31.196 1.00 27.83 125 VAL B O 1
ATOM 2692 N N . ALA B 1 126 ? -27.363 -9.095 31.212 1.00 26.78 126 ALA B N 1
ATOM 2693 C CA . ALA B 1 126 ? -27.443 -9.188 29.758 1.00 23.76 126 ALA B CA 1
ATOM 2694 C C . ALA B 1 126 ? -28.215 -8.040 29.122 1.00 22.91 126 ALA B C 1
ATOM 2695 O O . ALA B 1 126 ? -29.043 -7.386 29.766 1.00 23.50 126 ALA B O 1
ATOM 2697 N N . LEU B 1 127 ? -27.929 -7.795 27.848 1.00 20.94 127 LEU B N 1
ATOM 2698 C CA . LEU B 1 127 ? -28.613 -6.747 27.102 1.00 21.09 127 LEU B CA 1
ATOM 2699 C C . LEU B 1 127 ? -29.568 -7.420 26.119 1.00 19.24 127 LEU B C 1
ATOM 2700 O O . LEU B 1 127 ? -29.172 -8.324 25.385 1.00 18.58 127 LEU B O 1
ATOM 2705 N N . GLY B 1 128 ? -30.821 -6.982 26.110 1.00 19.67 128 GLY B N 1
ATOM 2706 C CA . GLY B 1 128 ? -31.788 -7.573 25.204 1.00 17.78 128 GLY B CA 1
ATOM 2707 C C . GLY B 1 128 ? -32.070 -6.686 24.010 1.00 17.40 128 GLY B C 1
ATOM 2708 O O . GLY B 1 128 ? -32.400 -5.510 24.171 1.00 19.30 128 GLY B O 1
ATOM 2709 N N . PHE B 1 129 ? -31.929 -7.247 22.811 1.00 16.78 129 PHE B N 1
ATOM 2710 C CA . PHE B 1 129 ? -32.195 -6.519 21.572 1.00 16.30 129 PHE B CA 1
ATOM 2711 C C . PHE B 1 129 ? -33.573 -6.951 21.080 1.00 16.29 129 PHE B C 1
ATOM 2712 O O . PHE B 1 129 ? -33.751 -8.074 20.604 1.00 15.44 129 PHE B O 1
ATOM 2720 N N . SER B 1 130 ? -34.552 -6.062 21.185 1.00 16.01 130 SER B N 1
ATOM 2721 C CA . SER B 1 130 ? -35.896 -6.426 20.785 1.00 16.86 130 SER B CA 1
ATOM 2722 C C . SER B 1 130 ? -36.273 -5.965 19.385 1.00 17.70 130 SER B C 1
ATOM 2723 O O . SER B 1 130 ? -35.863 -4.901 18.917 1.00 18.13 130 SER B O 1
ATOM 2726 N N . LEU B 1 131 ? -37.058 -6.795 18.717 1.00 18.55 131 LEU B N 1
ATOM 2727 C CA . LEU B 1 131 ? -37.520 -6.508 17.371 1.00 15.04 131 LEU B CA 1
ATOM 2728 C C . LEU B 1 131 ? -38.740 -5.595 17.353 1.00 16.21 131 LEU B C 1
ATOM 2729 O O . LEU B 1 131 ? -38.833 -4.700 16.519 1.00 15.98 131 LEU B O 1
ATOM 2734 N N . ARG B 1 132 ? -39.664 -5.806 18.288 1.00 17.60 132 ARG B N 1
ATOM 2735 C CA . ARG B 1 132 ? -40.911 -5.053 18.293 1.00 16.67 132 ARG B CA 1
ATOM 2736 C C . ARG B 1 132 ? -40.868 -3.556 18.006 1.00 17.46 132 ARG B C 1
ATOM 2737 O O . ARG B 1 132 ? -41.648 -3.072 17.184 1.00 18.46 132 ARG B O 1
ATOM 2745 N N . PRO B 1 133 ? -39.973 -2.799 18.669 1.00 17.43 133 PRO B N 1
ATOM 2746 C CA . PRO B 1 133 ? -39.926 -1.356 18.399 1.00 18.31 133 PRO B CA 1
ATOM 2747 C C . PRO B 1 133 ? -39.757 -1.056 16.911 1.00 19.45 133 PRO B C 1
ATOM 2748 O O . PRO B 1 133 ? -40.245 -0.042 16.407 1.00 17.64 133 PRO B O 1
ATOM 2752 N N . LEU B 1 134 ? -39.073 -1.953 16.208 1.00 19.70 134 LEU B N 1
ATOM 2753 C CA . LEU B 1 134 ? -38.847 -1.783 14.777 1.00 19.19 134 LEU B CA 1
ATOM 2754 C C . LEU B 1 134 ? -40.090 -2.070 13.934 1.00 18.84 134 LEU B C 1
ATOM 2755 O O . LEU B 1 134 ? -40.299 -1.446 12.898 1.00 20.25 134 LEU B O 1
ATOM 2760 N N . LEU B 1 135 ? -40.924 -3.005 14.378 1.00 20.77 135 LEU B N 1
ATOM 2761 C CA . LEU B 1 135 ? -42.119 -3.363 13.617 1.00 21.22 135 LEU B CA 1
ATOM 2762 C C . LEU B 1 135 ? -43.130 -2.266 13.327 1.00 21.53 135 LEU B C 1
ATOM 2763 O O . LEU B 1 135 ? -43.508 -2.070 12.175 1.00 21.29 135 LEU B O 1
ATOM 2768 N N . TYR B 1 136 ? -43.575 -1.550 14.353 1.00 22.26 136 TYR B N 1
ATOM 2769 C CA . TYR B 1 136 ? -44.588 -0.525 14.139 1.00 24.21 136 TYR B CA 1
ATOM 2770 C C . TYR B 1 136 ? -44.156 0.941 14.225 1.00 24.98 136 TYR B C 1
ATOM 2771 O O . TYR B 1 136 ? -44.984 1.818 14.450 1.00 27.34 136 TYR B O 1
ATOM 2780 N N . SER B 1 137 ? -42.874 1.216 14.029 1.00 26.07 137 SER B N 1
ATOM 2781 C CA . SER B 1 137 ? -42.396 2.592 14.087 1.00 24.89 137 SER B CA 1
ATOM 2782 C C . SER B 1 137 ? -42.269 3.193 12.685 1.00 25.17 137 SER B C 1
ATOM 2783 O O . SER B 1 137 ? -42.162 2.466 11.697 1.00 23.50 137 SER B O 1
ATOM 2786 N N . ASN B 1 138 ? -42.293 4.522 12.590 1.00 23.66 138 ASN B N 1
ATOM 2787 C CA . ASN B 1 138 ? -42.181 5.169 11.288 1.00 22.79 138 ASN B CA 1
ATOM 2788 C C . ASN B 1 138 ? -40.743 5.055 10.779 1.00 21.04 138 ASN B C 1
ATOM 2789 O O . ASN B 1 138 ? -39.861 4.612 11.513 1.00 18.46 138 ASN B O 1
ATOM 2794 N N . PRO B 1 139 ? -40.497 5.442 9.513 1.00 19.03 139 PRO B N 1
ATOM 2795 C CA . PRO B 1 139 ? -39.165 5.383 8.898 1.00 19.22 139 PRO B CA 1
ATOM 2796 C C . PRO B 1 139 ? -38.051 6.077 9.681 1.00 19.87 139 PRO B C 1
ATOM 2797 O O . PRO B 1 139 ? -36.961 5.527 9.828 1.00 20.21 139 PRO B O 1
ATOM 2801 N N . TYR B 1 140 ? -38.316 7.288 10.164 1.00 20.17 140 TYR B N 1
ATOM 2802 C CA . TYR B 1 140 ? -37.324 8.043 10.928 1.00 20.85 140 TYR B CA 1
ATOM 2803 C C . TYR B 1 140 ? -36.959 7.297 12.211 1.00 20.95 140 TYR B C 1
ATOM 2804 O O . TYR B 1 140 ? -35.786 7.152 12.546 1.00 19.62 140 TYR B O 1
ATOM 2813 N N . GLU B 1 141 ? -37.976 6.824 12.923 1.00 20.16 141 GLU B N 1
ATOM 2814 C CA . GLU B 1 141 ? -37.773 6.087 14.162 1.00 20.73 141 GLU B CA 1
ATOM 2815 C C . GLU B 1 141 ? -36.986 4.801 13.928 1.00 18.24 141 GLU B C 1
ATOM 2816 O O . GLU B 1 141 ? -36.062 4.479 14.681 1.00 16.67 141 GLU B O 1
ATOM 2822 N N . ARG B 1 142 ? -37.360 4.062 12.890 1.00 18.98 142 ARG B N 1
ATOM 2823 C CA . ARG B 1 142 ? -36.683 2.810 12.563 1.00 18.78 142 ARG B CA 1
ATOM 2824 C C . ARG B 1 142 ? -35.204 3.041 12.304 1.00 16.99 142 ARG B C 1
ATOM 2825 O O . ARG B 1 142 ? -34.359 2.285 12.782 1.00 15.90 142 ARG B O 1
ATOM 2833 N N . ALA B 1 143 ? -34.896 4.075 11.526 1.00 15.27 143 ALA B N 1
ATOM 2834 C CA . ALA B 1 143 ? -33.507 4.380 11.199 1.00 15.72 143 ALA B CA 1
ATOM 2835 C C . ALA B 1 143 ? -32.696 4.639 12.469 1.00 16.51 143 ALA B C 1
ATOM 2836 O O . ALA B 1 143 ? -31.600 4.107 12.642 1.00 15.84 143 ALA B O 1
ATOM 2838 N N . ASN B 1 144 ? -33.240 5.463 13.356 1.00 18.25 144 ASN B N 1
ATOM 2839 C CA . ASN B 1 144 ? -32.554 5.785 14.602 1.00 19.26 144 ASN B CA 1
ATOM 2840 C C . ASN B 1 144 ? -32.434 4.557 15.514 1.00 18.96 144 ASN B C 1
ATOM 2841 O O . ASN B 1 144 ? -31.374 4.307 16.096 1.00 16.46 144 ASN B O 1
ATOM 2846 N N . LEU B 1 145 ? -33.511 3.781 15.625 1.00 16.88 145 LEU B N 1
ATOM 2847 C CA . LEU B 1 145 ? -33.479 2.575 16.447 1.00 15.95 145 LEU B CA 1
ATOM 2848 C C . LEU B 1 145 ? -32.347 1.675 15.964 1.00 16.71 145 LEU B C 1
ATOM 2849 O O . LEU B 1 145 ? -31.551 1.176 16.758 1.00 17.35 145 LEU B O 1
ATOM 2854 N N . LEU B 1 146 ? -32.266 1.485 14.650 1.00 15.24 146 LEU B N 1
ATOM 2855 C CA . LEU B 1 146 ? -31.220 0.648 14.074 1.00 14.85 146 LEU B CA 1
ATOM 2856 C C . LEU B 1 146 ? -29.826 1.198 14.350 1.00 13.68 146 LEU B C 1
ATOM 2857 O O . LEU B 1 146 ? -28.900 0.434 14.619 1.00 13.76 146 LEU B O 1
ATOM 2862 N N . ARG B 1 147 ? -29.674 2.517 14.272 1.00 13.30 147 ARG B N 1
ATOM 2863 C CA . ARG B 1 147 ? -28.372 3.134 14.519 1.00 14.45 147 ARG B CA 1
ATOM 2864 C C . ARG B 1 147 ? -27.912 2.809 15.944 1.00 15.08 147 ARG B C 1
ATOM 2865 O O . ARG B 1 147 ? -26.788 2.350 16.161 1.00 15.72 147 ARG B O 1
ATOM 2873 N N . PHE B 1 148 ? -28.800 3.045 16.904 1.00 13.85 148 PHE B N 1
ATOM 2874 C CA . PHE B 1 148 ? -28.520 2.792 18.312 1.00 16.35 148 PHE B CA 1
ATOM 2875 C C . PHE B 1 148 ? -28.245 1.314 18.589 1.00 15.96 148 PHE B C 1
ATOM 2876 O O . PHE B 1 148 ? -27.343 0.980 19.353 1.00 15.82 148 PHE B O 1
ATOM 2884 N N . MET B 1 149 ? -29.027 0.433 17.974 1.00 14.23 149 MET B N 1
ATOM 2885 C CA . MET B 1 149 ? -28.841 -1.000 18.161 1.00 15.18 149 MET B CA 1
ATOM 2886 C C . MET B 1 149 ? -27.475 -1.402 17.612 1.00 15.33 149 MET B C 1
ATOM 2887 O O . MET B 1 149 ? -26.791 -2.252 18.180 1.00 16.12 149 MET B O 1
ATOM 2892 N N . MET B 1 150 ? -27.075 -0.771 16.513 1.00 15.66 150 MET B N 1
ATOM 2893 C CA . MET B 1 150 ? -25.783 -1.058 15.910 1.00 16.19 150 MET B CA 1
ATOM 2894 C C . MET B 1 150 ? -24.650 -0.690 16.870 1.00 16.43 150 MET B C 1
ATOM 2895 O O . MET B 1 150 ? -23.688 -1.438 17.018 1.00 17.35 150 MET B O 1
ATOM 2900 N N . LYS B 1 151 ? -24.771 0.460 17.520 1.00 17.29 151 LYS B N 1
ATOM 2901 C CA . LYS B 1 151 ? -23.754 0.910 18.468 1.00 18.76 151 LYS B CA 1
ATOM 2902 C C . LYS B 1 151 ? -23.754 -0.010 19.692 1.00 17.60 151 LYS B C 1
ATOM 2903 O O . LYS B 1 151 ? -22.699 -0.455 20.155 1.00 17.67 151 LYS B O 1
ATOM 2909 N N . ALA B 1 152 ? -24.947 -0.311 20.200 1.00 16.48 152 ALA B N 1
ATOM 2910 C CA . ALA B 1 152 ? -25.081 -1.191 21.355 1.00 16.52 152 ALA B CA 1
ATOM 2911 C C . ALA B 1 152 ? -24.405 -2.529 21.080 1.00 16.38 152 ALA B C 1
ATOM 2912 O O . ALA B 1 152 ? -23.694 -3.067 21.935 1.00 16.29 152 ALA B O 1
ATOM 2914 N N . TRP B 1 153 ? -24.624 -3.075 19.888 1.00 17.19 153 TRP B N 1
ATOM 2915 C CA . TRP B 1 153 ? -24.006 -4.348 19.538 1.00 16.15 153 TRP B CA 1
ATOM 2916 C C . TRP B 1 153 ? -22.486 -4.247 19.635 1.00 18.14 153 TRP B C 1
ATOM 2917 O O . TRP B 1 153 ? -21.838 -5.125 20.191 1.00 17.81 153 TRP B O 1
ATOM 2928 N N . LYS B 1 154 ? -21.935 -3.170 19.083 1.00 18.82 154 LYS B N 1
ATOM 2929 C CA . LYS B 1 154 ? -20.494 -2.941 19.082 1.00 20.92 154 LYS B CA 1
ATOM 2930 C C . LYS B 1 154 ? -19.928 -2.989 20.503 1.00 20.87 154 LYS B C 1
ATOM 2931 O O . LYS B 1 154 ? -18.912 -3.635 20.754 1.00 19.25 154 LYS B O 1
ATOM 2937 N N . LEU B 1 155 ? -20.602 -2.296 21.417 1.00 18.92 155 LEU B N 1
ATOM 2938 C CA . LEU B 1 155 ? -20.193 -2.247 22.813 1.00 18.80 155 LEU B CA 1
ATOM 2939 C C . LEU B 1 155 ? -20.278 -3.635 23.420 1.00 18.56 155 LEU B C 1
ATOM 2940 O O . LEU B 1 155 ? -19.342 -4.099 24.054 1.00 17.24 155 LEU B O 1
ATOM 2945 N N . VAL B 1 156 ? -21.413 -4.295 23.213 1.00 20.43 156 VAL B N 1
ATOM 2946 C CA . VAL B 1 156 ? -21.630 -5.637 23.729 1.00 20.02 156 VAL B CA 1
ATOM 2947 C C . VAL B 1 156 ? -20.557 -6.610 23.241 1.00 19.52 156 VAL B C 1
ATOM 2948 O O . VAL B 1 156 ? -20.030 -7.417 24.018 1.00 20.25 156 VAL B O 1
ATOM 2952 N N . GLU B 1 157 ? -20.224 -6.528 21.957 1.00 17.64 157 GLU B N 1
ATOM 2953 C CA . GLU B 1 157 ? -19.218 -7.412 21.377 1.00 20.11 157 GLU B CA 1
ATOM 2954 C C . GLU B 1 157 ? -17.852 -7.160 22.008 1.00 19.94 157 GLU B C 1
ATOM 2955 O O . GLU B 1 157 ? -17.195 -8.080 22.488 1.00 20.52 157 GLU B O 1
ATOM 2961 N N . LYS B 1 158 ? -17.441 -5.899 22.007 1.00 22.58 158 LYS B N 1
ATOM 2962 C CA . LYS B 1 158 ? -16.156 -5.494 22.570 1.00 23.22 158 LYS B CA 1
ATOM 2963 C C . LYS B 1 158 ? -15.934 -5.980 24.002 1.00 24.15 158 LYS B C 1
ATOM 2964 O O . LYS B 1 158 ? -14.917 -6.614 24.298 1.00 23.79 158 LYS B O 1
ATOM 2970 N N . TYR B 1 159 ? -16.890 -5.690 24.883 1.00 23.77 159 TYR B N 1
ATOM 2971 C CA . TYR B 1 159 ? -16.780 -6.065 26.291 1.00 24.67 159 TYR B CA 1
ATOM 2972 C C . TYR B 1 159 ? -17.362 -7.424 26.698 1.00 25.89 159 TYR B C 1
ATOM 2973 O O . TYR B 1 159 ? -17.410 -7.755 27.883 1.00 26.55 159 TYR B O 1
ATOM 2982 N N . LYS B 1 160 ? -17.794 -8.207 25.714 1.00 24.83 160 LYS B N 1
ATOM 2983 C CA . LYS B 1 160 ? -18.342 -9.540 25.952 1.00 24.46 160 LYS B CA 1
ATOM 2984 C C . LYS B 1 160 ? -19.546 -9.586 26.891 1.00 23.29 160 LYS B C 1
ATOM 2985 O O . LYS B 1 160 ? -19.675 -10.510 27.697 1.00 22.07 160 LYS B O 1
ATOM 2991 N N . VAL B 1 161 ? -20.418 -8.591 26.785 1.00 19.72 161 VAL B N 1
ATOM 2992 C CA . VAL B 1 161 ? -21.625 -8.536 27.597 1.00 20.17 161 VAL B CA 1
ATOM 2993 C C . VAL B 1 161 ? -22.614 -9.580 27.065 1.00 21.30 161 VAL B C 1
ATOM 2994 O O . VAL B 1 161 ? -22.742 -9.749 25.855 1.00 22.91 161 VAL B O 1
ATOM 2998 N N . ARG B 1 162 ? -23.305 -10.283 27.959 1.00 21.56 162 ARG B N 1
ATOM 2999 C CA . ARG B 1 162 ? -24.289 -11.283 27.533 1.00 21.70 162 ARG B CA 1
ATOM 3000 C C . ARG B 1 162 ? -25.373 -10.576 26.725 1.00 20.96 162 ARG B C 1
ATOM 3001 O O . ARG B 1 162 ? -25.791 -9.474 27.074 1.00 20.85 162 ARG B O 1
ATOM 3009 N N . ARG B 1 163 ? -25.833 -11.210 25.652 1.00 20.89 163 ARG B N 1
ATOM 3010 C CA . ARG B 1 163 ? -26.847 -10.587 24.814 1.00 19.96 163 ARG B CA 1
ATOM 3011 C C . ARG B 1 163 ? -27.777 -11.604 24.154 1.00 18.87 163 ARG B C 1
ATOM 3012 O O . ARG B 1 163 ? -27.413 -12.761 23.965 1.00 17.64 163 ARG B O 1
ATOM 3020 N N . PHE B 1 164 ? -28.982 -11.159 23.810 1.00 18.22 164 PHE B N 1
ATOM 3021 C CA . PHE B 1 164 ? -29.951 -12.021 23.145 1.00 16.90 164 PHE B CA 1
ATOM 3022 C C . PHE B 1 164 ? -30.867 -11.215 22.245 1.00 15.82 164 PHE B C 1
ATOM 3023 O O . PHE B 1 164 ? -31.078 -10.018 22.466 1.00 12.78 164 PHE B O 1
ATOM 3031 N N . LEU B 1 165 ? -31.370 -11.873 21.204 1.00 15.30 165 LEU B N 1
ATOM 3032 C CA . LEU B 1 165 ? -32.297 -11.256 20.269 1.00 16.23 165 LEU B CA 1
ATOM 3033 C C . LEU B 1 165 ? -33.672 -11.769 20.676 1.00 17.67 165 LEU B C 1
ATOM 3034 O O . LEU B 1 165 ? -33.821 -12.948 20.994 1.00 18.98 165 LEU B O 1
ATOM 3039 N N . THR B 1 166 ? -34.668 -10.890 20.676 1.00 17.24 166 THR B N 1
ATOM 3040 C CA . THR B 1 166 ? -36.017 -11.287 21.052 1.00 18.18 166 THR B CA 1
ATOM 3041 C C . THR B 1 166 ? -37.071 -10.477 20.302 1.00 16.92 166 THR B C 1
ATOM 3042 O O . THR B 1 166 ? -36.817 -9.357 19.862 1.00 16.19 166 THR B O 1
ATOM 3046 N N . SER B 1 167 ? -38.255 -11.060 20.138 1.00 16.89 167 SER B N 1
ATOM 3047 C CA . SER B 1 167 ? -39.342 -10.360 19.474 1.00 17.58 167 SER B CA 1
ATOM 3048 C C . SER B 1 167 ? -40.023 -9.429 20.482 1.00 17.42 167 SER B C 1
ATOM 3049 O O . SER B 1 167 ? -40.632 -8.436 20.101 1.00 15.52 167 SER B O 1
ATOM 3052 N N . SER B 1 168 ? -39.907 -9.748 21.771 1.00 18.29 168 SER B N 1
ATOM 3053 C CA . SER B 1 168 ? -40.565 -8.956 22.815 1.00 18.27 168 SER B CA 1
ATOM 3054 C C . SER B 1 168 ? -42.034 -8.807 22.408 1.00 19.51 168 SER B C 1
ATOM 3055 O O . SER B 1 168 ? -42.671 -7.778 22.636 1.00 20.36 168 SER B O 1
ATOM 3058 N N . ALA B 1 169 ? -42.557 -9.869 21.804 1.00 19.99 169 ALA B N 1
ATOM 3059 C CA . ALA B 1 169 ? -43.924 -9.919 21.294 1.00 20.60 169 ALA B CA 1
ATOM 3060 C C . ALA B 1 169 ? -45.040 -9.622 22.291 1.00 21.60 169 ALA B C 1
ATOM 3061 O O . ALA B 1 169 ? -45.058 -10.142 23.402 1.00 22.49 169 ALA B O 1
ATOM 3063 N N . GLN B 1 170 ? -45.978 -8.784 21.867 1.00 23.48 170 GLN B N 1
ATOM 3064 C CA . GLN B 1 170 ? -47.125 -8.431 22.687 1.00 22.63 170 GLN B CA 1
ATOM 3065 C C . GLN B 1 170 ? -48.366 -9.085 22.062 1.00 23.11 170 GLN B C 1
ATOM 3066 O O . GLN B 1 170 ? -49.446 -9.101 22.656 1.00 23.43 170 GLN B O 1
ATOM 3072 N N . GLU B 1 171 ? -48.184 -9.639 20.863 1.00 21.97 171 GLU B N 1
ATOM 3073 C CA . GLU B 1 171 ? -49.243 -10.332 20.128 1.00 22.63 171 GLU B CA 1
ATOM 3074 C C . GLU B 1 171 ? -48.600 -11.420 19.281 1.00 21.90 171 GLU B C 1
ATOM 3075 O O . GLU B 1 171 ? -47.411 -11.346 18.973 1.00 19.12 171 GLU B O 1
ATOM 3081 N N . LYS B 1 172 ? -49.383 -12.421 18.893 1.00 19.48 172 LYS B N 1
ATOM 3082 C CA . LYS B 1 172 ? -48.858 -13.503 18.071 1.00 19.05 172 LYS B CA 1
ATOM 3083 C C . LYS B 1 172 ? -48.234 -12.913 16.802 1.00 17.03 172 LYS B C 1
ATOM 3084 O O . LYS B 1 172 ? -47.238 -13.433 16.289 1.00 17.68 172 LYS B O 1
ATOM 3090 N N . TRP B 1 173 ? -48.797 -11.806 16.325 1.00 16.94 173 TRP B N 1
ATOM 3091 C CA . TRP B 1 173 ? -48.290 -11.157 15.116 1.00 18.05 173 TRP B CA 1
ATOM 3092 C C . TRP B 1 173 ? -46.887 -10.569 15.259 1.00 18.15 173 TRP B C 1
ATOM 3093 O O . TRP B 1 173 ? -46.254 -10.247 14.246 1.00 18.58 173 TRP B O 1
ATOM 3104 N N . ASP B 1 174 ? -46.399 -10.438 16.497 1.00 17.42 174 ASP B N 1
ATOM 3105 C CA . ASP B 1 174 ? -45.064 -9.877 16.750 1.00 16.70 174 ASP B CA 1
ATOM 3106 C C . ASP B 1 174 ? -43.968 -10.934 16.731 1.00 16.31 174 ASP B C 1
ATOM 3107 O O . ASP B 1 174 ? -42.785 -10.613 16.675 1.00 16.84 174 ASP B O 1
ATOM 3112 N N . VAL B 1 175 ? -44.360 -12.197 16.790 1.00 16.50 175 VAL B N 1
ATOM 3113 C CA . VAL B 1 175 ? -43.396 -13.280 16.821 1.00 14.82 175 VAL B CA 1
ATOM 3114 C C . VAL B 1 175 ? -42.747 -13.570 15.472 1.00 14.42 175 VAL B C 1
ATOM 3115 O O . VAL B 1 175 ? -43.371 -13.429 14.420 1.00 14.29 175 VAL B O 1
ATOM 3119 N N . ARG B 1 176 ? -41.483 -13.971 15.513 1.00 12.91 176 ARG B N 1
ATOM 3120 C CA . ARG B 1 176 ? -40.752 -14.303 14.295 1.00 14.45 176 ARG B CA 1
ATOM 3121 C C . ARG B 1 176 ? -39.940 -15.587 14.473 1.00 16.10 176 ARG B C 1
ATOM 3122 O O . ARG B 1 176 ? -39.472 -15.894 15.568 1.00 16.82 176 ARG B O 1
ATOM 3130 N N . TYR B 1 177 ? -39.795 -16.328 13.379 1.00 16.03 177 TYR B N 1
ATOM 3131 C CA . TYR B 1 177 ? -39.054 -17.582 13.339 1.00 17.55 177 TYR B CA 1
ATOM 3132 C C . TYR B 1 177 ? -37.598 -17.332 13.743 1.00 17.50 177 TYR B C 1
ATOM 3133 O O . TYR B 1 177 ? -37.011 -16.312 13.378 1.00 14.29 177 TYR B O 1
ATOM 3142 N N . PRO B 1 178 ? -36.994 -18.269 14.492 1.00 16.50 178 PRO B N 1
ATOM 3143 C CA . PRO B 1 178 ? -35.603 -18.131 14.942 1.00 16.79 178 PRO B CA 1
ATOM 3144 C C . PRO B 1 178 ? -34.598 -17.669 13.881 1.00 16.97 178 PRO B C 1
ATOM 3145 O O . PRO B 1 178 ? -33.853 -16.710 14.106 1.00 15.91 178 PRO B O 1
ATOM 3149 N N . ARG B 1 179 ? -34.571 -18.336 12.730 1.00 15.56 179 ARG B N 1
ATOM 3150 C CA . ARG B 1 179 ? -33.608 -17.957 11.704 1.00 16.50 179 ARG B CA 1
ATOM 3151 C C . ARG B 1 179 ? -33.888 -16.580 11.101 1.00 16.69 179 ARG B C 1
ATOM 3152 O O . ARG B 1 179 ? -33.002 -15.982 10.494 1.00 15.78 179 ARG B O 1
ATOM 3160 N N . ASP B 1 180 ? -35.112 -16.077 11.255 1.00 15.89 180 ASP B N 1
ATOM 3161 C CA . ASP B 1 180 ? -35.416 -14.744 10.754 1.00 15.83 180 ASP B CA 1
ATOM 3162 C C . ASP B 1 180 ? -34.934 -13.735 11.796 1.00 16.20 180 ASP B C 1
ATOM 3163 O O . ASP B 1 180 ? -34.328 -12.716 11.460 1.00 15.29 180 ASP B O 1
ATOM 3168 N N . LEU B 1 181 ? -35.200 -14.027 13.062 1.00 17.09 181 LEU B N 1
ATOM 3169 C CA . LEU B 1 181 ? -34.767 -13.157 14.150 1.00 18.94 181 LEU B CA 1
ATOM 3170 C C . LEU B 1 181 ? -33.258 -12.948 14.004 1.00 19.11 181 LEU B C 1
ATOM 3171 O O . LEU B 1 181 ? -32.742 -11.861 14.262 1.00 19.76 181 LEU B O 1
ATOM 3176 N N . ILE B 1 182 ? -32.569 -14.001 13.567 1.00 20.24 182 ILE B N 1
ATOM 3177 C CA . ILE B 1 182 ? -31.123 -13.992 13.327 1.00 19.13 182 ILE B CA 1
ATOM 3178 C C . ILE B 1 182 ? -30.714 -12.881 12.349 1.00 20.94 182 ILE B C 1
ATOM 3179 O O . ILE B 1 182 ? -29.698 -12.211 12.557 1.00 17.44 182 ILE B O 1
ATOM 3184 N N . SER B 1 183 ? -31.498 -12.689 11.285 1.00 18.56 183 SER B N 1
ATOM 3185 C CA . SER B 1 183 ? -31.177 -11.661 10.296 1.00 18.41 183 SER B CA 1
ATOM 3186 C C . SER B 1 183 ? -31.135 -10.271 10.922 1.00 18.04 183 SER B C 1
ATOM 3187 O O . SER B 1 183 ? -30.401 -9.401 10.452 1.00 18.95 183 SER B O 1
ATOM 3190 N N . LEU B 1 184 ? -31.924 -10.057 11.973 1.00 17.79 184 LEU B N 1
ATOM 3191 C CA . LEU B 1 184 ? -31.918 -8.766 12.657 1.00 16.51 184 LEU B CA 1
ATOM 3192 C C . LEU B 1 184 ? -30.527 -8.576 13.251 1.00 16.71 184 LEU B C 1
ATOM 3193 O O . LEU B 1 184 ? -29.934 -7.504 13.151 1.00 14.11 184 LEU B O 1
ATOM 3198 N N . GLY B 1 185 ? -30.014 -9.630 13.878 1.00 16.91 185 GLY B N 1
ATOM 3199 C CA . GLY B 1 185 ? -28.684 -9.556 14.461 1.00 17.31 185 GLY B CA 1
ATOM 3200 C C . GLY B 1 185 ? -27.657 -9.238 13.390 1.00 16.80 185 GLY B C 1
ATOM 3201 O O . GLY B 1 185 ? -26.780 -8.388 13.582 1.00 15.73 185 GLY B O 1
ATOM 3202 N N . VAL B 1 186 ? -27.774 -9.919 12.252 1.00 15.52 186 VAL B N 1
ATOM 3203 C CA . VAL B 1 186 ? -26.851 -9.714 11.139 1.00 17.00 186 VAL B CA 1
ATOM 3204 C C . VAL B 1 186 ? -26.892 -8.271 10.644 1.00 16.42 186 VAL B C 1
ATOM 3205 O O . VAL B 1 186 ? -25.847 -7.664 10.419 1.00 14.96 186 VAL B O 1
ATOM 3209 N N . VAL B 1 187 ? -28.095 -7.731 10.465 1.00 13.95 187 VAL B N 1
ATOM 3210 C CA . VAL B 1 187 ? -28.225 -6.359 9.988 1.00 15.58 187 VAL B CA 1
ATOM 3211 C C . VAL B 1 187 ? -27.607 -5.342 10.951 1.00 16.35 187 VAL B C 1
ATOM 3212 O O . VAL B 1 187 ? -27.079 -4.319 10.518 1.00 16.29 187 VAL B O 1
ATOM 3216 N N . ILE B 1 188 ? -27.661 -5.608 12.253 1.00 14.94 188 ILE B N 1
ATOM 3217 C CA . ILE B 1 188 ? -27.080 -4.653 13.185 1.00 14.60 188 ILE B CA 1
ATOM 3218 C C . ILE B 1 188 ? -25.585 -4.873 13.435 1.00 13.02 188 ILE B C 1
ATOM 3219 O O . ILE B 1 188 ? -25.000 -4.203 14.280 1.00 14.91 188 ILE B O 1
ATOM 3224 N N . GLY B 1 189 ? -24.971 -5.808 12.708 1.00 13.53 189 GLY B N 1
ATOM 3225 C CA . GLY B 1 189 ? -23.535 -6.026 12.854 1.00 14.04 189 GLY B CA 1
ATOM 3226 C C . GLY B 1 189 ? -23.002 -7.391 13.265 1.00 14.82 189 GLY B C 1
ATOM 3227 O O . GLY B 1 189 ? -21.799 -7.637 13.174 1.00 14.40 189 GLY B O 1
ATOM 3228 N N . MET B 1 190 ? -23.873 -8.283 13.714 1.00 13.96 190 MET B N 1
ATOM 3229 C CA . MET B 1 190 ? -23.429 -9.609 14.140 1.00 15.33 190 MET B CA 1
ATOM 3230 C C . MET B 1 190 ? -23.134 -10.533 12.975 1.00 16.57 190 MET B C 1
ATOM 3231 O O . MET B 1 190 ? -23.723 -10.402 11.905 1.00 15.42 190 MET B O 1
ATOM 3236 N N . GLU B 1 191 ? -22.229 -11.484 13.202 1.00 17.20 191 GLU B N 1
ATOM 3237 C CA . GLU B 1 191 ? -21.914 -12.486 12.192 1.00 19.38 191 GLU B CA 1
ATOM 3238 C C . GLU B 1 191 ? -23.004 -13.532 12.424 1.00 17.84 191 GLU B C 1
ATOM 3239 O O . GLU B 1 191 ? -23.560 -13.605 13.519 1.00 18.60 191 GLU B O 1
ATOM 3245 N N . ILE B 1 192 ? -23.323 -14.331 11.415 1.00 18.00 192 ILE B N 1
ATOM 3246 C CA . ILE B 1 192 ? -24.357 -15.341 11.587 1.00 18.80 192 ILE B CA 1
ATOM 3247 C C . ILE B 1 192 ? -24.144 -16.178 12.864 1.00 20.29 192 ILE B C 1
ATOM 3248 O O . ILE B 1 192 ? -25.072 -16.371 13.644 1.00 15.69 192 ILE B O 1
ATOM 3253 N N . PRO B 1 193 ? -22.914 -16.665 13.103 1.00 21.82 193 PRO B N 1
ATOM 3254 C CA . PRO B 1 193 ? -22.648 -17.468 14.305 1.00 21.60 193 PRO B CA 1
ATOM 3255 C C . PRO B 1 193 ? -22.980 -16.709 15.596 1.00 20.32 193 PRO B C 1
ATOM 3256 O O . PRO B 1 193 ? -23.530 -17.274 16.542 1.00 20.29 193 PRO B O 1
ATOM 3260 N N . GLN B 1 194 ? -22.634 -15.426 15.627 1.00 17.97 194 GLN B N 1
ATOM 3261 C CA . GLN B 1 194 ? -22.893 -14.598 16.798 1.00 18.08 194 GLN B CA 1
ATOM 3262 C C . GLN B 1 194 ? -24.387 -14.413 17.041 1.00 16.48 194 GLN B C 1
ATOM 3263 O O . GLN B 1 194 ? -24.849 -14.469 18.183 1.00 14.83 194 GLN B O 1
ATOM 3269 N N . ALA B 1 195 ? -25.142 -14.194 15.968 1.00 17.07 195 ALA B N 1
ATOM 3270 C CA . ALA B 1 195 ? -26.586 -14.013 16.090 1.00 15.42 195 ALA B CA 1
ATOM 3271 C C . ALA B 1 195 ? -27.237 -15.314 16.563 1.00 16.42 195 ALA B C 1
ATOM 3272 O O . ALA B 1 195 ? -28.170 -15.297 17.375 1.00 16.48 195 ALA B O 1
ATOM 3274 N N . LYS B 1 196 ? -26.752 -16.444 16.061 1.00 16.76 196 LYS B N 1
ATOM 3275 C CA . LYS B 1 196 ? -27.313 -17.728 16.482 1.00 19.60 196 LYS B CA 1
ATOM 3276 C C . LYS B 1 196 ? -27.117 -17.927 17.980 1.00 18.88 196 LYS B C 1
ATOM 3277 O O . LYS B 1 196 ? -28.034 -18.360 18.688 1.00 17.73 196 LYS B O 1
ATOM 3283 N N . ALA B 1 197 ? -25.922 -17.593 18.462 1.00 18.88 197 ALA B N 1
ATOM 3284 C CA . ALA B 1 197 ? -25.598 -17.741 19.876 1.00 18.29 197 ALA B CA 1
ATOM 3285 C C . ALA B 1 197 ? -26.480 -16.841 20.725 1.00 19.30 197 ALA B C 1
ATOM 3286 O O . ALA B 1 197 ? -26.783 -17.164 21.875 1.00 18.98 197 ALA B O 1
ATOM 3288 N N . SER B 1 198 ? -26.890 -15.711 20.150 1.00 18.95 198 SER B N 1
ATOM 3289 C CA . SER B 1 198 ? -27.744 -14.758 20.846 1.00 19.53 198 SER B CA 1
ATOM 3290 C C . SER B 1 198 ? -29.139 -15.310 21.110 1.00 19.20 198 SER B C 1
ATOM 3291 O O . SER B 1 198 ? -29.891 -14.730 21.889 1.00 21.41 198 SER B O 1
ATOM 3294 N N . ILE B 1 199 ? -29.495 -16.417 20.463 1.00 19.20 199 ILE B N 1
ATOM 3295 C CA . ILE B 1 199 ? -30.810 -17.011 20.703 1.00 20.52 199 ILE B CA 1
ATOM 3296 C C . ILE B 1 199 ? -30.706 -18.479 21.090 1.00 20.60 199 ILE B C 1
ATOM 3297 O O . ILE B 1 199 ? -31.665 -19.239 20.946 1.00 22.93 199 ILE B O 1
ATOM 3302 N N . SER B 1 200 ? -29.533 -18.869 21.582 1.00 19.90 200 SER B N 1
ATOM 3303 C CA . SER B 1 200 ? -29.289 -20.236 22.020 1.00 21.30 200 SER B CA 1
ATOM 3304 C C . SER B 1 200 ? -28.276 -20.256 23.167 1.00 23.08 200 SER B C 1
ATOM 3305 O O . SER B 1 200 ? -28.662 -20.287 24.335 1.00 24.11 200 SER B O 1
ATOM 3308 N N . MET B 1 201 ? -26.989 -20.211 22.836 1.00 24.02 201 MET B N 1
ATOM 3309 C CA . MET B 1 201 ? -25.934 -20.232 23.848 1.00 26.24 201 MET B CA 1
ATOM 3310 C C . MET B 1 201 ? -26.121 -19.189 24.955 1.00 24.72 201 MET B C 1
ATOM 3311 O O . MET B 1 201 ? -26.132 -19.533 26.137 1.00 26.70 201 MET B O 1
ATOM 3316 N N . TYR B 1 202 ? -26.270 -17.917 24.590 1.00 23.29 202 TYR B N 1
ATOM 3317 C CA . TYR B 1 202 ? -26.445 -16.883 25.604 1.00 21.21 202 TYR B CA 1
ATOM 3318 C C . TYR B 1 202 ? -27.709 -17.031 26.444 1.00 22.76 202 TYR B C 1
ATOM 3319 O O . TYR B 1 202 ? -27.667 -16.855 27.658 1.00 21.87 202 TYR B O 1
ATOM 3328 N N . PRO B 1 203 ? -28.857 -17.334 25.816 1.00 23.71 203 PRO B N 1
ATOM 3329 C CA . PRO B 1 203 ? -30.054 -17.485 26.651 1.00 24.10 203 PRO B CA 1
ATOM 3330 C C . PRO B 1 203 ? -29.782 -18.563 27.700 1.00 26.32 203 PRO B C 1
ATOM 3331 O O . PRO B 1 203 ? -30.146 -18.422 28.863 1.00 24.13 203 PRO B O 1
ATOM 3335 N N . GLU B 1 204 ? -29.121 -19.632 27.268 1.00 28.13 204 GLU B N 1
ATOM 3336 C CA . GLU B 1 204 ? -28.782 -20.744 28.147 1.00 31.56 204 GLU B CA 1
ATOM 3337 C C . GLU B 1 204 ? -28.022 -20.242 29.376 1.00 31.98 204 GLU B C 1
ATOM 3338 O O . GLU B 1 204 ? -28.402 -20.527 30.510 1.00 32.03 204 GLU B O 1
ATOM 3344 N N . ILE B 1 205 ? -26.950 -19.489 29.136 1.00 33.11 205 ILE B N 1
ATOM 3345 C CA . ILE B 1 205 ? -26.119 -18.945 30.207 1.00 32.98 205 ILE B CA 1
ATOM 3346 C C . ILE B 1 205 ? -26.906 -18.088 31.190 1.00 33.69 205 ILE B C 1
ATOM 3347 O O . ILE B 1 205 ? -26.740 -18.207 32.408 1.00 32.86 205 ILE B O 1
ATOM 3352 N N . ILE B 1 206 ? -27.755 -17.218 30.656 1.00 30.86 206 ILE B N 1
ATOM 3353 C CA . ILE B 1 206 ? -28.563 -16.334 31.482 1.00 30.67 206 ILE B CA 1
ATOM 3354 C C . ILE B 1 206 ? -29.527 -17.128 32.369 1.00 31.26 206 ILE B C 1
ATOM 3355 O O . ILE B 1 206 ? -29.719 -16.793 33.538 1.00 29.87 206 ILE B O 1
ATOM 3360 N N . LEU B 1 207 ? -30.123 -18.180 31.812 1.00 31.84 207 LEU B N 1
ATOM 3361 C CA . LEU B 1 207 ? -31.068 -19.008 32.556 1.00 33.84 207 LEU B CA 1
ATOM 3362 C C . LEU B 1 207 ? -30.368 -19.910 33.566 1.00 36.63 207 LEU B C 1
ATOM 3363 O O . LEU B 1 207 ? -31.005 -20.445 34.473 1.00 35.35 207 LEU B O 1
ATOM 3368 N N . LYS B 1 208 ? -29.059 -20.078 33.398 1.00 39.73 208 LYS B N 1
ATOM 3369 C CA . LYS B 1 208 ? -28.247 -20.917 34.281 1.00 43.60 208 LYS B CA 1
ATOM 3370 C C . LYS B 1 208 ? -28.527 -20.626 35.751 1.00 45.27 208 LYS B C 1
ATOM 3371 O O . LYS B 1 208 ? -28.822 -21.530 36.532 1.00 44.54 208 LYS B O 1
ATOM 3377 N N . ARG B 1 209 ? -28.424 -19.349 36.106 1.00 47.88 209 ARG B N 1
ATOM 3378 C CA . ARG B 1 209 ? -28.639 -18.862 37.466 1.00 49.81 209 ARG B CA 1
ATOM 3379 C C . ARG B 1 209 ? -29.850 -19.488 38.149 1.00 51.77 209 ARG B C 1
ATOM 3380 O O . ARG B 1 209 ? -29.779 -19.864 39.316 1.00 52.78 209 ARG B O 1
ATOM 3388 N N . LEU B 1 210 ? -30.963 -19.591 37.428 1.00 53.27 210 LEU B N 1
ATOM 3389 C CA . LEU B 1 210 ? -32.179 -20.169 37.992 1.00 55.73 210 LEU B CA 1
ATOM 3390 C C . LEU B 1 210 ? -32.017 -21.652 38.298 1.00 57.55 210 LEU B C 1
ATOM 3391 O O . LEU B 1 210 ? -32.980 -22.318 38.679 1.00 57.53 210 LEU B O 1
ATOM 3396 N N . LYS B 1 211 ? -30.798 -22.159 38.130 1.00 60.28 211 LYS B N 1
ATOM 3397 C CA . LYS B 1 211 ? -30.493 -23.567 38.377 1.00 62.04 211 LYS B CA 1
ATOM 3398 C C . LYS B 1 211 ? -31.112 -24.051 39.677 1.00 63.14 211 LYS B C 1
ATOM 3399 O O . LYS B 1 211 ? -31.988 -24.939 39.608 1.00 64.12 211 LYS B O 1
ATOM 3401 N N . ARG C 2 3 ? -27.347 10.119 34.194 1.00 56.91 3 ARG C N 1
ATOM 3402 C CA . ARG C 2 3 ? -27.437 11.281 33.262 1.00 57.24 3 ARG C CA 1
ATOM 3403 C C . ARG C 2 3 ? -26.237 11.397 32.327 1.00 56.09 3 ARG C C 1
ATOM 3404 O O . ARG C 2 3 ? -25.091 11.403 32.771 1.00 56.77 3 ARG C O 1
ATOM 3412 N N . LYS C 2 4 ? -26.518 11.500 31.031 1.00 54.85 4 LYS C N 1
ATOM 3413 C CA . LYS C 2 4 ? -25.480 11.643 30.015 1.00 52.36 4 LYS C CA 1
ATOM 3414 C C . LYS C 2 4 ? -24.471 10.496 29.968 1.00 50.30 4 LYS C C 1
ATOM 3415 O O . LYS C 2 4 ? -23.740 10.261 30.934 1.00 49.84 4 LYS C O 1
ATOM 3421 N N . LEU C 2 5 ? -24.436 9.791 28.839 1.00 46.63 5 LEU C N 1
ATOM 3422 C CA . LEU C 2 5 ? -23.497 8.691 28.650 1.00 43.77 5 LEU C CA 1
ATOM 3423 C C . LEU C 2 5 ? -22.116 9.309 28.460 1.00 43.56 5 LEU C C 1
ATOM 3424 O O . LEU C 2 5 ? -22.002 10.501 28.183 1.00 41.91 5 LEU C O 1
ATOM 3429 N N . LYS C 2 6 ? -21.071 8.503 28.603 1.00 43.83 6 LYS C N 1
ATOM 3430 C CA . LYS C 2 6 ? -19.711 9.002 28.437 1.00 45.37 6 LYS C CA 1
ATOM 3431 C C . LYS C 2 6 ? -19.194 8.755 27.030 1.00 4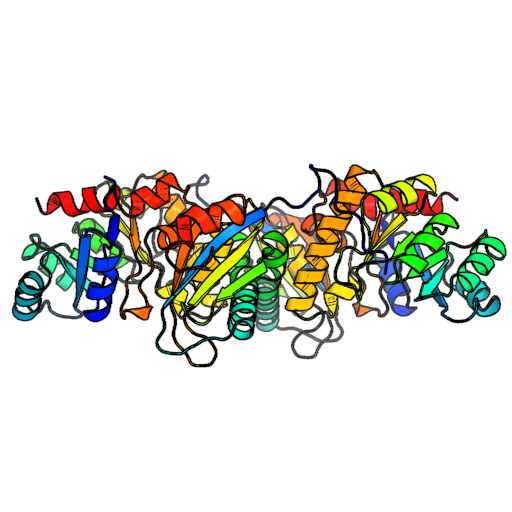5.37 6 LYS C C 1
ATOM 3432 O O . LYS C 2 6 ? -19.491 7.725 26.422 1.00 44.83 6 LYS C O 1
ATOM 3438 N N . THR C 2 7 ? -18.418 9.705 26.516 1.00 45.50 7 THR C N 1
ATOM 3439 C CA . THR C 2 7 ? -17.846 9.580 25.181 1.00 45.13 7 THR C CA 1
ATOM 3440 C C . THR C 2 7 ? -17.110 8.247 25.105 1.00 44.14 7 THR C C 1
ATOM 3441 O O . THR C 2 7 ? -16.233 7.963 25.916 1.00 44.15 7 THR C O 1
ATOM 3445 N N . LEU C 2 8 ? -17.485 7.426 24.134 1.00 44.36 8 LEU C N 1
ATOM 3446 C CA . LEU C 2 8 ? -16.870 6.119 23.959 1.00 44.80 8 LEU C CA 1
ATOM 3447 C C . LEU C 2 8 ? -15.386 6.245 23.632 1.00 44.23 8 LEU C C 1
ATOM 3448 O O . LEU C 2 8 ? -14.928 7.297 23.185 1.00 42.06 8 LEU C O 1
ATOM 3453 N N . PRO C 2 9 ? -14.607 5.178 23.880 1.00 44.62 9 PRO C N 1
ATOM 3454 C CA . PRO C 2 9 ? -13.172 5.209 23.586 1.00 45.02 9 PRO C CA 1
ATOM 3455 C C . PRO C 2 9 ? -12.968 5.409 22.086 1.00 45.76 9 PRO C C 1
ATOM 3456 O O . PRO C 2 9 ? -13.759 4.925 21.275 1.00 44.59 9 PRO C O 1
ATOM 3460 N N . PRO C 2 10 ? -11.897 6.116 21.701 1.00 46.95 10 PRO C N 1
ATOM 3461 C CA . PRO C 2 10 ? -11.594 6.381 20.292 1.00 47.15 10 PRO C CA 1
ATOM 3462 C C . PRO C 2 10 ? -11.756 5.186 19.351 1.00 47.00 10 PRO C C 1
ATOM 3463 O O . PRO C 2 10 ? -12.047 5.360 18.169 1.00 47.89 10 PRO C O 1
ATOM 3467 N N . THR C 2 11 ? -11.581 3.978 19.876 1.00 46.40 11 THR C N 1
ATOM 3468 C CA . THR C 2 11 ? -11.705 2.772 19.062 1.00 46.01 11 THR C CA 1
ATOM 3469 C C . THR C 2 11 ? -13.158 2.383 18.800 1.00 44.84 11 THR C C 1
ATOM 3470 O O . THR C 2 11 ? -13.469 1.748 17.790 1.00 44.68 11 THR C O 1
ATOM 3474 N N . LEU C 2 12 ? -14.044 2.773 19.710 1.00 42.24 12 LEU C N 1
ATOM 3475 C CA . LEU C 2 12 ? -15.458 2.446 19.594 1.00 40.45 12 LEU C CA 1
ATOM 3476 C C . LEU C 2 12 ? -16.339 3.605 19.149 1.00 39.20 12 LEU C C 1
ATOM 3477 O O . LEU C 2 12 ? -17.483 3.394 18.752 1.00 38.51 12 LEU C O 1
ATOM 3482 N N . ARG C 2 13 ? -15.820 4.825 19.213 1.00 38.00 13 ARG C N 1
ATOM 3483 C CA . ARG C 2 13 ? -16.618 5.979 18.816 1.00 38.00 13 ARG C CA 1
ATOM 3484 C C . ARG C 2 13 ? -16.839 5.996 17.309 1.00 35.36 13 ARG C C 1
ATOM 3485 O O . ARG C 2 13 ? -16.039 5.445 16.553 1.00 34.57 13 ARG C O 1
ATOM 3493 N N . ASP C 2 14 ? -17.929 6.622 16.874 1.00 34.41 14 ASP C N 1
ATOM 3494 C CA . ASP C 2 14 ? -18.226 6.710 15.446 1.00 32.87 14 ASP C CA 1
ATOM 3495 C C . ASP C 2 14 ? -17.115 7.474 14.723 1.00 30.22 14 ASP C C 1
ATOM 3496 O O . ASP C 2 14 ? -16.573 8.438 15.258 1.00 28.76 14 ASP C O 1
ATOM 3501 N N . LYS C 2 15 ? -16.773 7.025 13.518 1.00 28.47 15 LYS C N 1
ATOM 3502 C CA . LYS C 2 15 ? -15.760 7.689 12.701 1.00 27.92 15 LYS C CA 1
ATOM 3503 C C . LYS C 2 15 ? -16.555 8.516 11.698 1.00 25.71 15 LYS C C 1
ATOM 3504 O O . LYS C 2 15 ? -17.244 7.967 10.840 1.00 22.52 15 LYS C O 1
ATOM 3510 N N . ASN C 2 16 ? -16.446 9.835 11.814 1.00 23.49 16 ASN C N 1
ATOM 3511 C CA . ASN C 2 16 ? -17.201 10.750 10.974 1.00 24.25 16 ASN C CA 1
ATOM 3512 C C . ASN C 2 16 ? -16.435 11.623 9.990 1.00 24.28 16 ASN C C 1
ATOM 3513 O O . ASN C 2 16 ? -15.226 11.819 10.100 1.00 21.96 16 ASN C O 1
ATOM 3518 N N . ARG C 2 17 ? -17.186 12.146 9.027 1.00 21.91 17 ARG C N 1
ATOM 3519 C CA . ARG C 2 17 ? -16.685 13.067 8.019 1.00 24.02 17 ARG C CA 1
ATOM 3520 C C . ARG C 2 17 ? -17.714 14.190 8.001 1.00 24.15 17 ARG C C 1
ATOM 3521 O O . ARG C 2 17 ? -18.920 13.934 8.103 1.00 18.81 17 ARG C O 1
ATOM 3529 N N . TYR C 2 18 ? -17.249 15.431 7.900 1.00 22.23 18 TYR C N 1
ATOM 3530 C CA . TYR C 2 18 ? -18.167 16.556 7.833 1.00 21.38 18 TYR C CA 1
ATOM 3531 C C . TYR C 2 18 ? -18.154 17.106 6.417 1.00 21.15 18 TYR C C 1
ATOM 3532 O O . TYR C 2 18 ? -17.095 17.285 5.808 1.00 21.47 18 TYR C O 1
ATOM 3541 N N . ILE C 2 19 ? -19.349 17.358 5.896 1.00 18.53 19 ILE C N 1
ATOM 3542 C CA . ILE C 2 19 ? -19.517 17.857 4.546 1.00 16.99 19 ILE C CA 1
ATOM 3543 C C . ILE C 2 19 ? -20.052 19.282 4.549 1.00 17.33 19 ILE C C 1
ATOM 3544 O O . ILE C 2 19 ? -21.080 19.566 5.168 1.00 14.33 19 ILE C O 1
ATOM 3549 N N . ALA C 2 20 ? -19.338 20.174 3.868 1.00 16.93 20 ALA C N 1
ATOM 3550 C CA . ALA C 2 20 ? -19.763 21.562 3.744 1.00 16.34 20 ALA C CA 1
ATOM 3551 C C . ALA C 2 20 ? -20.563 21.593 2.455 1.00 15.97 20 ALA C C 1
ATOM 3552 O O . ALA C 2 20 ? -20.153 21.012 1.455 1.00 13.79 20 ALA C O 1
ATOM 3554 N N . PHE C 2 21 ? -21.708 22.264 2.471 1.00 17.05 21 PHE C N 1
ATOM 3555 C CA . PHE C 2 21 ? -22.529 22.332 1.273 1.00 17.18 21 PHE C CA 1
ATOM 3556 C C . PHE C 2 21 ? -23.174 23.688 1.112 1.00 16.41 21 PHE C C 1
ATOM 3557 O O . PHE C 2 21 ? -23.221 24.480 2.047 1.00 17.26 21 PHE C O 1
ATOM 3565 N N . GLU C 2 22 ? -23.665 23.944 -0.092 1.00 18.24 22 GLU C N 1
ATOM 3566 C CA . GLU C 2 22 ? -24.339 25.187 -0.409 1.00 19.05 22 GLU C CA 1
ATOM 3567 C C . GLU C 2 22 ? -25.618 24.842 -1.160 1.00 19.29 22 GLU C C 1
ATOM 3568 O O . GLU C 2 22 ? -25.626 23.947 -1.996 1.00 21.62 22 GLU C O 1
ATOM 3574 N N . ILE C 2 23 ? -26.700 25.546 -0.857 1.00 20.03 23 ILE C N 1
ATOM 3575 C CA . ILE C 2 23 ? -27.956 25.306 -1.546 1.00 18.59 23 ILE C CA 1
ATOM 3576 C C . ILE C 2 23 ? -28.168 26.405 -2.580 1.00 21.09 23 ILE C C 1
ATOM 3577 O O . ILE C 2 23 ? -28.124 27.596 -2.263 1.00 21.31 23 ILE C O 1
ATOM 3582 N N . ILE C 2 24 ? -28.360 25.993 -3.827 1.00 19.08 24 ILE C N 1
ATOM 3583 C CA . ILE C 2 24 ? -28.583 26.928 -4.914 1.00 21.92 24 ILE C CA 1
ATOM 3584 C C . ILE C 2 24 ? -30.077 26.929 -5.235 1.00 22.78 24 ILE C C 1
ATOM 3585 O O . ILE C 2 24 ? -30.636 25.884 -5.575 1.00 19.12 24 ILE C O 1
ATOM 3590 N N . SER C 2 25 ? -30.717 28.092 -5.123 1.00 21.15 25 SER C N 1
ATOM 3591 C CA . SER C 2 25 ? -32.140 28.214 -5.436 1.00 22.28 25 SER C CA 1
ATOM 3592 C C . SER C 2 25 ? -32.658 29.642 -5.333 1.00 23.02 25 SER C C 1
ATOM 3593 O O . SER C 2 25 ? -32.024 30.514 -4.740 1.00 22.66 25 SER C O 1
ATOM 3596 N N . ASP C 2 26 ? -33.827 29.872 -5.912 1.00 25.07 26 ASP C N 1
ATOM 3597 C CA . ASP C 2 26 ? -34.432 31.194 -5.875 1.00 26.20 26 ASP C CA 1
ATOM 3598 C C . ASP C 2 26 ? -35.212 31.404 -4.588 1.00 26.07 26 ASP C C 1
ATOM 3599 O O . ASP C 2 26 ? -35.542 32.532 -4.233 1.00 27.38 26 ASP C O 1
ATOM 3604 N N . GLY C 2 27 ? -35.500 30.316 -3.883 1.00 24.25 27 GLY C N 1
ATOM 3605 C CA . GLY C 2 27 ? -36.231 30.430 -2.636 1.00 23.59 27 GLY C CA 1
ATOM 3606 C C . GLY C 2 27 ? -35.324 30.375 -1.421 1.00 23.28 27 GLY C C 1
ATOM 3607 O O . GLY C 2 27 ? -34.128 30.109 -1.547 1.00 23.35 27 GLY C O 1
ATOM 3608 N N . ASP C 2 28 ? -35.885 30.652 -0.247 1.00 23.49 28 ASP C N 1
ATOM 3609 C CA . ASP C 2 28 ? -35.134 30.608 1.006 1.00 24.65 28 ASP C CA 1
ATOM 3610 C C . ASP C 2 28 ? -35.479 29.334 1.765 1.00 24.29 28 ASP C C 1
ATOM 3611 O O . ASP C 2 28 ? -36.534 28.744 1.549 1.00 24.32 28 ASP C O 1
ATOM 3616 N N . PHE C 2 29 ? -34.591 28.930 2.669 1.00 23.95 29 PHE C N 1
ATOM 3617 C CA . PHE C 2 29 ? -34.815 27.743 3.478 1.00 22.75 29 PHE C CA 1
ATOM 3618 C C . PHE C 2 29 ? -34.416 27.988 4.917 1.00 23.60 29 PHE C C 1
ATOM 3619 O O . PHE C 2 29 ? -33.435 28.676 5.196 1.00 23.54 29 PHE C O 1
ATOM 3627 N N . THR C 2 30 ? -35.192 27.422 5.830 1.00 22.72 30 THR C N 1
ATOM 3628 C CA . THR C 2 30 ? -34.917 27.540 7.250 1.00 22.79 30 THR C CA 1
ATOM 3629 C C . THR C 2 30 ? -34.083 26.326 7.627 1.00 22.91 30 THR C C 1
ATOM 3630 O O . THR C 2 30 ? -33.968 25.376 6.846 1.00 23.51 30 THR C O 1
ATOM 3634 N N . LYS C 2 31 ? -33.510 26.346 8.824 1.00 23.37 31 LYS C N 1
ATOM 3635 C CA . LYS C 2 31 ? -32.706 25.219 9.282 1.00 25.00 31 LYS C CA 1
ATOM 3636 C C . LYS C 2 31 ? -33.569 23.952 9.365 1.00 24.75 31 LYS C C 1
ATOM 3637 O O . LYS C 2 31 ? -33.111 22.854 9.030 1.00 20.66 31 LYS C O 1
ATOM 3643 N N . ASP C 2 32 ? -34.808 24.115 9.830 1.00 22.17 32 ASP C N 1
ATOM 3644 C CA . ASP C 2 32 ? -35.751 22.999 9.965 1.00 23.01 32 ASP C CA 1
ATOM 3645 C C . ASP C 2 32 ? -36.056 22.344 8.618 1.00 18.83 32 ASP C C 1
ATOM 3646 O O . ASP C 2 32 ? -36.158 21.122 8.525 1.00 20.01 32 ASP C O 1
ATOM 3651 N N . GLU C 2 33 ? -36.228 23.158 7.581 1.00 17.35 33 GLU C N 1
ATOM 3652 C CA . GLU C 2 33 ? -36.517 22.637 6.249 1.00 14.60 33 GLU C CA 1
ATOM 3653 C C . GLU C 2 33 ? -35.340 21.824 5.715 1.00 16.90 33 GLU C C 1
ATOM 3654 O O . GLU C 2 33 ? -35.533 20.807 5.048 1.00 12.49 33 GLU C O 1
ATOM 3660 N N . VAL C 2 34 ? -34.125 22.281 6.008 1.00 14.19 34 VAL C N 1
ATOM 3661 C CA . VAL C 2 34 ? -32.926 21.587 5.552 1.00 15.37 34 VAL C CA 1
ATOM 3662 C C . VAL C 2 34 ? -32.729 20.261 6.271 1.00 13.83 34 VAL C C 1
ATOM 3663 O O . VAL C 2 34 ? -32.369 19.261 5.655 1.00 15.56 34 VAL C O 1
ATOM 3667 N N . LYS C 2 35 ? -32.961 20.238 7.575 1.00 16.42 35 LYS C N 1
ATOM 3668 C CA . LYS C 2 35 ? -32.814 18.986 8.302 1.00 19.32 35 LYS C CA 1
ATOM 3669 C C . LYS C 2 35 ? -33.815 17.979 7.734 1.00 17.22 35 LYS C C 1
ATOM 3670 O O . LYS C 2 35 ? -33.494 16.807 7.540 1.00 17.13 35 LYS C O 1
ATOM 3676 N N . GLU C 2 36 ? -35.024 18.448 7.445 1.00 16.86 36 GLU C N 1
ATOM 3677 C CA . GLU C 2 36 ? -36.068 17.580 6.921 1.00 16.41 36 GLU C CA 1
ATOM 3678 C C . GLU C 2 36 ? -35.777 17.014 5.526 1.00 15.39 36 GLU C C 1
ATOM 3679 O O . GLU C 2 36 ? -35.900 15.808 5.305 1.00 16.52 36 GLU C O 1
ATOM 3685 N N . LEU C 2 37 ? -35.378 17.866 4.590 1.00 13.53 37 LEU C N 1
ATOM 3686 C CA . LEU C 2 37 ? -35.103 17.393 3.242 1.00 14.95 37 LEU C CA 1
ATOM 3687 C C . LEU C 2 37 ? -33.931 16.417 3.200 1.00 14.47 37 LEU C C 1
ATOM 3688 O O . LEU C 2 37 ? -33.894 15.530 2.352 1.00 15.51 37 LEU C O 1
ATOM 3693 N N . ILE C 2 38 ? -32.976 16.577 4.112 1.00 14.77 38 ILE C N 1
ATOM 3694 C CA . ILE C 2 38 ? -31.826 15.673 4.164 1.00 13.65 38 ILE C CA 1
ATOM 3695 C C . ILE C 2 38 ? -32.304 14.303 4.638 1.00 14.60 38 ILE C C 1
ATOM 3696 O O . ILE C 2 38 ? -31.985 13.283 4.024 1.00 14.19 38 ILE C O 1
ATOM 3701 N N . TRP C 2 39 ? -33.072 14.283 5.724 1.00 15.43 39 TRP C N 1
ATOM 3702 C CA . TRP C 2 39 ? -33.600 13.028 6.249 1.00 19.15 39 TRP C CA 1
ATOM 3703 C C . TRP C 2 39 ? -34.575 12.362 5.291 1.00 17.74 39 TRP C C 1
ATOM 3704 O O . TRP C 2 39 ? -34.600 11.134 5.173 1.00 18.30 39 TRP C O 1
ATOM 3715 N N . LYS C 2 40 ? -35.373 13.167 4.601 1.00 15.94 40 LYS C N 1
ATOM 3716 C CA . LYS C 2 40 ? -36.335 12.627 3.652 1.00 16.63 40 LYS C CA 1
ATOM 3717 C C . LYS C 2 40 ? -35.601 11.939 2.508 1.00 16.33 40 LYS C C 1
ATOM 3718 O O . LYS C 2 40 ? -35.953 10.831 2.111 1.00 13.74 40 LYS C O 1
ATOM 3724 N N . SER C 2 41 ? -34.580 12.604 1.970 1.00 15.30 41 SER C N 1
ATOM 3725 C CA . SER C 2 41 ? -33.848 12.028 0.847 1.00 15.77 41 SER C CA 1
ATOM 3726 C C . SER C 2 41 ? -33.078 10.791 1.275 1.00 13.06 41 SER C C 1
ATOM 3727 O O . SER C 2 41 ? -33.104 9.773 0.590 1.00 13.09 41 SER C O 1
ATOM 3730 N N . SER C 2 42 ? -32.411 10.872 2.418 1.00 11.76 42 SER C N 1
ATOM 3731 C CA . SER C 2 42 ? -31.639 9.736 2.905 1.00 13.73 42 SER C CA 1
ATOM 3732 C C . SER C 2 42 ? -32.538 8.521 3.073 1.00 13.29 42 SER C C 1
ATOM 3733 O O . SER C 2 42 ? -32.195 7.418 2.651 1.00 14.63 42 SER C O 1
ATOM 3736 N N . LEU C 2 43 ? -33.699 8.729 3.679 1.00 13.88 43 LEU C N 1
ATOM 3737 C CA . LEU C 2 43 ? -34.635 7.631 3.905 1.00 15.71 43 LEU C CA 1
ATOM 3738 C C . LEU C 2 43 ? -35.134 7.000 2.608 1.00 14.59 43 LEU C C 1
ATOM 3739 O O . LEU C 2 43 ? -35.280 5.785 2.520 1.00 16.65 43 LEU C O 1
ATOM 3744 N N . GLU C 2 44 ? -35.391 7.829 1.605 1.00 15.25 44 GLU C N 1
ATOM 3745 C CA . GLU C 2 44 ? -35.886 7.345 0.323 1.00 14.70 44 GLU C CA 1
ATOM 3746 C C . GLU C 2 44 ? -34.800 6.648 -0.492 1.00 13.45 44 GLU C C 1
ATOM 3747 O O . GLU C 2 44 ? -34.995 5.546 -1.013 1.00 11.66 44 GLU C O 1
ATOM 3753 N N . VAL C 2 45 ? -33.659 7.313 -0.609 1.00 13.04 45 VAL C N 1
ATOM 3754 C CA . VAL C 2 45 ? -32.532 6.805 -1.386 1.00 11.85 45 VAL C CA 1
ATOM 3755 C C . VAL C 2 45 ? -31.764 5.667 -0.714 1.00 12.67 45 VAL C C 1
ATOM 3756 O O . VAL C 2 45 ? -31.426 4.681 -1.360 1.00 13.42 45 VAL C O 1
ATOM 3760 N N . LEU C 2 46 ? -31.490 5.816 0.579 1.00 11.91 46 LEU C N 1
ATOM 3761 C CA . LEU C 2 46 ? -30.723 4.832 1.329 1.00 12.39 46 LEU C CA 1
ATOM 3762 C C . LEU C 2 46 ? -31.565 3.891 2.202 1.00 13.58 46 LEU C C 1
ATOM 3763 O O . LEU C 2 46 ? -31.053 2.896 2.725 1.00 12.64 46 LEU C O 1
ATOM 3768 N N . GLY C 2 47 ? -32.847 4.200 2.353 1.00 12.47 47 GLY C N 1
ATOM 3769 C CA . GLY C 2 47 ? -33.704 3.361 3.176 1.00 13.57 47 GLY C CA 1
ATOM 3770 C C . GLY C 2 47 ? -33.466 3.572 4.659 1.00 13.41 47 GLY C C 1
ATOM 3771 O O . GLY C 2 47 ? -32.624 4.376 5.062 1.00 12.34 47 GLY C O 1
ATOM 3772 N N . GLU C 2 48 ? -34.214 2.851 5.484 1.00 15.18 48 GLU C N 1
ATOM 3773 C CA . GLU C 2 48 ? -34.065 2.974 6.927 1.00 13.78 48 GLU C CA 1
ATOM 3774 C C . GLU C 2 48 ? -32.738 2.347 7.334 1.00 14.23 48 GLU C C 1
ATOM 3775 O O . GLU C 2 48 ? -32.002 2.897 8.155 1.00 11.73 48 GLU C O 1
ATOM 3781 N N . THR C 2 49 ? -32.417 1.212 6.724 1.00 13.08 49 THR C N 1
ATOM 3782 C CA . THR C 2 49 ? -31.178 0.514 7.031 1.00 12.98 49 THR C CA 1
ATOM 3783 C C . THR C 2 49 ? -29.951 1.330 6.615 1.00 13.49 49 THR C C 1
ATOM 3784 O O . THR C 2 49 ? -28.994 1.459 7.379 1.00 12.86 49 THR C O 1
ATOM 3788 N N . GLY C 2 50 ? -29.982 1.855 5.394 1.00 12.64 50 GLY C N 1
ATOM 3789 C CA . GLY C 2 50 ? -28.871 2.646 4.888 1.00 14.27 50 GLY C CA 1
ATOM 3790 C C . GLY C 2 50 ? -28.694 3.921 5.688 1.00 14.86 50 GLY C C 1
ATOM 3791 O O . GLY C 2 50 ? -27.571 4.338 5.985 1.00 15.50 50 GLY C O 1
ATOM 3792 N N . THR C 2 51 ? -29.803 4.558 6.041 1.00 13.12 51 THR C N 1
ATOM 3793 C CA . THR C 2 51 ? -29.710 5.777 6.829 1.00 14.49 51 THR C CA 1
ATOM 3794 C C . THR C 2 51 ? -29.087 5.480 8.204 1.00 15.79 51 THR C C 1
ATOM 3795 O O . THR C 2 51 ? -28.377 6.320 8.778 1.00 15.15 51 THR C O 1
ATOM 3799 N N . ALA C 2 52 ? -29.350 4.284 8.728 1.00 14.58 52 ALA C N 1
ATOM 3800 C CA . ALA C 2 52 ? -28.793 3.876 10.021 1.00 15.45 52 ALA C CA 1
ATOM 3801 C C . ALA C 2 52 ? -27.282 3.688 9.903 1.00 15.30 52 ALA C C 1
ATOM 3802 O O . ALA C 2 52 ? -26.541 3.942 10.850 1.00 16.23 52 ALA C O 1
ATOM 3804 N N . ILE C 2 53 ? -26.838 3.237 8.735 1.00 15.29 53 ILE C N 1
ATOM 3805 C CA . ILE C 2 53 ? -25.417 3.005 8.485 1.00 18.35 53 ILE C CA 1
ATOM 3806 C C . ILE C 2 53 ? -24.674 4.302 8.184 1.00 19.39 53 ILE C C 1
ATOM 3807 O O . ILE C 2 53 ? -23.563 4.518 8.677 1.00 19.21 53 ILE C O 1
ATOM 3812 N N . VAL C 2 54 ? -25.296 5.162 7.380 1.00 19.32 54 VAL C N 1
ATOM 3813 C CA . VAL C 2 54 ? -24.700 6.438 6.986 1.00 20.05 54 VAL C CA 1
ATOM 3814 C C . VAL C 2 54 ? -24.714 7.461 8.109 1.00 20.61 54 VAL C C 1
ATOM 3815 O O . VAL C 2 54 ? -23.793 8.271 8.234 1.00 21.86 54 VAL C O 1
ATOM 3819 N N . LYS C 2 55 ? -25.765 7.422 8.921 1.00 20.04 55 LYS C N 1
ATOM 3820 C CA . LYS C 2 55 ? -25.908 8.318 10.060 1.00 20.38 55 LYS C CA 1
ATOM 3821 C C . LYS C 2 55 ? -25.830 9.798 9.688 1.00 21.25 55 LYS C C 1
ATOM 3822 O O . LYS C 2 55 ? -25.033 10.556 10.254 1.00 20.09 55 LYS C O 1
ATOM 3828 N N . PRO C 2 56 ? -26.665 10.232 8.734 1.00 20.86 56 PRO C N 1
ATOM 3829 C CA . PRO C 2 56 ? -26.657 11.636 8.320 1.00 19.65 56 PRO C CA 1
ATOM 3830 C C . PRO C 2 56 ? -27.090 12.536 9.473 1.00 21.24 56 PRO C C 1
ATOM 3831 O O . PRO C 2 56 ? -27.971 12.176 10.252 1.00 18.38 56 PRO C O 1
ATOM 3835 N N . TRP C 2 57 ? -26.470 13.704 9.593 1.00 19.89 57 TRP C N 1
ATOM 3836 C CA . TRP C 2 57 ? -26.839 14.607 10.667 1.00 21.12 57 TRP C CA 1
ATOM 3837 C C . TRP C 2 57 ? -26.458 16.051 10.367 1.00 20.26 57 TRP C C 1
ATOM 3838 O O . TRP C 2 57 ? -25.278 16.375 10.231 1.00 17.68 57 TRP C O 1
ATOM 3849 N N . LEU C 2 58 ? -27.467 16.908 10.258 1.00 16.12 58 LEU C N 1
ATOM 3850 C CA . LEU C 2 58 ? -27.236 18.317 9.993 1.00 17.50 58 LEU C CA 1
ATOM 3851 C C . LEU C 2 58 ? -26.631 18.972 11.234 1.00 19.07 58 LEU C C 1
ATOM 3852 O O . LEU C 2 58 ? -27.253 19.014 12.301 1.00 18.55 58 LEU C O 1
ATOM 3857 N N . ILE C 2 59 ? -25.411 19.474 11.100 1.00 17.62 59 ILE C N 1
ATOM 3858 C CA . ILE C 2 59 ? -24.741 20.127 12.223 1.00 18.53 59 ILE C CA 1
ATOM 3859 C C . ILE C 2 59 ? -25.185 21.588 12.322 1.00 19.23 59 ILE C C 1
ATOM 3860 O O . ILE C 2 59 ? -25.494 22.082 13.405 1.00 20.01 59 ILE C O 1
ATOM 3865 N N . LYS C 2 60 ? -25.234 22.272 11.183 1.00 20.95 60 LYS C N 1
ATOM 3866 C CA . LYS C 2 60 ? -25.633 23.676 11.157 1.00 21.82 60 LYS C CA 1
ATOM 3867 C C . LYS C 2 60 ? -25.934 24.145 9.743 1.00 20.25 60 LYS C C 1
ATOM 3868 O O . LYS C 2 60 ? -25.339 23.666 8.784 1.00 18.95 60 LYS C O 1
ATOM 3874 N N . PHE C 2 61 ? -26.874 25.078 9.621 1.00 20.34 61 PHE C N 1
ATOM 3875 C CA . PHE C 2 61 ? -27.238 25.636 8.324 1.00 20.43 61 PHE C CA 1
ATOM 3876 C C . PHE C 2 61 ? -27.408 27.141 8.474 1.00 22.00 61 PHE C C 1
ATOM 3877 O O . PHE C 2 61 ? -27.991 27.618 9.455 1.00 22.88 61 PHE C O 1
ATOM 3885 N N . ASP C 2 62 ? -26.912 27.886 7.495 1.00 21.12 62 ASP C N 1
ATOM 3886 C CA . ASP C 2 62 ? -27.008 29.336 7.542 1.00 21.98 62 ASP C CA 1
ATOM 3887 C C . ASP C 2 62 ? -27.923 29.879 6.459 1.00 20.51 62 ASP C C 1
ATOM 3888 O O . ASP C 2 62 ? -27.525 30.005 5.300 1.00 20.07 62 ASP C O 1
ATOM 3893 N N . PRO C 2 63 ? -29.165 30.224 6.829 1.00 22.58 63 PRO C N 1
ATOM 3894 C CA . PRO C 2 63 ? -30.158 30.758 5.892 1.00 22.54 63 PRO C CA 1
ATOM 3895 C C . PRO C 2 63 ? -29.636 31.922 5.059 1.00 23.95 63 PRO C C 1
ATOM 3896 O O . PRO C 2 63 ? -29.939 32.024 3.874 1.00 23.78 63 PRO C O 1
ATOM 3900 N N . ASN C 2 64 ? -28.842 32.787 5.686 1.00 25.28 64 ASN C N 1
ATOM 3901 C CA . ASN C 2 64 ? -28.282 33.959 5.014 1.00 28.80 64 ASN C CA 1
ATOM 3902 C C . ASN C 2 64 ? -27.460 33.634 3.771 1.00 27.76 64 ASN C C 1
ATOM 3903 O O . ASN C 2 64 ? -27.674 34.218 2.712 1.00 28.34 64 ASN C O 1
ATOM 3908 N N . THR C 2 65 ? -26.519 32.705 3.898 1.00 26.50 65 THR C N 1
ATOM 3909 C CA . THR C 2 65 ? -25.677 32.330 2.768 1.00 25.37 65 THR C CA 1
ATOM 3910 C C . THR C 2 65 ? -26.090 30.993 2.151 1.00 25.50 65 THR C C 1
ATOM 3911 O O . THR C 2 65 ? -25.485 30.536 1.178 1.00 25.65 65 THR C O 1
ATOM 3915 N N . LYS C 2 66 ? -27.123 30.374 2.714 1.00 23.95 66 LYS C N 1
ATOM 3916 C CA . LYS C 2 66 ? -27.605 29.084 2.222 1.00 22.89 66 LYS C CA 1
ATOM 3917 C C . LYS C 2 66 ? -26.477 28.050 2.200 1.00 21.33 66 LYS C C 1
ATOM 3918 O O . LYS C 2 66 ? -26.333 27.287 1.244 1.00 20.77 66 LYS C O 1
ATOM 3924 N N . THR C 2 67 ? -25.665 28.047 3.253 1.00 20.28 67 THR C N 1
ATOM 3925 C CA . THR C 2 67 ? -24.571 27.088 3.372 1.00 19.38 67 THR C CA 1
ATOM 3926 C C . THR C 2 67 ? -24.745 26.366 4.703 1.00 17.91 67 THR C C 1
ATOM 3927 O O . THR C 2 67 ? -25.437 26.858 5.595 1.00 18.21 67 THR C O 1
ATOM 3931 N N . GLY C 2 68 ? -24.127 25.197 4.837 1.00 17.93 68 GLY C N 1
ATOM 3932 C CA . GLY C 2 68 ? -24.266 24.440 6.067 1.00 15.96 68 GLY C CA 1
ATOM 3933 C C . GLY C 2 68 ? -23.284 23.292 6.187 1.00 17.62 68 GLY C C 1
ATOM 3934 O O . GLY C 2 68 ? -22.444 23.089 5.315 1.00 16.66 68 GLY C O 1
ATOM 3935 N N . ILE C 2 69 ? -23.389 22.548 7.284 1.00 16.69 69 ILE C N 1
ATOM 3936 C CA . ILE C 2 69 ? -22.515 21.413 7.535 1.00 16.77 69 ILE C CA 1
ATOM 3937 C C . ILE C 2 69 ? -23.385 20.205 7.860 1.00 16.18 69 ILE C C 1
ATOM 3938 O O . ILE C 2 69 ? -24.304 20.305 8.667 1.00 15.87 69 ILE C O 1
ATOM 3943 N N . VAL C 2 70 ? -23.110 19.076 7.215 1.00 16.92 70 VAL C N 1
ATOM 3944 C CA . VAL C 2 70 ? -23.854 17.848 7.487 1.00 15.96 70 VAL C CA 1
ATOM 3945 C C . VAL C 2 70 ? -22.831 16.742 7.709 1.00 16.52 70 VAL C C 1
ATOM 3946 O O . VAL C 2 70 ? -21.885 16.594 6.930 1.00 17.14 70 VAL C O 1
ATOM 3950 N N . ARG C 2 71 ? -23.007 15.995 8.794 1.00 16.80 71 ARG C N 1
ATOM 3951 C CA . ARG C 2 71 ? -22.098 14.918 9.160 1.00 16.80 71 ARG C CA 1
ATOM 3952 C C . ARG C 2 71 ? -22.555 13.585 8.581 1.00 17.68 71 ARG C C 1
ATOM 3953 O O . ARG C 2 71 ? -23.744 13.371 8.349 1.00 15.62 71 ARG C O 1
ATOM 3961 N N . SER C 2 72 ? -21.594 12.692 8.364 1.00 17.23 72 SER C N 1
ATOM 3962 C CA . SER C 2 72 ? -21.852 11.372 7.802 1.00 17.95 72 SER C CA 1
ATOM 3963 C C . SER C 2 72 ? -20.793 10.383 8.263 1.00 18.81 72 SER C C 1
ATOM 3964 O O . SER C 2 72 ? -19.682 10.782 8.619 1.00 16.32 72 SER C O 1
ATOM 3967 N N . ASP C 2 73 ? -21.130 9.096 8.268 1.00 17.99 73 ASP C N 1
ATOM 3968 C CA . ASP C 2 73 ? -20.146 8.099 8.660 1.00 19.30 73 ASP C CA 1
ATOM 3969 C C . ASP C 2 73 ? -19.016 8.259 7.653 1.00 20.80 73 ASP C C 1
ATOM 3970 O O . ASP C 2 73 ? -19.262 8.451 6.458 1.00 17.87 73 ASP C O 1
ATOM 3975 N N . ARG C 2 74 ? -17.784 8.191 8.143 1.00 21.36 74 ARG C N 1
ATOM 3976 C CA . ARG C 2 74 ? -16.602 8.354 7.301 1.00 23.46 74 ARG C CA 1
ATOM 3977 C C . ARG C 2 74 ? -16.578 7.453 6.068 1.00 21.19 74 ARG C C 1
ATOM 3978 O O . ARG C 2 74 ? -16.240 7.903 4.978 1.00 23.28 74 ARG C O 1
ATOM 3986 N N . GLU C 2 75 ? -16.943 6.185 6.228 1.00 21.18 75 GLU C N 1
ATOM 3987 C CA . GLU C 2 75 ? -16.910 5.258 5.099 1.00 19.69 75 GLU C CA 1
ATOM 3988 C C . GLU C 2 75 ? -18.040 5.390 4.082 1.00 19.67 75 GLU C C 1
ATOM 3989 O O . GLU C 2 75 ? -17.963 4.806 3.003 1.00 17.98 75 GLU C O 1
ATOM 3995 N N . TYR C 2 76 ? -19.072 6.165 4.391 1.00 18.29 76 TYR C N 1
ATOM 3996 C CA . TYR C 2 76 ? -20.183 6.289 3.449 1.00 19.99 76 TYR C CA 1
ATOM 3997 C C . TYR C 2 76 ? -20.530 7.696 2.973 1.00 19.35 76 TYR C C 1
ATOM 3998 O O . TYR C 2 76 ? -21.674 7.958 2.603 1.00 17.04 76 TYR C O 1
ATOM 4007 N N . VAL C 2 77 ? -19.549 8.595 2.968 1.00 17.73 77 VAL C N 1
ATOM 4008 C CA . VAL C 2 77 ? -19.785 9.964 2.517 1.00 18.26 77 VAL C CA 1
ATOM 4009 C C . VAL C 2 77 ? -20.415 10.007 1.121 1.00 18.08 77 VAL C C 1
ATOM 4010 O O . VAL C 2 77 ? -21.357 10.767 0.882 1.00 17.33 77 VAL C O 1
ATOM 4014 N N . GLU C 2 78 ? -19.899 9.190 0.207 1.00 16.60 78 GLU C N 1
ATOM 4015 C CA . GLU C 2 78 ? -20.405 9.171 -1.165 1.00 16.91 78 GLU C CA 1
ATOM 4016 C C . GLU C 2 78 ? -21.878 8.794 -1.270 1.00 17.87 78 GLU C C 1
ATOM 4017 O O . GLU C 2 78 ? -22.563 9.201 -2.213 1.00 14.87 78 GLU C O 1
ATOM 4023 N N . TYR C 2 79 ? -22.374 8.024 -0.311 1.00 15.30 79 TYR C N 1
ATOM 4024 C CA . TYR C 2 79 ? -23.777 7.641 -0.360 1.00 15.92 79 TYR C CA 1
ATOM 4025 C C . TYR C 2 79 ? -24.663 8.799 0.077 1.00 13.80 79 TYR C C 1
ATOM 4026 O O . TYR C 2 79 ? -25.757 8.977 -0.445 1.00 13.61 79 TYR C O 1
ATOM 4035 N N . LEU C 2 80 ? -24.196 9.588 1.035 1.00 13.97 80 LEU C N 1
ATOM 4036 C CA . LEU C 2 80 ? -24.982 10.735 1.451 1.00 15.05 80 LEU C CA 1
ATOM 4037 C C . LEU C 2 80 ? -24.904 11.760 0.316 1.00 15.62 80 LEU C C 1
ATOM 4038 O O . LEU C 2 80 ? -25.902 12.382 -0.047 1.00 15.48 80 LEU C O 1
ATOM 4043 N N . ARG C 2 81 ? -23.714 11.921 -0.256 1.00 15.83 81 ARG C N 1
ATOM 4044 C CA . ARG C 2 81 ? -23.533 12.862 -1.356 1.00 16.97 81 ARG C CA 1
ATOM 4045 C C . ARG C 2 81 ? -24.558 12.548 -2.444 1.00 15.27 81 ARG C C 1
ATOM 4046 O O . ARG C 2 81 ? -25.201 13.448 -3.001 1.00 12.90 81 ARG C O 1
ATOM 4054 N N . PHE C 2 82 ? -24.718 11.259 -2.728 1.00 12.39 82 PHE C N 1
ATOM 4055 C CA . PHE C 2 82 ? -25.658 10.801 -3.742 1.00 14.97 82 PHE C CA 1
ATOM 4056 C C . PHE C 2 82 ? -27.090 11.176 -3.350 1.00 13.80 82 PHE C C 1
ATOM 4057 O O . PHE C 2 82 ? -27.845 11.722 -4.156 1.00 14.11 82 PHE C O 1
ATOM 4065 N N . ALA C 2 83 ? -27.459 10.870 -2.112 1.00 12.66 83 ALA C N 1
ATOM 4066 C CA . ALA C 2 83 ? -28.802 11.178 -1.628 1.00 14.50 83 ALA C CA 1
ATOM 4067 C C . ALA C 2 83 ? -29.059 12.680 -1.754 1.00 14.53 83 ALA C C 1
ATOM 4068 O O . ALA C 2 83 ? -30.120 13.097 -2.193 1.00 12.18 83 ALA C O 1
ATOM 4070 N N . LEU C 2 84 ? -28.071 13.488 -1.380 1.00 14.29 84 LEU C N 1
ATOM 4071 C CA . LEU C 2 84 ? -28.204 14.939 -1.472 1.00 14.62 84 LEU C CA 1
ATOM 4072 C C . LEU C 2 84 ? -28.385 15.395 -2.915 1.00 14.92 84 LEU C C 1
ATOM 4073 O O . LEU C 2 84 ? -29.177 16.301 -3.198 1.00 14.63 84 LEU C O 1
ATOM 4078 N N . MET C 2 85 ? -27.658 14.756 -3.830 1.00 14.08 85 MET C N 1
ATOM 4079 C CA . MET C 2 85 ? -27.714 15.108 -5.244 1.00 13.08 85 MET C CA 1
ATOM 4080 C C . MET C 2 85 ? -29.064 14.821 -5.896 1.00 12.53 85 MET C C 1
ATOM 4081 O O . MET C 2 85 ? -29.438 15.468 -6.869 1.00 11.31 85 MET C O 1
ATOM 4086 N N . LEU C 2 86 ? -29.800 13.859 -5.355 1.00 12.68 86 LEU C N 1
ATOM 4087 C CA . LEU C 2 86 ? -31.094 13.516 -5.925 1.00 13.67 86 LEU C CA 1
ATOM 4088 C C . LEU C 2 86 ? -32.224 14.442 -5.487 1.00 14.67 86 LEU C C 1
ATOM 4089 O O . LEU C 2 86 ? -33.368 14.263 -5.903 1.00 18.22 86 LEU C O 1
ATOM 4094 N N . VAL C 2 87 ? -31.909 15.428 -4.651 1.00 15.86 87 VAL C N 1
ATOM 4095 C CA . VAL C 2 87 ? -32.911 16.396 -4.199 1.00 16.88 87 VAL C CA 1
ATOM 4096 C C . VAL C 2 87 ? -33.026 17.450 -5.296 1.00 18.35 87 VAL C C 1
ATOM 4097 O O . VAL C 2 87 ? -32.011 17.918 -5.797 1.00 17.01 87 VAL C O 1
ATOM 4101 N N . SER C 2 88 ? -34.247 17.826 -5.676 1.00 18.70 88 SER C N 1
ATOM 4102 C CA . SER C 2 88 ? -34.409 18.825 -6.728 1.00 19.60 88 SER C CA 1
ATOM 4103 C C . SER C 2 88 ? -35.446 19.891 -6.401 1.00 20.74 88 SER C C 1
ATOM 4104 O O . SER C 2 88 ? -35.463 20.965 -7.008 1.00 17.32 88 SER C O 1
ATOM 4107 N N . GLU C 2 89 ? -36.302 19.586 -5.435 1.00 19.54 89 GLU C N 1
ATOM 4108 C CA . GLU C 2 89 ? -37.356 20.503 -5.023 1.00 20.36 89 GLU C CA 1
ATOM 4109 C C . GLU C 2 89 ? -37.815 20.132 -3.615 1.00 19.69 89 GLU C C 1
ATOM 4110 O O . GLU C 2 89 ? -37.897 18.952 -3.270 1.00 19.04 89 GLU C O 1
ATOM 4116 N N . PHE C 2 90 ? -38.079 21.139 -2.792 1.00 20.08 90 PHE C N 1
ATOM 4117 C CA . PHE C 2 90 ? -38.565 20.903 -1.436 1.00 19.59 90 PHE C CA 1
ATOM 4118 C C . PHE C 2 90 ? -39.514 22.027 -1.069 1.00 20.01 90 PHE C C 1
ATOM 4119 O O . PHE C 2 90 ? -39.182 23.209 -1.205 1.00 16.83 90 PHE C O 1
ATOM 4127 N N . ASN C 2 91 ? -40.695 21.652 -0.594 1.00 21.55 91 ASN C N 1
ATOM 4128 C CA . ASN C 2 91 ? -41.704 22.627 -0.212 1.00 21.44 91 ASN C CA 1
ATOM 4129 C C . ASN C 2 91 ? -42.007 23.583 -1.368 1.00 21.58 91 ASN C C 1
ATOM 4130 O O . ASN C 2 91 ? -42.179 24.779 -1.164 1.00 23.02 91 ASN C O 1
ATOM 4135 N N . GLY C 2 92 ? -42.059 23.038 -2.582 1.00 21.91 92 GLY C N 1
ATOM 4136 C CA . GLY C 2 92 ? -42.366 23.836 -3.760 1.00 23.97 92 GLY C CA 1
ATOM 4137 C C . GLY C 2 92 ? -41.285 24.757 -4.305 1.00 23.91 92 GLY C C 1
ATOM 4138 O O . GLY C 2 92 ? -41.560 25.601 -5.156 1.00 23.98 92 GLY C O 1
ATOM 4139 N N . LYS C 2 93 ? -40.056 24.593 -3.835 1.00 22.10 93 LYS C N 1
ATOM 4140 C CA . LYS C 2 93 ? -38.953 25.428 -4.286 1.00 21.36 93 LYS C CA 1
ATOM 4141 C C . LYS C 2 93 ? -37.849 24.578 -4.920 1.00 22.04 93 LYS C C 1
ATOM 4142 O O . LYS C 2 93 ? -37.300 23.688 -4.269 1.00 22.90 93 LYS C O 1
ATOM 4148 N N . ARG C 2 94 ? -37.538 24.838 -6.189 1.00 21.65 94 ARG C N 1
ATOM 4149 C CA . ARG C 2 94 ? -36.480 24.098 -6.874 1.00 21.54 94 ARG C CA 1
ATOM 4150 C C . ARG C 2 94 ? -35.153 24.444 -6.221 1.00 21.38 94 ARG C C 1
ATOM 4151 O O . ARG C 2 94 ? -34.941 25.575 -5.778 1.00 20.52 94 ARG C O 1
ATOM 4159 N N . LEU C 2 95 ? -34.252 23.473 -6.153 1.00 20.04 95 LEU C N 1
ATOM 4160 C CA . LEU C 2 95 ? -32.959 23.727 -5.545 1.00 18.96 95 LEU C CA 1
ATOM 4161 C C . LEU C 2 95 ? -31.929 22.722 -6.014 1.00 18.99 95 LEU C C 1
ATOM 4162 O O . LEU C 2 95 ? -32.275 21.648 -6.506 1.00 19.32 95 LEU C O 1
ATOM 4167 N N . ILE C 2 96 ? -30.661 23.094 -5.870 1.00 19.94 96 ILE C N 1
ATOM 4168 C CA . ILE C 2 96 ? -29.553 22.212 -6.197 1.00 18.78 96 ILE C CA 1
ATOM 4169 C C . ILE C 2 96 ? -28.638 22.243 -4.990 1.00 19.65 96 ILE C C 1
ATOM 4170 O O . ILE C 2 96 ? -28.286 23.317 -4.496 1.00 17.89 96 ILE C O 1
ATOM 4175 N N . ILE C 2 97 ? -28.276 21.073 -4.481 1.00 19.58 97 ILE C N 1
ATOM 4176 C CA . ILE C 2 97 ? -27.353 21.052 -3.365 1.00 19.87 97 ILE C CA 1
ATOM 4177 C C . ILE C 2 97 ? -25.980 20.805 -3.976 1.00 21.41 97 ILE C C 1
ATOM 4178 O O . ILE C 2 97 ? -25.821 19.975 -4.877 1.00 22.80 97 ILE C O 1
ATOM 4183 N N . ARG C 2 98 ? -24.999 21.560 -3.508 1.00 20.30 98 ARG C N 1
ATOM 4184 C CA . ARG C 2 98 ? -23.636 21.438 -3.994 1.00 21.44 98 ARG C CA 1
ATOM 4185 C C . ARG C 2 98 ? -22.738 21.231 -2.788 1.00 19.60 98 ARG C C 1
ATOM 4186 O O . ARG C 2 98 ? -22.774 22.012 -1.840 1.00 20.17 98 ARG C O 1
ATOM 4194 N N . THR C 2 99 ? -21.944 20.172 -2.803 1.00 19.63 99 THR C N 1
ATOM 4195 C CA . THR C 2 99 ? -21.047 19.943 -1.687 1.00 20.37 99 THR C CA 1
ATOM 4196 C C . THR C 2 99 ? -19.777 20.726 -1.995 1.00 19.72 99 THR C C 1
ATOM 4197 O O . THR C 2 99 ? -19.245 20.662 -3.103 1.00 19.68 99 THR C O 1
ATOM 4201 N N . LEU C 2 100 ? -19.321 21.492 -1.014 1.00 20.89 100 LEU C N 1
ATOM 4202 C CA . LEU C 2 100 ? -18.141 22.336 -1.161 1.00 22.08 100 LEU C CA 1
ATOM 4203 C C . LEU C 2 100 ? -16.845 21.608 -0.838 1.00 23.35 100 LEU C C 1
ATOM 4204 O O . LEU C 2 100 ? -15.804 21.883 -1.432 1.00 22.32 100 LEU C O 1
ATOM 4209 N N . GLY C 2 101 ? -16.911 20.691 0.118 1.00 23.51 101 GLY C N 1
ATOM 4210 C CA . GLY C 2 101 ? -15.728 19.945 0.501 1.00 24.73 101 GLY C CA 1
ATOM 4211 C C . GLY C 2 101 ? -15.987 19.066 1.705 1.00 24.25 101 GLY C C 1
ATOM 4212 O O . GLY C 2 101 ? -17.095 19.056 2.256 1.00 22.44 101 GLY C O 1
ATOM 4213 N N . VAL C 2 102 ? -14.962 18.330 2.122 1.00 22.76 102 VAL C N 1
ATOM 4214 C CA . VAL C 2 102 ? -15.090 17.432 3.260 1.00 21.38 102 VAL C CA 1
ATOM 4215 C C . VAL C 2 102 ? -13.895 17.537 4.201 1.00 21.41 102 VAL C C 1
ATOM 4216 O O . VAL C 2 102 ? -12.787 17.872 3.785 1.00 19.40 102 VAL C O 1
ATOM 4220 N N . SER C 2 103 ? -14.138 17.257 5.474 1.00 19.94 103 SER C N 1
ATOM 4221 C CA . SER C 2 103 ? -13.090 17.280 6.480 1.00 20.02 103 SER C CA 1
ATOM 4222 C C . SER C 2 103 ? -13.460 16.371 7.639 1.00 21.40 103 SER C C 1
ATOM 4223 O O . SER C 2 103 ? -14.637 16.072 7.856 1.00 20.94 103 SER C O 1
ATOM 4226 N N . GLY C 2 104 ? -12.441 15.929 8.370 1.00 21.28 104 GLY C N 1
ATOM 4227 C CA . GLY C 2 104 ? -12.651 15.068 9.516 1.00 20.67 104 GLY C CA 1
ATOM 4228 C C . GLY C 2 104 ? -13.085 15.850 10.739 1.00 21.52 104 GLY C C 1
ATOM 4229 O O . GLY C 2 104 ? -13.457 15.263 11.752 1.00 19.35 104 GLY C O 1
ATOM 4230 N N . THR C 2 105 ? -13.030 17.178 10.671 1.00 20.77 105 THR C N 1
ATOM 4231 C CA . THR C 2 105 ? -13.464 17.984 11.806 1.00 20.89 105 THR C CA 1
ATOM 4232 C C . THR C 2 105 ? -14.212 19.233 11.349 1.00 21.31 105 THR C C 1
ATOM 4233 O O . THR C 2 105 ? -13.988 19.739 10.248 1.00 22.13 105 THR C O 1
ATOM 4237 N N . ILE C 2 106 ? -15.106 19.717 12.204 1.00 19.87 106 ILE C N 1
ATOM 4238 C CA . ILE C 2 106 ? -15.894 20.909 11.915 1.00 23.36 106 ILE C CA 1
ATOM 4239 C C . ILE C 2 106 ? -14.990 22.136 11.810 1.00 22.65 106 ILE C C 1
ATOM 4240 O O . ILE C 2 106 ? -15.139 22.955 10.907 1.00 21.68 106 ILE C O 1
ATOM 4245 N N . LYS C 2 107 ? -14.056 22.252 12.745 1.00 23.75 107 LYS C N 1
ATOM 4246 C CA . LYS C 2 107 ? -13.108 23.361 12.766 1.00 24.45 107 LYS C CA 1
ATOM 4247 C C . LYS C 2 107 ? -12.376 23.480 11.433 1.00 23.57 107 LYS C C 1
ATOM 4248 O O . LYS C 2 107 ? -12.360 24.543 10.812 1.00 21.72 107 LYS C O 1
ATOM 4254 N N . ARG C 2 108 ? -11.772 22.377 11.005 1.00 21.89 108 ARG C N 1
ATOM 4255 C CA . ARG C 2 108 ? -11.015 22.337 9.758 1.00 21.96 108 ARG C CA 1
ATOM 4256 C C . ARG C 2 108 ? -11.923 22.541 8.544 1.00 21.25 108 ARG C C 1
ATOM 4257 O O . ARG C 2 108 ? -11.522 23.148 7.541 1.00 18.11 108 ARG C O 1
ATOM 4265 N N . LEU C 2 109 ? -13.151 22.034 8.631 1.00 20.99 109 LEU C N 1
ATOM 4266 C CA . LEU C 2 109 ? -14.101 22.194 7.529 1.00 19.38 109 LEU C CA 1
ATOM 4267 C C . LEU C 2 109 ? -14.377 23.681 7.308 1.00 19.45 109 LEU C C 1
ATOM 4268 O O . LEU C 2 109 ? -14.254 24.188 6.195 1.00 22.17 109 LEU C O 1
ATOM 4273 N N . LYS C 2 110 ? -14.749 24.382 8.370 1.00 21.94 110 LYS C N 1
ATOM 4274 C CA . LYS C 2 110 ? -15.040 25.808 8.267 1.00 22.70 110 LYS C CA 1
ATOM 4275 C C . LYS C 2 110 ? -13.838 26.613 7.778 1.00 24.81 110 LYS C C 1
ATOM 4276 O O . LYS C 2 110 ? -13.944 27.398 6.833 1.00 23.68 110 LYS C O 1
ATOM 4282 N N . ARG C 2 111 ? -12.694 26.418 8.422 1.00 25.42 111 ARG C N 1
ATOM 4283 C CA . ARG C 2 111 ? -11.497 27.152 8.042 1.00 28.15 111 ARG C CA 1
ATOM 4284 C C . ARG C 2 111 ? -11.204 27.010 6.553 1.00 27.55 111 ARG C C 1
ATOM 4285 O O . ARG C 2 111 ? -10.758 27.956 5.908 1.00 27.05 111 ARG C O 1
ATOM 4293 N N . LYS C 2 112 ? -11.483 25.829 6.010 1.00 25.88 112 LYS C N 1
ATOM 4294 C CA . LYS C 2 112 ? -11.211 25.537 4.613 1.00 26.17 112 LYS C CA 1
ATOM 4295 C C . LYS C 2 112 ? -12.282 25.896 3.577 1.00 25.86 112 LYS C C 1
ATOM 4296 O O . LYS C 2 112 ? -11.945 26.352 2.490 1.00 23.57 112 LYS C O 1
ATOM 4302 N N . PHE C 2 113 ? -13.559 25.716 3.896 1.00 24.68 113 PHE C N 1
ATOM 4303 C CA . PHE C 2 113 ? -14.590 26.003 2.899 1.00 22.44 113 PHE C CA 1
ATOM 4304 C C . PHE C 2 113 ? -15.704 26.968 3.274 1.00 22.50 113 PHE C C 1
ATOM 4305 O O . PHE C 2 113 ? -16.427 27.431 2.399 1.00 21.07 113 PHE C O 1
ATOM 4313 N N . LEU C 2 114 ? -15.864 27.263 4.558 1.00 21.15 114 LEU C N 1
ATOM 4314 C CA . LEU C 2 114 ? -16.945 28.140 4.965 1.00 21.98 114 LEU C CA 1
ATOM 4315 C C . LEU C 2 114 ? -16.496 29.503 5.467 1.00 22.22 114 LEU C C 1
ATOM 4316 O O . LEU C 2 114 ? -17.320 30.400 5.644 1.00 22.23 114 LEU C O 1
ATOM 4321 N N . ALA C 2 115 ? -15.194 29.665 5.688 1.00 24.46 115 ALA C N 1
ATOM 4322 C CA . ALA C 2 115 ? -14.671 30.947 6.150 1.00 24.31 115 ALA C CA 1
ATOM 4323 C C . ALA C 2 115 ? -15.033 32.029 5.142 1.00 24.84 115 ALA C C 1
ATOM 4324 O O . ALA C 2 115 ? -15.389 33.146 5.518 1.00 25.75 115 ALA C O 1
ATOM 4326 N N . LYS C 2 116 ? -14.946 31.693 3.858 1.00 25.43 116 LYS C N 1
ATOM 4327 C CA . LYS C 2 116 ? -15.254 32.661 2.815 1.00 27.63 116 LYS C CA 1
ATOM 4328 C C . LYS C 2 116 ? -16.705 33.120 2.865 1.00 28.74 116 LYS C C 1
ATOM 4329 O O . LYS C 2 116 ? -17.056 34.136 2.264 1.00 28.16 116 LYS C O 1
ATOM 4335 N N . TYR C 2 117 ? -17.544 32.371 3.579 1.00 27.83 117 TYR C N 1
ATOM 4336 C CA . TYR C 2 117 ? -18.954 32.719 3.714 1.00 27.69 117 TYR C CA 1
ATOM 4337 C C . TYR C 2 117 ? -19.221 33.401 5.054 1.00 28.86 117 TYR C C 1
ATOM 4338 O O . TYR C 2 117 ? -20.374 33.605 5.439 1.00 29.70 117 TYR C O 1
ATOM 4347 N N . GLY C 2 118 ? -18.150 33.742 5.764 1.00 28.81 118 GLY C N 1
ATOM 4348 C CA . GLY C 2 118 ? -18.288 34.420 7.043 1.00 29.24 118 GLY C CA 1
ATOM 4349 C C . GLY C 2 118 ? -18.451 33.555 8.282 1.00 30.41 118 GLY C C 1
ATOM 4350 O O . GLY C 2 118 ? -18.749 34.073 9.360 1.00 29.74 118 GLY C O 1
ATOM 4351 N N . TRP C 2 119 ? -18.248 32.248 8.149 1.00 31.02 119 TRP C N 1
ATOM 4352 C CA . TRP C 2 119 ? -18.398 31.346 9.287 1.00 33.52 119 TRP C CA 1
ATOM 4353 C C . TRP C 2 119 ? -17.298 31.493 10.333 1.00 36.83 119 TRP C C 1
ATOM 4354 O O . TRP C 2 119 ? -16.119 31.586 10.002 1.00 36.32 119 TRP C O 1
ATOM 4365 N N . LYS C 2 120 ? -17.716 31.507 11.597 1.00 41.57 120 LYS C N 1
ATOM 4366 C CA . LYS C 2 120 ? -16.830 31.610 12.753 1.00 45.16 120 LYS C CA 1
ATOM 4367 C C . LYS C 2 120 ? -16.045 32.914 12.800 1.00 46.83 120 LYS C C 1
ATOM 4368 O O . LYS C 2 120 ? -14.796 32.846 12.791 1.00 48.68 120 LYS C O 1
ATOM 4375 N N . MET D 2 2 ? -38.500 -9.114 -29.719 1.00 62.41 2 MET D N 1
ATOM 4376 C CA . MET D 2 2 ? -37.286 -8.702 -30.480 1.00 62.48 2 MET D CA 1
ATOM 4377 C C . MET D 2 2 ? -36.063 -9.478 -30.007 1.00 62.75 2 MET D C 1
ATOM 4378 O O . MET D 2 2 ? -36.186 -10.465 -29.280 1.00 62.11 2 MET D O 1
ATOM 4380 N N . ARG D 2 3 ? -34.883 -9.023 -30.419 1.00 63.13 3 ARG D N 1
ATOM 4381 C CA . ARG D 2 3 ? -33.637 -9.685 -30.045 1.00 63.61 3 ARG D CA 1
ATOM 4382 C C . ARG D 2 3 ? -33.164 -9.286 -28.653 1.00 62.80 3 ARG D C 1
ATOM 4383 O O . ARG D 2 3 ? -32.386 -8.346 -28.497 1.00 63.35 3 ARG D O 1
ATOM 4391 N N . LYS D 2 4 ? -33.636 -10.008 -27.643 1.00 61.31 4 LYS D N 1
ATOM 4392 C CA . LYS D 2 4 ? -33.246 -9.734 -26.268 1.00 60.00 4 LYS D CA 1
ATOM 4393 C C . LYS D 2 4 ? -31.736 -9.910 -26.128 1.00 59.13 4 LYS D C 1
ATOM 4394 O O . LYS D 2 4 ? -31.117 -10.644 -26.895 1.00 59.15 4 LYS D O 1
ATOM 4396 N N . LEU D 2 5 ? -31.144 -9.232 -25.151 1.00 57.72 5 LEU D N 1
ATOM 4397 C CA . LEU D 2 5 ? -29.708 -9.327 -24.927 1.00 56.81 5 LEU D CA 1
ATOM 4398 C C . LEU D 2 5 ? -29.308 -10.781 -24.684 1.00 57.06 5 LEU D C 1
ATOM 4399 O O . LEU D 2 5 ? -30.164 -11.645 -24.506 1.00 57.04 5 LEU D O 1
ATOM 4404 N N . LYS D 2 6 ? -28.006 -11.049 -24.684 1.00 57.17 6 LYS D N 1
ATOM 4405 C CA . LYS D 2 6 ? -27.511 -12.403 -24.459 1.00 57.88 6 LYS D CA 1
ATOM 4406 C C . LYS D 2 6 ? -27.167 -12.548 -22.981 1.00 57.64 6 LYS D C 1
ATOM 4407 O O . LYS D 2 6 ? -26.699 -11.595 -22.361 1.00 56.58 6 LYS D O 1
ATOM 4413 N N . THR D 2 7 ? -27.400 -13.738 -22.430 1.00 56.92 7 THR D N 1
ATOM 4414 C CA . THR D 2 7 ? -27.142 -14.020 -21.018 1.00 56.77 7 THR D CA 1
ATOM 4415 C C . THR D 2 7 ? -26.061 -13.147 -20.384 1.00 56.60 7 THR D C 1
ATOM 4416 O O . THR D 2 7 ? -26.341 -12.020 -19.975 1.00 57.81 7 THR D O 1
ATOM 4420 N N . LEU D 2 8 ? -24.837 -13.666 -20.296 1.00 55.65 8 LEU D N 1
ATOM 4421 C CA . LEU D 2 8 ? -23.720 -12.929 -19.705 1.00 54.57 8 LEU D CA 1
ATOM 4422 C C . LEU D 2 8 ? -22.696 -13.909 -19.143 1.00 54.64 8 LEU D C 1
ATOM 4423 O O . LEU D 2 8 ? -23.061 -14.904 -18.513 1.00 52.87 8 LEU D O 1
ATOM 4428 N N . PRO D 2 9 ? -21.398 -13.636 -19.361 1.00 55.33 9 PRO D N 1
ATOM 4429 C CA . PRO D 2 9 ? -20.315 -14.496 -18.874 1.00 56.10 9 PRO D CA 1
ATOM 4430 C C . PRO D 2 9 ? -20.523 -14.939 -17.424 1.00 56.48 9 PRO D C 1
ATOM 4431 O O . PRO D 2 9 ? -21.039 -14.181 -16.603 1.00 55.98 9 PRO D O 1
ATOM 4435 N N . PRO D 2 10 ? -20.121 -16.178 -17.098 1.00 57.34 10 PRO D N 1
ATOM 4436 C CA . PRO D 2 10 ? -20.251 -16.755 -15.754 1.00 57.74 10 PRO D CA 1
ATOM 4437 C C . PRO D 2 10 ? -19.448 -16.050 -14.659 1.00 57.68 10 PRO D C 1
ATOM 4438 O O . PRO D 2 10 ? -19.153 -16.640 -13.617 1.00 58.43 10 PRO D O 1
ATOM 4442 N N . THR D 2 11 ? -19.096 -14.791 -14.899 1.00 56.59 11 THR D N 1
ATOM 4443 C CA . THR D 2 11 ? -18.348 -14.003 -13.927 1.00 55.35 11 THR D CA 1
ATOM 4444 C C . THR D 2 11 ? -18.970 -12.619 -13.777 1.00 54.21 11 THR D C 1
ATOM 4445 O O . THR D 2 11 ? -18.739 -11.925 -12.787 1.00 54.59 11 THR D O 1
ATOM 4449 N N . LEU D 2 12 ? -19.763 -12.228 -14.770 1.00 52.72 12 LEU D N 1
ATOM 4450 C CA . LEU D 2 12 ? -20.444 -10.938 -14.754 1.00 50.72 12 LEU D CA 1
ATOM 4451 C C . LEU D 2 12 ? -21.922 -11.160 -14.437 1.00 47.83 12 LEU D C 1
ATOM 4452 O O . LEU D 2 12 ? -22.578 -10.306 -13.843 1.00 50.33 12 LEU D O 1
ATOM 4457 N N . ARG D 2 13 ? -22.432 -12.317 -14.846 1.00 43.37 13 ARG D N 1
ATOM 4458 C CA . ARG D 2 13 ? -23.821 -12.706 -14.616 1.00 39.37 13 ARG D CA 1
ATOM 4459 C C . ARG D 2 13 ? -24.161 -12.490 -13.139 1.00 36.12 13 ARG D C 1
ATOM 4460 O O . ARG D 2 13 ? -23.317 -12.716 -12.272 1.00 34.95 13 ARG D O 1
ATOM 4468 N N . ASP D 2 14 ? -25.380 -12.047 -12.842 1.00 31.14 14 ASP D N 1
ATOM 4469 C CA . ASP D 2 14 ? -25.752 -11.842 -11.443 1.00 27.59 14 ASP D CA 1
ATOM 4470 C C . ASP D 2 14 ? -25.765 -13.176 -10.708 1.00 24.39 14 ASP D C 1
ATOM 4471 O O . ASP D 2 14 ? -26.254 -14.174 -11.238 1.00 22.72 14 ASP D O 1
ATOM 4476 N N . LYS D 2 15 ? -25.219 -13.184 -9.495 1.00 21.79 15 LYS D N 1
ATOM 4477 C CA . LYS D 2 15 ? -25.192 -14.379 -8.657 1.00 21.49 15 LYS D CA 1
ATOM 4478 C C . LYS D 2 15 ? -26.405 -14.290 -7.745 1.00 19.79 15 LYS D C 1
ATOM 4479 O O . LYS D 2 15 ? -26.614 -13.272 -7.082 1.00 18.67 15 LYS D O 1
ATOM 4485 N N . ASN D 2 16 ? -27.193 -15.360 -7.706 1.00 17.64 16 ASN D N 1
ATOM 4486 C CA . ASN D 2 16 ? -28.416 -15.371 -6.915 1.00 16.77 16 ASN D CA 1
ATOM 4487 C C . ASN D 2 16 ? -28.533 -16.472 -5.872 1.00 16.31 16 ASN D C 1
ATOM 4488 O O . ASN D 2 16 ? -27.815 -17.474 -5.896 1.00 12.12 16 ASN D O 1
ATOM 4493 N N . ARG D 2 17 ? -29.461 -16.251 -4.949 1.00 15.60 17 ARG D N 1
ATOM 4494 C CA . ARG D 2 17 ? -29.809 -17.230 -3.935 1.00 15.72 17 ARG D CA 1
ATOM 4495 C C . ARG D 2 17 ? -31.314 -17.143 -3.896 1.00 15.64 17 ARG D C 1
ATOM 4496 O O . ARG D 2 17 ? -31.886 -16.099 -4.221 1.00 15.64 17 ARG D O 1
ATOM 4504 N N . TYR D 2 18 ? -31.959 -18.242 -3.539 1.00 15.19 18 TYR D N 1
ATOM 4505 C CA . TYR D 2 18 ? -33.404 -18.254 -3.499 1.00 13.55 18 TYR D CA 1
ATOM 4506 C C . TYR D 2 18 ? -33.897 -18.541 -2.103 1.00 14.11 18 TYR D C 1
ATOM 4507 O O . TYR D 2 18 ? -33.355 -19.396 -1.395 1.00 13.75 18 TYR D O 1
ATOM 4516 N N . ILE D 2 19 ? -34.923 -17.796 -1.717 1.00 10.15 19 ILE D N 1
ATOM 4517 C CA . ILE D 2 19 ? -35.525 -17.904 -0.402 1.00 13.05 19 ILE D CA 1
ATOM 4518 C C . ILE D 2 19 ? -36.918 -18.496 -0.535 1.00 12.86 19 ILE D C 1
ATOM 4519 O O . ILE D 2 19 ? -37.710 -18.063 -1.376 1.00 13.82 19 ILE D O 1
ATOM 4524 N N . ALA D 2 20 ? -37.197 -19.501 0.283 1.00 13.80 20 ALA D N 1
ATOM 4525 C CA . ALA D 2 20 ? -38.497 -20.149 0.298 1.00 14.15 20 ALA D CA 1
ATOM 4526 C C . ALA D 2 20 ? -39.171 -19.535 1.516 1.00 13.62 20 ALA D C 1
ATOM 4527 O O . ALA D 2 20 ? -38.568 -19.462 2.577 1.00 16.23 20 ALA D O 1
ATOM 4529 N N . PHE D 2 21 ? -40.405 -19.072 1.368 1.00 13.37 21 PHE D N 1
ATOM 4530 C CA . PHE D 2 21 ? -41.091 -18.450 2.488 1.00 12.41 21 PHE D CA 1
ATOM 4531 C C . PHE D 2 21 ? -42.547 -18.872 2.582 1.00 13.65 21 PHE D C 1
ATOM 4532 O O . PHE D 2 21 ? -43.101 -19.466 1.656 1.00 14.29 21 PHE D O 1
ATOM 4540 N N . GLU D 2 22 ? -43.146 -18.584 3.730 1.00 13.26 22 GLU D N 1
ATOM 4541 C CA . GLU D 2 22 ? -44.545 -18.875 3.979 1.00 14.50 22 GLU D CA 1
ATOM 4542 C C . GLU D 2 22 ? -45.152 -17.645 4.635 1.00 14.87 22 GLU D C 1
ATOM 4543 O O . GLU D 2 22 ? -44.502 -16.980 5.445 1.00 16.84 22 GLU D O 1
ATOM 4549 N N . ILE D 2 23 ? -46.384 -17.324 4.264 1.00 13.75 23 ILE D N 1
ATOM 4550 C CA . ILE D 2 23 ? -47.072 -16.189 4.850 1.00 11.15 23 ILE D CA 1
ATOM 4551 C C . ILE D 2 23 ? -48.118 -16.733 5.812 1.00 14.03 23 ILE D C 1
ATOM 4552 O O . ILE D 2 23 ? -48.950 -17.563 5.442 1.00 13.55 23 ILE D O 1
ATOM 4557 N N . ILE D 2 24 ? -48.046 -16.284 7.055 1.00 13.39 24 ILE D N 1
ATOM 4558 C CA . ILE D 2 24 ? -48.989 -16.704 8.077 1.00 15.41 24 ILE D CA 1
ATOM 4559 C C . ILE D 2 24 ? -49.977 -15.567 8.201 1.00 12.89 24 ILE D C 1
ATOM 4560 O O . ILE D 2 24 ? -49.589 -14.430 8.451 1.00 12.17 24 ILE D O 1
ATOM 4565 N N . SER D 2 25 ? -51.254 -15.862 7.990 1.00 14.73 25 SER D N 1
ATOM 4566 C CA . SER D 2 25 ? -52.272 -14.827 8.076 1.00 13.43 25 SER D CA 1
ATOM 4567 C C . SER D 2 25 ? -53.671 -15.415 8.068 1.00 15.26 25 SER D C 1
ATOM 4568 O O . SER D 2 25 ? -53.861 -16.589 7.757 1.00 15.83 25 SER D O 1
ATOM 4571 N N . ASP D 2 26 ? -54.646 -14.580 8.406 1.00 15.62 26 ASP D N 1
ATOM 4572 C CA . ASP D 2 26 ? -56.039 -14.999 8.407 1.00 18.33 26 ASP D CA 1
ATOM 4573 C C . ASP D 2 26 ? -56.605 -14.720 7.024 1.00 17.40 26 ASP D C 1
ATOM 4574 O O . ASP D 2 26 ? -57.396 -15.496 6.503 1.00 20.04 26 ASP D O 1
ATOM 4579 N N . GLY D 2 27 ? -56.196 -13.600 6.434 1.00 18.47 27 GLY D N 1
ATOM 4580 C CA . GLY D 2 27 ? -56.681 -13.245 5.109 1.00 15.60 27 GLY D CA 1
ATOM 4581 C C . GLY D 2 27 ? -55.826 -13.840 4.006 1.00 16.96 27 GLY D C 1
ATOM 4582 O O . GLY D 2 27 ? -54.650 -14.140 4.222 1.00 17.96 27 GLY D O 1
ATOM 4583 N N . ASP D 2 28 ? -56.414 -14.020 2.825 1.00 15.65 28 ASP D N 1
ATOM 4584 C CA . ASP D 2 28 ? -55.691 -14.564 1.687 1.00 16.34 28 ASP D CA 1
ATOM 4585 C C . ASP D 2 28 ? -54.911 -13.440 1.004 1.00 15.72 28 ASP D C 1
ATOM 4586 O O . ASP D 2 28 ? -55.153 -12.251 1.234 1.00 17.45 28 ASP D O 1
ATOM 4591 N N . PHE D 2 29 ? -53.981 -13.837 0.151 1.00 14.59 29 PHE D N 1
ATOM 4592 C CA . PHE D 2 29 ? -53.186 -12.906 -0.629 1.00 14.78 29 PHE D CA 1
ATOM 4593 C C . PHE D 2 29 ? -53.063 -13.462 -2.039 1.00 14.36 29 PHE D C 1
ATOM 4594 O O . PHE D 2 29 ? -53.024 -14.683 -2.236 1.00 15.12 29 PHE D O 1
ATOM 4602 N N . THR D 2 30 ? -53.022 -12.566 -3.017 1.00 12.02 30 THR D N 1
ATOM 4603 C CA . THR D 2 30 ? -52.864 -12.956 -4.410 1.00 14.20 30 THR D CA 1
ATOM 4604 C C . THR D 2 30 ? -51.387 -12.804 -4.767 1.00 14.11 30 THR D C 1
ATOM 4605 O O . THR D 2 30 ? -50.640 -12.134 -4.053 1.00 10.88 30 THR D O 1
ATOM 4609 N N . LYS D 2 31 ? -50.977 -13.422 -5.871 1.00 14.31 31 LYS D N 1
ATOM 4610 C CA . LYS D 2 31 ? -49.598 -13.339 -6.323 1.00 16.20 31 LYS D CA 1
ATOM 4611 C C . LYS D 2 31 ? -49.170 -11.878 -6.458 1.00 17.35 31 LYS D C 1
ATOM 4612 O O . LYS D 2 31 ? -48.065 -11.514 -6.069 1.00 17.16 31 LYS D O 1
ATOM 4618 N N . ASP D 2 32 ? -50.057 -11.042 -6.998 1.00 19.26 32 ASP D N 1
ATOM 4619 C CA . ASP D 2 32 ? -49.750 -9.626 -7.190 1.00 18.93 32 ASP D CA 1
ATOM 4620 C C . ASP D 2 32 ? -49.555 -8.859 -5.888 1.00 17.11 32 ASP D C 1
ATOM 4621 O O . ASP D 2 32 ? -48.690 -7.983 -5.810 1.00 13.84 32 ASP D O 1
ATOM 4626 N N . GLU D 2 33 ? -50.357 -9.169 -4.871 1.00 13.13 33 GLU D N 1
ATOM 4627 C CA . GLU D 2 33 ? -50.214 -8.485 -3.589 1.00 13.13 33 GLU D CA 1
ATOM 4628 C C . GLU D 2 33 ? -48.852 -8.813 -2.987 1.00 12.81 33 GLU D C 1
ATOM 4629 O O . GLU D 2 33 ? -48.196 -7.947 -2.427 1.00 10.20 33 GLU D O 1
ATOM 4635 N N . VAL D 2 34 ? -48.440 -10.076 -3.090 1.00 12.67 34 VAL D N 1
ATOM 4636 C CA . VAL D 2 34 ? -47.153 -10.495 -2.544 1.00 10.54 34 VAL D CA 1
ATOM 4637 C C . VAL D 2 34 ? -46.013 -9.798 -3.285 1.00 10.06 34 VAL D C 1
ATOM 4638 O O . VAL D 2 34 ? -45.034 -9.365 -2.672 1.00 9.94 34 VAL D O 1
ATOM 4642 N N . LYS D 2 35 ? -46.131 -9.678 -4.601 1.00 11.30 35 LYS D N 1
ATOM 4643 C CA . LYS D 2 35 ? -45.093 -9.005 -5.372 1.00 13.71 35 LYS D CA 1
ATOM 4644 C C . LYS D 2 35 ? -45.013 -7.554 -4.910 1.00 14.65 35 LYS D C 1
ATOM 4645 O O . LYS D 2 35 ? -43.930 -7.006 -4.715 1.00 14.43 35 LYS D O 1
ATOM 4651 N N . GLU D 2 36 ? -46.176 -6.942 -4.708 1.00 14.78 36 GLU D N 1
ATOM 4652 C CA . GLU D 2 36 ? -46.244 -5.554 -4.281 1.00 14.52 36 GLU D CA 1
ATOM 4653 C C . GLU D 2 36 ? -45.728 -5.300 -2.863 1.00 14.93 36 GLU D C 1
ATOM 4654 O O . GLU D 2 36 ? -44.985 -4.344 -2.637 1.00 15.08 36 GLU D O 1
ATOM 4660 N N . LEU D 2 37 ? -46.113 -6.141 -1.906 1.00 14.70 37 LEU D N 1
ATOM 4661 C CA . LEU D 2 37 ? -45.671 -5.946 -0.526 1.00 13.72 37 LEU D CA 1
ATOM 4662 C C . LEU D 2 37 ? -44.160 -6.159 -0.379 1.00 15.58 37 LEU D C 1
ATOM 4663 O O . LEU D 2 37 ? -43.519 -5.503 0.446 1.00 15.16 37 LEU D O 1
ATOM 4668 N N . ILE D 2 38 ? -43.589 -7.058 -1.181 1.00 12.13 38 ILE D N 1
ATOM 4669 C CA . ILE D 2 38 ? -42.143 -7.283 -1.129 1.00 14.87 38 ILE D CA 1
ATOM 4670 C C . ILE D 2 38 ? -41.393 -6.058 -1.688 1.00 15.19 38 ILE D C 1
ATOM 4671 O O . ILE D 2 38 ? -40.392 -5.625 -1.117 1.00 15.25 38 ILE D O 1
ATOM 4676 N N . TRP D 2 39 ? -41.865 -5.503 -2.801 1.00 15.48 39 TRP D N 1
ATOM 4677 C CA . TRP D 2 39 ? -41.222 -4.312 -3.370 1.00 18.64 39 TRP D CA 1
ATOM 4678 C C . TRP D 2 39 ? -41.342 -3.152 -2.380 1.00 15.81 39 TRP D C 1
ATOM 4679 O O . TRP D 2 39 ? -40.399 -2.390 -2.180 1.00 14.09 39 TRP D O 1
ATOM 4690 N N . LYS D 2 40 ? -42.519 -3.028 -1.772 1.00 15.44 40 LYS D N 1
ATOM 4691 C CA . LYS D 2 40 ? -42.805 -1.955 -0.818 1.00 15.25 40 LYS D CA 1
ATOM 4692 C C . LYS D 2 40 ? -41.910 -1.997 0.407 1.00 14.53 40 LYS D C 1
ATOM 4693 O O . LYS D 2 40 ? -41.367 -0.971 0.829 1.00 11.91 40 LYS D O 1
ATOM 4699 N N . SER D 2 41 ? -41.748 -3.178 0.986 1.00 12.85 41 SER D N 1
ATOM 4700 C CA . SER D 2 41 ? -40.902 -3.276 2.165 1.00 12.98 41 SER D CA 1
ATOM 4701 C C . SER D 2 41 ? -39.446 -3.034 1.789 1.00 12.77 41 SER D C 1
ATOM 4702 O O . SER D 2 41 ? -38.711 -2.390 2.531 1.00 14.06 41 SER D O 1
ATOM 4705 N N . SER D 2 42 ? -39.027 -3.539 0.634 1.00 12.21 42 SER D N 1
ATOM 4706 C CA . SER D 2 42 ? -37.647 -3.355 0.213 1.00 13.26 42 SER D CA 1
ATOM 4707 C C . SER D 2 42 ? -37.312 -1.876 0.044 1.00 11.25 42 SER D C 1
ATOM 4708 O O . SER D 2 42 ? -36.279 -1.409 0.506 1.00 11.04 42 SER D O 1
ATOM 4711 N N . LEU D 2 43 ? -38.191 -1.151 -0.634 1.00 10.57 43 LEU D N 1
ATOM 4712 C CA . LEU D 2 43 ? -37.986 0.272 -0.868 1.00 12.47 43 LEU D CA 1
ATOM 4713 C C . LEU D 2 43 ? -37.917 1.076 0.428 1.00 13.50 43 LEU D C 1
ATOM 4714 O O . LEU D 2 43 ? -37.145 2.029 0.532 1.00 13.77 43 LEU D O 1
ATOM 4719 N N . GLU D 2 44 ? -38.710 0.691 1.425 1.00 13.17 44 GLU D N 1
ATOM 4720 C CA . GLU D 2 44 ? -38.711 1.405 2.697 1.00 14.32 44 GLU D CA 1
ATOM 4721 C C . GLU D 2 44 ? -37.496 1.044 3.558 1.00 13.46 44 GLU D C 1
ATOM 4722 O O . GLU D 2 44 ? -36.765 1.915 4.042 1.00 11.25 44 GLU D O 1
ATOM 4728 N N . VAL D 2 45 ? -37.292 -0.257 3.732 1.00 10.97 45 VAL D N 1
ATOM 4729 C CA . VAL D 2 45 ? -36.213 -0.786 4.549 1.00 11.87 45 VAL D CA 1
ATOM 4730 C C . VAL D 2 45 ? -34.812 -0.671 3.965 1.00 12.35 45 VAL D C 1
ATOM 4731 O O . VAL D 2 45 ? -33.866 -0.352 4.687 1.00 10.12 45 VAL D O 1
ATOM 4735 N N . LEU D 2 46 ? -34.692 -0.935 2.663 1.00 13.31 46 LEU D N 1
ATOM 4736 C CA . LEU D 2 46 ? -33.408 -0.920 1.970 1.00 13.27 46 LEU D CA 1
ATOM 4737 C C . LEU D 2 46 ? -33.206 0.315 1.090 1.00 15.57 46 LEU D C 1
ATOM 4738 O O . LEU D 2 46 ? -32.080 0.612 0.672 1.00 13.58 46 LEU D O 1
ATOM 4743 N N . GLY D 2 47 ? -34.298 1.030 0.821 1.00 13.82 47 GLY D N 1
ATOM 4744 C CA . GLY D 2 47 ? -34.221 2.233 0.017 1.00 14.17 47 GLY D CA 1
ATOM 4745 C C . GLY D 2 47 ? -34.081 1.917 -1.454 1.00 14.32 47 GLY D C 1
ATOM 4746 O O . GLY D 2 47 ? -34.007 0.754 -1.843 1.00 15.87 47 GLY D O 1
ATOM 4747 N N . GLU D 2 48 ? -34.056 2.948 -2.284 1.00 13.63 48 GLU D N 1
ATOM 4748 C CA . GLU D 2 48 ? -33.916 2.729 -3.712 1.00 12.65 48 GLU D CA 1
ATOM 4749 C C . GLU D 2 48 ? -32.560 2.103 -4.017 1.00 12.63 48 GLU D C 1
ATOM 4750 O O . GLU D 2 48 ? -32.462 1.195 -4.837 1.00 11.45 48 GLU D O 1
ATOM 4756 N N . THR D 2 49 ? -31.520 2.580 -3.341 1.00 11.09 49 THR D N 1
ATOM 4757 C CA . THR D 2 49 ? -30.172 2.054 -3.570 1.00 13.17 49 THR D CA 1
ATOM 4758 C C . THR D 2 49 ? -30.024 0.615 -3.077 1.00 13.27 49 THR D C 1
ATOM 4759 O O . THR D 2 49 ? -29.529 -0.259 -3.803 1.00 13.47 49 THR D O 1
ATOM 4763 N N . GLY D 2 50 ? -30.449 0.375 -1.840 1.00 12.06 50 GLY D N 1
ATOM 4764 C CA . GLY D 2 50 ? -30.362 -0.960 -1.282 1.00 14.25 50 GLY D CA 1
ATOM 4765 C C . GLY D 2 50 ? -31.200 -1.942 -2.077 1.00 11.65 50 GLY D C 1
ATOM 4766 O O . GLY D 2 50 ? -30.856 -3.114 -2.188 1.00 12.59 50 GLY D O 1
ATOM 4767 N N . THR D 2 51 ? -32.306 -1.471 -2.643 1.00 12.31 51 THR D N 1
ATOM 4768 C CA . THR D 2 51 ? -33.157 -2.360 -3.430 1.00 10.07 51 THR D CA 1
ATOM 4769 C C . THR D 2 51 ? -32.445 -2.761 -4.726 1.00 12.26 51 THR D C 1
ATOM 4770 O O . THR D 2 51 ? -32.562 -3.906 -5.175 1.00 9.38 51 THR D O 1
ATOM 4774 N N . ALA D 2 52 ? -31.679 -1.830 -5.298 1.00 11.31 52 ALA D N 1
ATOM 4775 C CA . ALA D 2 52 ? -30.939 -2.077 -6.535 1.00 13.22 52 ALA D CA 1
ATOM 4776 C C . ALA D 2 52 ? -29.770 -3.039 -6.293 1.00 12.97 52 ALA D C 1
ATOM 4777 O O . ALA D 2 52 ? -29.333 -3.738 -7.203 1.00 13.90 52 ALA D O 1
ATOM 4779 N N . ILE D 2 53 ? -29.266 -3.043 -5.063 1.00 13.14 53 ILE D N 1
ATOM 4780 C CA . ILE D 2 53 ? -28.172 -3.918 -4.652 1.00 14.17 53 ILE D CA 1
ATOM 4781 C C . ILE D 2 53 ? -28.687 -5.332 -4.332 1.00 16.71 53 ILE D C 1
ATOM 4782 O O . ILE D 2 53 ? -28.150 -6.329 -4.820 1.00 17.22 53 ILE D O 1
ATOM 4787 N N . VAL D 2 54 ? -29.721 -5.412 -3.498 1.00 17.06 54 VAL D N 1
ATOM 4788 C CA . VAL D 2 54 ? -30.287 -6.699 -3.101 1.00 18.30 54 VAL D CA 1
ATOM 4789 C C . VAL D 2 54 ? -31.061 -7.390 -4.227 1.00 17.86 54 VAL D C 1
ATOM 4790 O O . VAL D 2 54 ? -31.085 -8.621 -4.314 1.00 19.41 54 VAL D O 1
ATOM 4794 N N . LYS D 2 55 ? -31.679 -6.588 -5.085 1.00 17.27 55 LYS D N 1
ATOM 4795 C CA . LYS D 2 55 ? -32.440 -7.071 -6.229 1.00 17.29 55 LYS D CA 1
ATOM 4796 C C . LYS D 2 55 ? -33.540 -8.096 -5.921 1.00 18.13 55 LYS D C 1
ATOM 4797 O O . LYS D 2 55 ? -33.618 -9.148 -6.557 1.00 14.55 55 LYS D O 1
ATOM 4803 N N . PRO D 2 56 ? -34.418 -7.783 -4.955 1.00 17.17 56 PRO D N 1
ATOM 4804 C CA . PRO D 2 56 ? -35.521 -8.674 -4.569 1.00 16.32 56 PRO D CA 1
ATOM 4805 C C . PRO D 2 56 ? -36.343 -9.012 -5.817 1.00 16.26 56 PRO D C 1
ATOM 4806 O O . PRO D 2 56 ? -36.668 -8.115 -6.593 1.00 14.70 56 PRO D O 1
ATOM 4810 N N . TRP D 2 57 ? -36.676 -10.288 -6.014 1.00 14.38 57 TRP D N 1
ATOM 4811 C CA . TRP D 2 57 ? -37.481 -10.677 -7.168 1.00 15.50 57 TRP D CA 1
ATOM 4812 C C . TRP D 2 57 ? -38.325 -11.916 -6.894 1.00 14.44 57 TRP D C 1
ATOM 4813 O O . TRP D 2 57 ? -37.805 -13.018 -6.725 1.00 13.63 57 TRP D O 1
ATOM 4824 N N . LEU D 2 58 ? -39.637 -11.721 -6.852 1.00 15.57 58 LEU D N 1
ATOM 4825 C CA . LEU D 2 58 ? -40.569 -12.810 -6.595 1.00 15.10 58 LEU D CA 1
ATOM 4826 C C . LEU D 2 58 ? -40.619 -13.772 -7.782 1.00 15.53 58 LEU D C 1
ATOM 4827 O O . LEU D 2 58 ? -41.036 -13.402 -8.879 1.00 17.34 58 LEU D O 1
ATOM 4832 N N . ILE D 2 59 ? -40.185 -15.004 -7.549 1.00 14.36 59 ILE D N 1
ATOM 4833 C CA . ILE D 2 59 ? -40.168 -16.044 -8.574 1.00 14.51 59 ILE D CA 1
ATOM 4834 C C . ILE D 2 59 ? -41.556 -16.655 -8.722 1.00 15.04 59 ILE D C 1
ATOM 4835 O O . ILE D 2 59 ? -42.059 -16.816 -9.826 1.00 15.50 59 ILE D O 1
ATOM 4840 N N . LYS D 2 60 ? -42.172 -17.002 -7.603 1.00 15.18 60 LYS D N 1
ATOM 4841 C CA . LYS D 2 60 ? -43.513 -17.576 -7.631 1.00 15.57 60 LYS D CA 1
ATOM 4842 C C . LYS D 2 60 ? -44.148 -17.572 -6.252 1.00 15.33 60 LYS D C 1
ATOM 4843 O O . LYS D 2 60 ? -43.459 -17.665 -5.233 1.00 15.47 60 LYS D O 1
ATOM 4849 N N . PHE D 2 61 ? -45.468 -17.441 -6.234 1.00 14.60 61 PHE D N 1
ATOM 4850 C CA . PHE D 2 61 ? -46.221 -17.470 -4.994 1.00 14.08 61 PHE D CA 1
ATOM 4851 C C . PHE D 2 61 ? -47.427 -18.375 -5.210 1.00 14.16 61 PHE D C 1
ATOM 4852 O O . PHE D 2 61 ? -48.139 -18.243 -6.208 1.00 15.40 61 PHE D O 1
ATOM 4860 N N . ASP D 2 62 ? -47.632 -19.306 -4.285 1.00 13.31 62 ASP D N 1
ATOM 4861 C CA . ASP D 2 62 ? -48.767 -20.234 -4.348 1.00 13.14 62 ASP D CA 1
ATOM 4862 C C . ASP D 2 62 ? -49.837 -19.758 -3.368 1.00 11.89 62 ASP D C 1
ATOM 4863 O O . ASP D 2 62 ? -49.700 -19.934 -2.161 1.00 11.44 62 ASP D O 1
ATOM 4868 N N . PRO D 2 63 ? -50.914 -19.144 -3.873 1.00 12.69 63 PRO D N 1
ATOM 4869 C CA . PRO D 2 63 ? -51.967 -18.667 -2.971 1.00 13.15 63 PRO D CA 1
ATOM 4870 C C . PRO D 2 63 ? -52.592 -19.753 -2.090 1.00 11.88 63 PRO D C 1
ATOM 4871 O O . PRO D 2 63 ? -52.998 -19.473 -0.966 1.00 12.16 63 PRO D O 1
ATOM 4875 N N . ASN D 2 64 ? -52.658 -20.990 -2.583 1.00 12.88 64 ASN D N 1
ATOM 4876 C CA . ASN D 2 64 ? -53.273 -22.074 -1.813 1.00 14.24 64 ASN D CA 1
ATOM 4877 C C . ASN D 2 64 ? -52.608 -22.324 -0.461 1.00 15.39 64 ASN D C 1
ATOM 4878 O O . ASN D 2 64 ? -53.283 -22.328 0.572 1.00 10.84 64 ASN D O 1
ATOM 4883 N N . THR D 2 65 ? -51.289 -22.539 -0.467 1.00 15.90 65 THR D N 1
ATOM 4884 C CA . THR D 2 65 ? -50.549 -22.794 0.768 1.00 14.98 65 THR D CA 1
ATOM 4885 C C . THR D 2 65 ? -49.872 -21.543 1.325 1.00 16.20 65 THR D C 1
ATOM 4886 O O . THR D 2 65 ? -49.273 -21.580 2.407 1.00 12.27 65 THR D O 1
ATOM 4890 N N . LYS D 2 66 ? -49.975 -20.444 0.587 1.00 14.46 66 LYS D N 1
ATOM 4891 C CA . LYS D 2 66 ? -49.356 -19.187 0.985 1.00 16.13 66 LYS D CA 1
ATOM 4892 C C . LYS D 2 66 ? -47.841 -19.355 1.123 1.00 15.00 66 LYS D C 1
ATOM 4893 O O . LYS D 2 66 ? -47.239 -18.862 2.076 1.00 15.18 66 LYS D O 1
ATOM 4899 N N . THR D 2 67 ? -47.235 -20.073 0.184 1.00 14.56 67 THR D N 1
ATOM 4900 C CA . THR D 2 67 ? -45.789 -20.263 0.194 1.00 13.64 67 THR D CA 1
ATOM 4901 C C . THR D 2 67 ? -45.262 -19.705 -1.120 1.00 13.13 67 THR D C 1
ATOM 4902 O O . THR D 2 67 ? -46.005 -19.578 -2.092 1.00 13.02 67 THR D O 1
ATOM 4906 N N . GLY D 2 68 ? -43.981 -19.362 -1.158 1.00 12.14 68 GLY D N 1
ATOM 4907 C CA . GLY D 2 68 ? -43.437 -18.821 -2.380 1.00 9.48 68 GLY D CA 1
ATOM 4908 C C . GLY D 2 68 ? -41.927 -18.802 -2.411 1.00 11.79 68 GLY D C 1
ATOM 4909 O O . GLY D 2 68 ? -41.258 -19.200 -1.457 1.00 11.30 68 GLY D O 1
ATOM 4910 N N . ILE D 2 69 ? -41.400 -18.321 -3.527 1.00 13.40 69 ILE D N 1
ATOM 4911 C CA . ILE D 2 69 ? -39.967 -18.227 -3.736 1.00 12.06 69 ILE D CA 1
ATOM 4912 C C . ILE D 2 69 ? -39.605 -16.809 -4.116 1.00 11.05 69 ILE D C 1
ATOM 4913 O O . ILE D 2 69 ? -40.189 -16.247 -5.041 1.00 12.54 69 ILE D O 1
ATOM 4918 N N . VAL D 2 70 ? -38.666 -16.217 -3.384 1.00 10.44 70 VAL D N 1
ATOM 4919 C CA . VAL D 2 70 ? -38.212 -14.887 -3.726 1.00 11.49 70 VAL D CA 1
ATOM 4920 C C . VAL D 2 70 ? -36.697 -14.948 -3.891 1.00 13.39 70 VAL D C 1
ATOM 4921 O O . VAL D 2 70 ? -35.995 -15.558 -3.075 1.00 13.03 70 VAL D O 1
ATOM 4925 N N . ARG D 2 71 ? -36.210 -14.326 -4.963 1.00 13.34 71 ARG D N 1
ATOM 4926 C CA . ARG D 2 71 ? -34.785 -14.298 -5.287 1.00 12.86 71 ARG D CA 1
ATOM 4927 C C . ARG D 2 71 ? -34.090 -13.031 -4.781 1.00 13.88 71 ARG D C 1
ATOM 4928 O O . ARG D 2 71 ? -34.709 -11.975 -4.636 1.00 13.24 71 ARG D O 1
ATOM 4936 N N . SER D 2 72 ? -32.798 -13.138 -4.504 1.00 11.58 72 SER D N 1
ATOM 4937 C CA . SER D 2 72 ? -32.044 -11.981 -4.048 1.00 12.47 72 SER D CA 1
ATOM 4938 C C . SER D 2 72 ? -30.599 -12.117 -4.493 1.00 13.08 72 SER D C 1
ATOM 4939 O O . SER D 2 72 ? -30.152 -13.218 -4.845 1.00 11.62 72 SER D O 1
ATOM 4942 N N . ASP D 2 73 ? -29.870 -11.005 -4.493 1.00 12.25 73 ASP D N 1
ATOM 4943 C CA . ASP D 2 73 ? -28.455 -11.070 -4.852 1.00 13.40 73 ASP D CA 1
ATOM 4944 C C . ASP D 2 73 ? -27.901 -12.092 -3.863 1.00 12.82 73 ASP D C 1
ATOM 4945 O O . ASP D 2 73 ? -28.287 -12.103 -2.697 1.00 11.83 73 ASP D O 1
ATOM 4950 N N . ARG D 2 74 ? -27.013 -12.954 -4.340 1.00 13.72 74 ARG D N 1
ATOM 4951 C CA . ARG D 2 74 ? -26.411 -14.001 -3.523 1.00 15.92 74 ARG D CA 1
ATOM 4952 C C . ARG D 2 74 ? -25.838 -13.537 -2.178 1.00 14.67 74 ARG D C 1
ATOM 4953 O O . ARG D 2 74 ? -26.005 -14.207 -1.163 1.00 13.33 74 ARG D O 1
ATOM 4961 N N . GLU D 2 75 ? -25.170 -12.392 -2.174 1.00 12.80 75 GLU D N 1
ATOM 4962 C CA . GLU D 2 75 ? -24.520 -11.902 -0.965 1.00 14.45 75 GLU D CA 1
ATOM 4963 C C . GLU D 2 75 ? -25.309 -11.056 0.027 1.00 14.04 75 GLU D C 1
ATOM 4964 O O . GLU D 2 75 ? -24.757 -10.663 1.048 1.00 13.18 75 GLU D O 1
ATOM 4970 N N . TYR D 2 76 ? -26.588 -10.801 -0.244 1.00 11.65 76 TYR D N 1
ATOM 4971 C CA . TYR D 2 76 ? -27.395 -9.961 0.644 1.00 12.14 76 TYR D CA 1
ATOM 4972 C C . TYR D 2 76 ? -28.692 -10.611 1.118 1.00 12.19 76 TYR D C 1
ATOM 4973 O O . TYR D 2 76 ? -29.664 -9.928 1.449 1.00 8.37 76 TYR D O 1
ATOM 4982 N N . VAL D 2 77 ? -28.698 -11.935 1.161 1.00 11.34 77 VAL D N 1
ATOM 4983 C CA . VAL D 2 77 ? -29.873 -12.659 1.606 1.00 11.66 77 VAL D CA 1
ATOM 4984 C C . VAL D 2 77 ? -30.390 -12.184 2.969 1.00 12.00 77 VAL D C 1
ATOM 4985 O O . VAL D 2 77 ? -31.606 -12.077 3.160 1.00 10.96 77 VAL D O 1
ATOM 4989 N N . GLU D 2 78 ? -29.495 -11.879 3.913 1.00 10.04 78 GLU D N 1
ATOM 4990 C CA . GLU D 2 78 ? -29.966 -11.464 5.242 1.00 10.66 78 GLU D CA 1
ATOM 4991 C C . GLU D 2 78 ? -30.682 -10.120 5.235 1.00 11.44 78 GLU D C 1
ATOM 4992 O O . GLU D 2 78 ? -31.532 -9.849 6.094 1.00 9.37 78 GLU D O 1
ATOM 4998 N N . TYR D 2 79 ? -30.340 -9.270 4.274 1.00 10.82 79 TYR D N 1
ATOM 4999 C CA . TYR D 2 79 ? -30.995 -7.976 4.181 1.00 11.21 79 TYR D CA 1
ATOM 5000 C C . TYR D 2 79 ? -32.398 -8.159 3.625 1.00 11.66 79 TYR D C 1
ATOM 5001 O O . TYR D 2 79 ? -33.320 -7.464 4.031 1.00 12.50 79 TYR D O 1
ATOM 5010 N N . LEU D 2 80 ? -32.575 -9.094 2.699 1.00 13.04 80 LEU D N 1
ATOM 5011 C CA . LEU D 2 80 ? -33.916 -9.316 2.176 1.00 12.92 80 LEU D CA 1
ATOM 5012 C C . LEU D 2 80 ? -34.741 -10.015 3.267 1.00 12.25 80 LEU D C 1
ATOM 5013 O O . LEU D 2 80 ? -35.932 -9.746 3.436 1.00 11.06 80 LEU D O 1
ATOM 5018 N N . ARG D 2 81 ? -34.107 -10.917 4.010 1.00 12.70 81 ARG D N 1
ATOM 5019 C CA . ARG D 2 81 ? -34.816 -11.617 5.078 1.00 12.63 81 ARG D CA 1
ATOM 5020 C C . ARG D 2 81 ? -35.287 -10.592 6.116 1.00 13.16 81 ARG D C 1
ATOM 5021 O O . ARG D 2 81 ? -36.384 -10.710 6.672 1.00 10.59 81 ARG D O 1
ATOM 5029 N N . PHE D 2 82 ? -34.470 -9.562 6.331 1.00 12.80 82 PHE D N 1
ATOM 5030 C CA . PHE D 2 82 ? -34.779 -8.494 7.288 1.00 13.39 82 PHE D CA 1
ATOM 5031 C C . PHE D 2 82 ? -35.979 -7.666 6.811 1.00 12.19 82 PHE D C 1
ATOM 5032 O O . PHE D 2 82 ? -36.913 -7.398 7.578 1.00 11.57 82 PHE D O 1
ATOM 5040 N N . ALA D 2 83 ? -35.958 -7.267 5.540 1.00 11.89 83 ALA D N 1
ATOM 5041 C CA . ALA D 2 83 ? -37.064 -6.495 4.971 1.00 11.84 83 ALA D CA 1
ATOM 5042 C C . ALA D 2 83 ? -38.379 -7.288 5.040 1.00 10.93 83 ALA D C 1
ATOM 5043 O O . ALA D 2 83 ? -39.440 -6.726 5.309 1.00 10.39 83 ALA D O 1
ATOM 5045 N N . LEU D 2 84 ? -38.304 -8.592 4.796 1.00 9.45 84 LEU D N 1
ATOM 5046 C CA . LEU D 2 84 ? -39.498 -9.438 4.838 1.00 11.80 84 LEU D CA 1
ATOM 5047 C C . LEU D 2 84 ? -40.028 -9.562 6.266 1.00 13.70 84 LEU D C 1
ATOM 5048 O O . LEU D 2 84 ? -41.239 -9.557 6.489 1.00 11.35 84 LEU D O 1
ATOM 5053 N N . MET D 2 85 ? -39.105 -9.676 7.223 1.00 13.48 85 MET D N 1
ATOM 5054 C CA . MET D 2 85 ? -39.452 -9.808 8.637 1.00 13.44 85 MET D CA 1
ATOM 5055 C C . MET D 2 85 ? -40.158 -8.571 9.177 1.00 11.62 85 MET D C 1
ATOM 5056 O O . MET D 2 85 ? -41.015 -8.689 10.045 1.00 9.13 85 MET D O 1
ATOM 5061 N N . LEU D 2 86 ? -39.802 -7.390 8.664 1.00 10.88 86 LEU D N 1
ATOM 5062 C CA . LEU D 2 86 ? -40.419 -6.154 9.134 1.00 11.76 86 LEU D CA 1
ATOM 5063 C C . LEU D 2 86 ? -41.835 -5.932 8.616 1.00 15.00 86 LEU D C 1
ATOM 5064 O O . LEU D 2 86 ? -42.497 -4.979 9.019 1.00 16.36 86 LEU D O 1
ATOM 5069 N N . VAL D 2 87 ? -42.306 -6.802 7.726 1.00 13.56 87 VAL D N 1
ATOM 5070 C CA . VAL D 2 87 ? -43.671 -6.664 7.216 1.00 15.41 87 VAL D CA 1
ATOM 5071 C C . VAL D 2 87 ? -44.654 -7.100 8.305 1.00 13.43 87 VAL D C 1
ATOM 5072 O O . VAL D 2 87 ? -44.473 -8.150 8.919 1.00 13.39 87 VAL D O 1
ATOM 5076 N N . SER D 2 88 ? -45.680 -6.287 8.552 1.00 13.70 88 SER D N 1
ATOM 5077 C CA . SER D 2 88 ? -46.682 -6.614 9.567 1.00 13.91 88 SER D CA 1
ATOM 5078 C C . SER D 2 88 ? -48.101 -6.660 8.982 1.00 15.01 88 SER D C 1
ATOM 5079 O O . SER D 2 88 ? -48.986 -7.328 9.522 1.00 13.63 88 SER D O 1
ATOM 5082 N N . GLU D 2 89 ? -48.325 -5.941 7.888 1.00 14.66 89 GLU D N 1
ATOM 5083 C CA . GLU D 2 89 ? -49.633 -5.975 7.247 1.00 20.51 89 GLU D CA 1
ATOM 5084 C C . GLU D 2 89 ? -49.658 -5.377 5.849 1.00 18.90 89 GLU D C 1
ATOM 5085 O O . GLU D 2 89 ? -48.837 -4.532 5.500 1.00 20.37 89 GLU D O 1
ATOM 5091 N N . PHE D 2 90 ? -50.610 -5.836 5.050 1.00 18.14 90 PHE D N 1
ATOM 5092 C CA . PHE D 2 90 ? -50.752 -5.351 3.689 1.00 17.21 90 PHE D CA 1
ATOM 5093 C C . PHE D 2 90 ? -52.224 -5.387 3.307 1.00 16.80 90 PHE D C 1
ATOM 5094 O O . PHE D 2 90 ? -52.908 -6.388 3.515 1.00 12.69 90 PHE D O 1
ATOM 5102 N N . ASN D 2 91 ? -52.702 -4.284 2.744 1.00 18.44 91 ASN D N 1
ATOM 5103 C CA . ASN D 2 91 ? -54.095 -4.173 2.347 1.00 19.41 91 ASN D CA 1
ATOM 5104 C C . ASN D 2 91 ? -55.053 -4.533 3.475 1.00 20.41 91 ASN D C 1
ATOM 5105 O O . ASN D 2 91 ? -56.039 -5.230 3.251 1.00 20.89 91 ASN D O 1
ATOM 5110 N N . GLY D 2 92 ? -54.751 -4.064 4.685 1.00 20.24 92 GLY D N 1
ATOM 5111 C CA . GLY D 2 92 ? -55.615 -4.322 5.825 1.00 21.72 92 GLY D CA 1
ATOM 5112 C C . GLY D 2 92 ? -55.555 -5.711 6.428 1.00 21.56 92 GLY D C 1
ATOM 5113 O O . GLY D 2 92 ? -56.305 -6.017 7.360 1.00 20.39 92 GLY D O 1
ATOM 5114 N N . LYS D 2 93 ? -54.667 -6.556 5.917 1.00 17.81 93 LYS D N 1
ATOM 5115 C CA . LYS D 2 93 ? -54.545 -7.914 6.432 1.00 15.41 93 LYS D CA 1
ATOM 5116 C C . LYS D 2 93 ? -53.219 -8.100 7.149 1.00 16.05 93 LYS D C 1
ATOM 5117 O O . LYS D 2 93 ? -52.162 -7.882 6.565 1.00 15.03 93 LYS D O 1
ATOM 5123 N N . ARG D 2 94 ? -53.282 -8.491 8.420 1.00 15.84 94 ARG D N 1
ATOM 5124 C CA . ARG D 2 94 ? -52.071 -8.700 9.204 1.00 17.46 94 ARG D CA 1
ATOM 5125 C C . ARG D 2 94 ? -51.400 -9.974 8.731 1.00 16.98 94 ARG D C 1
ATOM 5126 O O . ARG D 2 94 ? -52.063 -10.894 8.256 1.00 15.31 94 ARG D O 1
ATOM 5134 N N . LEU D 2 95 ? -50.080 -10.032 8.853 1.00 13.10 95 LEU D N 1
ATOM 5135 C CA . LEU D 2 95 ? -49.382 -11.225 8.425 1.00 13.84 95 LEU D CA 1
ATOM 5136 C C . LEU D 2 95 ? -47.993 -11.338 9.015 1.00 12.00 95 LEU D C 1
ATOM 5137 O O . LEU D 2 95 ? -47.439 -10.378 9.540 1.00 14.02 95 LEU D O 1
ATOM 5142 N N . ILE D 2 96 ? -47.445 -12.537 8.927 1.00 12.71 96 ILE D N 1
ATOM 5143 C CA . ILE D 2 96 ? -46.092 -12.800 9.376 1.00 12.38 96 ILE D CA 1
ATOM 5144 C C . ILE D 2 96 ? -45.453 -13.568 8.235 1.00 15.44 96 ILE D C 1
ATOM 5145 O O . ILE D 2 96 ? -46.008 -14.575 7.771 1.00 16.55 96 ILE D O 1
ATOM 5150 N N . ILE D 2 97 ? -44.318 -13.081 7.752 1.00 13.64 97 ILE D N 1
ATOM 5151 C CA . ILE D 2 97 ? -43.620 -13.792 6.705 1.00 14.33 97 ILE D CA 1
ATOM 5152 C C . ILE D 2 97 ? -42.541 -14.569 7.429 1.00 17.03 97 ILE D C 1
ATOM 5153 O O . ILE D 2 97 ? -41.829 -14.026 8.272 1.00 18.27 97 ILE D O 1
ATOM 5158 N N . ARG D 2 98 ? -42.448 -15.852 7.120 1.00 16.06 98 ARG D N 1
ATOM 5159 C CA . ARG D 2 98 ? -41.465 -16.711 7.746 1.00 18.71 98 ARG D CA 1
ATOM 5160 C C . ARG D 2 98 ? -40.624 -17.357 6.659 1.00 17.63 98 ARG D C 1
ATOM 5161 O O . ARG D 2 98 ? -41.162 -17.918 5.706 1.00 17.02 98 ARG D O 1
ATOM 5169 N N . THR D 2 99 ? -39.306 -17.273 6.798 1.00 17.18 99 THR D N 1
ATOM 5170 C CA . THR D 2 99 ? -38.414 -17.878 5.819 1.00 19.53 99 THR D CA 1
ATOM 5171 C C . THR D 2 99 ? -38.211 -19.350 6.163 1.00 20.17 99 THR D C 1
ATOM 5172 O O . THR D 2 99 ? -37.838 -19.678 7.288 1.00 19.61 99 THR D O 1
ATOM 5176 N N . LEU D 2 100 ? -38.454 -20.228 5.193 1.00 17.92 100 LEU D N 1
ATOM 5177 C CA . LEU D 2 100 ? -38.302 -21.668 5.407 1.00 17.08 100 LEU D CA 1
ATOM 5178 C C . LEU D 2 100 ? -36.890 -22.168 5.124 1.00 17.95 100 LEU D C 1
ATOM 5179 O O . LEU D 2 100 ? -36.411 -23.088 5.784 1.00 18.61 100 LEU D O 1
ATOM 5184 N N . GLY D 2 101 ? -36.224 -21.577 4.137 1.00 16.25 101 GLY D N 1
ATOM 5185 C CA . GLY D 2 101 ? -34.871 -22.009 3.819 1.00 14.62 101 GLY D CA 1
ATOM 5186 C C . GLY D 2 101 ? -34.264 -21.226 2.673 1.00 13.74 101 GLY D C 1
ATOM 5187 O O . GLY D 2 101 ? -34.943 -20.418 2.051 1.00 12.47 101 GLY D O 1
ATOM 5188 N N . VAL D 2 102 ? -32.993 -21.482 2.381 1.00 13.99 102 VAL D N 1
ATOM 5189 C CA . VAL D 2 102 ? -32.287 -20.779 1.318 1.00 13.56 102 VAL D CA 1
ATOM 5190 C C . VAL D 2 102 ? -31.455 -21.744 0.487 1.00 14.97 102 VAL D C 1
ATOM 5191 O O . VAL D 2 102 ? -30.900 -22.705 1.013 1.00 16.13 102 VAL D O 1
ATOM 5195 N N . SER D 2 103 ? -31.362 -21.487 -0.812 1.00 15.60 103 SER D N 1
ATOM 5196 C CA . SER D 2 103 ? -30.586 -22.357 -1.692 1.00 16.10 103 SER D CA 1
ATOM 5197 C C . SER D 2 103 ? -29.952 -21.604 -2.843 1.00 15.52 103 SER D C 1
ATOM 5198 O O . SER D 2 103 ? -30.328 -20.472 -3.149 1.00 15.01 103 SER D O 1
ATOM 5201 N N . GLY D 2 104 ? -28.985 -22.253 -3.483 1.00 14.93 104 GLY D N 1
ATOM 5202 C CA . GLY D 2 104 ? -28.319 -21.661 -4.624 1.00 13.75 104 GLY D CA 1
ATOM 5203 C C . GLY D 2 104 ? -29.149 -21.802 -5.890 1.00 14.63 104 GLY D C 1
ATOM 5204 O O . GLY D 2 104 ? -28.964 -21.035 -6.833 1.00 14.51 104 GLY D O 1
ATOM 5205 N N . THR D 2 105 ? -30.061 -22.774 -5.919 1.00 13.74 105 THR D N 1
ATOM 5206 C CA . THR D 2 105 ? -30.912 -22.985 -7.092 1.00 15.85 105 THR D CA 1
ATOM 5207 C C . THR D 2 105 ? -32.382 -23.186 -6.724 1.00 15.59 105 THR D C 1
ATOM 5208 O O . THR D 2 105 ? -32.712 -23.570 -5.605 1.00 15.27 105 THR D O 1
ATOM 5212 N N . ILE D 2 106 ? -33.263 -22.939 -7.687 1.00 16.70 106 ILE D N 1
ATOM 5213 C CA . ILE D 2 106 ? -34.693 -23.113 -7.470 1.00 15.54 106 ILE D CA 1
ATOM 5214 C C . ILE D 2 106 ? -35.031 -24.593 -7.275 1.00 16.35 106 ILE D C 1
ATOM 5215 O O . ILE D 2 106 ? -35.809 -24.950 -6.391 1.00 15.23 106 ILE D O 1
ATOM 5220 N N . LYS D 2 107 ? -34.432 -25.454 -8.093 1.00 16.44 107 LYS D N 1
ATOM 5221 C CA . LYS D 2 107 ? -34.675 -26.891 -8.005 1.00 19.51 107 LYS D CA 1
ATOM 5222 C C . LYS D 2 107 ? -34.323 -27.448 -6.627 1.00 18.78 107 LYS D C 1
ATOM 5223 O O . LYS D 2 107 ? -35.087 -28.218 -6.058 1.00 18.62 107 L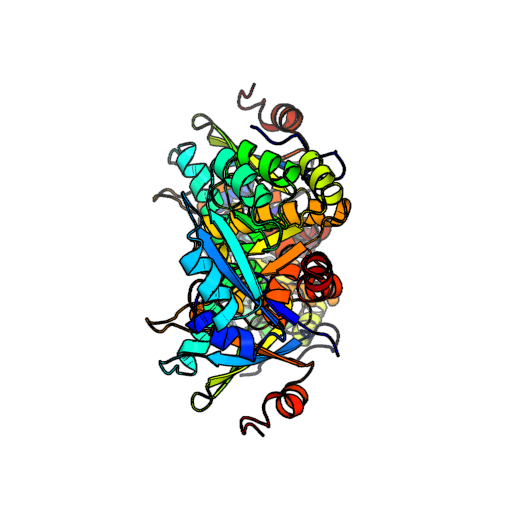YS D O 1
ATOM 5229 N N . ARG D 2 108 ? -33.165 -27.072 -6.090 1.00 18.49 108 ARG D N 1
ATOM 5230 C CA . ARG D 2 108 ? -32.773 -27.555 -4.768 1.00 18.15 108 ARG D CA 1
ATOM 5231 C C . ARG D 2 108 ? -33.681 -26.984 -3.688 1.00 15.90 108 ARG D C 1
ATOM 5232 O O . ARG D 2 108 ? -34.086 -27.697 -2.765 1.00 15.97 108 ARG D O 1
ATOM 5240 N N . LEU D 2 109 ? -34.005 -25.698 -3.796 1.00 15.97 109 LEU D N 1
ATOM 5241 C CA . LEU D 2 109 ? -34.883 -25.061 -2.813 1.00 13.78 109 LEU D CA 1
ATOM 5242 C C . LEU D 2 109 ? -36.207 -25.821 -2.726 1.00 14.31 109 LEU D C 1
ATOM 5243 O O . LEU D 2 109 ? -36.672 -26.156 -1.637 1.00 14.34 109 LEU D O 1
ATOM 5248 N N . LYS D 2 110 ? -36.813 -26.074 -3.879 1.00 15.26 110 LYS D N 1
ATOM 5249 C CA . LYS D 2 110 ? -38.096 -26.772 -3.926 1.00 17.62 110 LYS D CA 1
ATOM 5250 C C . LYS D 2 110 ? -37.996 -28.137 -3.279 1.00 18.47 110 LYS D C 1
ATOM 5251 O O . LYS D 2 110 ? -38.785 -28.478 -2.393 1.00 20.12 110 LYS D O 1
ATOM 5257 N N . ARG D 2 111 ? -37.008 -28.909 -3.717 1.00 18.44 111 ARG D N 1
ATOM 5258 C CA . ARG D 2 111 ? -36.818 -30.249 -3.197 1.00 20.81 111 ARG D CA 1
ATOM 5259 C C . ARG D 2 111 ? -36.744 -30.321 -1.673 1.00 21.51 111 ARG D C 1
ATOM 5260 O O . ARG D 2 111 ? -37.414 -31.143 -1.062 1.00 20.49 111 ARG D O 1
ATOM 5268 N N . LYS D 2 112 ? -35.967 -29.455 -1.037 1.00 21.64 112 LYS D N 1
ATOM 5269 C CA . LYS D 2 112 ? -35.865 -29.563 0.411 1.00 22.14 112 LYS D CA 1
ATOM 5270 C C . LYS D 2 112 ? -36.800 -28.717 1.272 1.00 20.39 112 LYS D C 1
ATOM 5271 O O . LYS D 2 112 ? -36.966 -29.004 2.454 1.00 18.85 112 LYS D O 1
ATOM 5277 N N . PHE D 2 113 ? -37.428 -27.693 0.703 1.00 19.37 113 PHE D N 1
ATOM 5278 C CA . PHE D 2 113 ? -38.304 -26.859 1.515 1.00 17.76 113 PHE D CA 1
ATOM 5279 C C . PHE D 2 113 ? -39.754 -26.734 1.050 1.00 18.23 113 PHE D C 1
ATOM 5280 O O . PHE D 2 113 ? -40.642 -26.465 1.866 1.00 18.50 113 PHE D O 1
ATOM 5288 N N . LEU D 2 114 ? -40.008 -26.933 -0.241 1.00 17.09 114 LEU D N 1
ATOM 5289 C CA . LEU D 2 114 ? -41.365 -26.775 -0.747 1.00 17.90 114 LEU D CA 1
ATOM 5290 C C . LEU D 2 114 ? -42.083 -28.032 -1.255 1.00 19.70 114 LEU D C 1
ATOM 5291 O O . LEU D 2 114 ? -43.298 -28.011 -1.452 1.00 16.08 114 LEU D O 1
ATOM 5296 N N . ALA D 2 115 ? -41.353 -29.121 -1.472 1.00 21.00 115 ALA D N 1
ATOM 5297 C CA . ALA D 2 115 ? -42.009 -30.346 -1.940 1.00 24.30 115 ALA D CA 1
ATOM 5298 C C . ALA D 2 115 ? -43.122 -30.673 -0.945 1.00 23.32 115 ALA D C 1
ATOM 5299 O O . ALA D 2 115 ? -44.221 -31.073 -1.324 1.00 23.38 115 ALA D O 1
ATOM 5301 N N . LYS D 2 116 ? -42.805 -30.476 0.329 1.00 25.11 116 LYS D N 1
ATOM 5302 C CA . LYS D 2 116 ? -43.713 -30.705 1.444 1.00 26.83 116 LYS D CA 1
ATOM 5303 C C . LYS D 2 116 ? -45.024 -29.952 1.247 1.00 27.93 116 LYS D C 1
ATOM 5304 O O . LYS D 2 116 ? -46.086 -30.420 1.662 1.00 29.88 116 LYS D O 1
ATOM 5310 N N . TYR D 2 117 ? -44.946 -28.778 0.628 1.00 25.23 117 TYR D N 1
ATOM 5311 C CA . TYR D 2 117 ? -46.139 -27.975 0.391 1.00 25.02 117 TYR D CA 1
ATOM 5312 C C . TYR D 2 117 ? -46.753 -28.284 -0.966 1.00 24.94 117 TYR D C 1
ATOM 5313 O O . TYR D 2 117 ? -47.585 -27.532 -1.470 1.00 25.44 117 TYR D O 1
ATOM 5322 N N . GLY D 2 118 ? -46.330 -29.403 -1.546 1.00 24.65 118 GLY D N 1
ATOM 5323 C CA . GLY D 2 118 ? -46.859 -29.836 -2.828 1.00 25.25 118 GLY D CA 1
ATOM 5324 C C . GLY D 2 118 ? -46.376 -29.086 -4.052 1.00 27.67 118 GLY D C 1
ATOM 5325 O O . GLY D 2 118 ? -47.062 -29.062 -5.075 1.00 26.53 118 GLY D O 1
ATOM 5326 N N . TRP D 2 119 ? -45.200 -28.476 -3.971 1.00 26.16 119 TRP D N 1
ATOM 5327 C CA . TRP D 2 119 ? -44.692 -27.741 -5.116 1.00 28.29 119 TRP D CA 1
ATOM 5328 C C . TRP D 2 119 ? -44.307 -28.637 -6.280 1.00 33.07 119 TRP D C 1
ATOM 5329 O O . TRP D 2 119 ? -44.925 -28.568 -7.346 1.00 36.29 119 TRP D O 1
ATOM 5340 N N . LYS D 2 120 ? -43.302 -29.483 -6.081 1.00 35.84 120 LYS D N 1
ATOM 5341 C CA . LYS D 2 120 ? -42.858 -30.382 -7.144 1.00 40.15 120 LYS D CA 1
ATOM 5342 C C . LYS D 2 120 ? -42.754 -29.648 -8.480 1.00 41.45 120 LYS D C 1
ATOM 5343 O O . LYS D 2 120 ? -43.571 -29.963 -9.370 1.00 43.84 120 LYS D O 1
#

Organism: Pyrococcus horikoshii (strain ATCC 700860 / DSM 12428 / JCM 9974 / NBRC 100139 / OT-3) (NCBI:txid70601)

Radius of gyration: 28.58 Å; Cα contacts (8 Å, |Δi|>4): 1361; chains: 4; bounding box: 51×65×91 Å

CATH classification: 3.20.20.140

Sequence (651 aa):
VGGGGVKFIEMDIRDKEAYELAKEWFDEVVVSIKFNEEVDKEKLREARKEYGKVAILLSNPKPSLVRDTVQKFKSYLIYVESNDLRVIRYSIEKGVDAIISPWVNRKDPGIDHVLAKLMVKKNVALGFSLRPLLYSNPYERANLLRFMMKAWKLVEKYKVRRFLTSSAQEKWDVRYPRDLISLGVVIGMEIPQAKASISMYPEIILKRGVKFIEMDIRDKEAYELAKEWFDEVVVSIKFNEEVDKEKLREARKEYGKVAILLSNPKPSLVRDTVQKFKSYLIYVESNDLRVIRYSIEKGVDAIISPWVNRKDPGIDHVLAKLMVKKNVALGFSLRPLLYSNPYERANLLRFMMKAWKLVEKYKVRRFLTSSAQEKWDVRYPRDLISLGVVIGMEIPQAKASISMYPEIILKRLKRKLKTLPPTLRDKNRYIAFEIISDGDFTKDEVKELIWKSSLEVLGETGTAIVKPWLIKFDPNTKTGIVRSDREYVEYLRFALMLVSEFNGKRLIIRTLGVSGTIKRLKRKFLAKYGWKMRKLKTLPPTLRDKNRYIAFEIISDGDFTKDEVKELIWKSSLEVLGETGTAIVKPWLIKFDPNTKTGIVRSDREYVEYLRFALMLVSEFNGKRLIIRTLGVSGTIKRLKRKFLAKYGWK

Foldseek 3Di:
DAPPDFQFEAQAAAADLLLVLVVVFGNYYEYEDEDADADPPVCQVVVCVVRPHYAYEYEQHDLVRLLVCVPVCVPHQYEYHELDLVSVQSNLVSLHAEYEQNCVPYQALNDDLVVLLSNVVSLYAYEAEPQVLVPDDPVSNVSSLQSLLVVVVSCVVSVGQYAYHLSHNDNVSDDHLQVSLVSVVSSPDDSVVSNCRRHVSVCVSVVD/DFFFEAEAAAEDQLLVLVVVFGVYYEHEHEDEEADPPVVQVVVCVVRVHYAYEYEQYDLVRLLVCCVPPVLHQYEYEHLDLVSLQSNLVSQHAEYEQNVVPHQALSDDLVSLLSQVVSNHEYEAEDQVCVPDDPVSNVSSLVSLLVVVVSCVVNVHQYAYHLSHPHNVSDDHLQVSLVSVVSSPDDSVRHSCRGTVRVCVSCVVSD/DDDDQDDPVPHFQKKKWKKAKDFPDFDDFVQVQVLLVVLCCVQLNPVRCVQFVKAWPDADRVRRMGMIMTGPVCPVSSVVSQQPQQDGPHIGIGMGTQDMDRDPVVVCVPGVVVVVDD/DDDDDQDPPVPHFQKKKWKKAKDWDDFDDFVQVQVLLVVLCCVQLNPVRCVQFVWAWPDADRVRRMGMIMTRHPCVVSSVVSQQPQQDTPPIGIGMGTQDMGRDPVVCCVPGPVVVVDD

GO terms:
  GO:0001682 tRNA 5'-leader removal (P, IDA)
  GO:0030677 ribonuclease P complex (C, IDA)
  GO:0004526 ribonuclease P activity (F, IDA)
  GO:0005515 protein binding (F, IPI)

Secondary structure (DSSP, 8-state):
--SSS---EEEEE-SHHHHHHHHHH-SEEEEEEEESS---HHHHHHHHHHHSSEEEEEES--HHHHHHHHHHTTTSEEEEE-S-HHHHHHHHHTT-SEEE-TTTTSSS-S--HHHHHHHHHHT-EEEEESHHHHH--HHHHHHHHHHHHHHHHHHHHTT--EEEE---SSGGG---HHHHHHHHHHTT--HHHHHHTTTHHHHHHHH-/----EEEEE--HHHHHHHHHH-SEEEEEEEESS---HHHHHHHHHHHS-EEEEEES--HHHHHHHHHH-TTSEEEEE-S-HHHHHHHHHHT-SEEE-TTTTSSS-S--HHHHHHHHHTT-EEEEESHHHHTS-HHHHHHHHHHHHHHHHHHHHHT--EEEE---SSGGG---HHHHHHHHHHTT--HHHHHHTTTHHHHHHHHTT-/--PPPPPTTTS--EEEEEEEEE-SS---HHHHHHHHHHHHHHHHHHHHHHHH--EEEEEETTTTEEEEEEEGGGHHHHHHHHHT--EETTEE-EEEEEEEESSHHHHIIIIIGGGT--/--PPP---TTTSPPEEEEEEEEEESS---HHHHHHHHHHHHHHHTHHHHHHHH--EEEEEETTTTEEEEEEEGGGHHHHHHHHHT--EETTEEEEEEEEEEESSHHHHIIIIIGGGT--